Protein AF-A0A377TL85-F1 (afdb_monomer_lite)

Structure (mmCIF, N/CA/C/O backbone):
data_AF-A0A377TL85-F1
#
_entry.id   AF-A0A377TL85-F1
#
loop_
_atom_site.group_PDB
_atom_site.id
_atom_site.type_symbol
_atom_site.label_atom_id
_atom_site.label_alt_id
_atom_site.label_comp_id
_atom_site.label_asym_id
_atom_site.label_entity_id
_atom_site.label_seq_id
_atom_site.pdbx_PDB_ins_code
_atom_site.Cartn_x
_atom_site.Cartn_y
_atom_site.Cartn_z
_atom_site.occupancy
_atom_site.B_iso_or_equiv
_atom_site.auth_seq_id
_atom_site.auth_comp_id
_atom_site.auth_asym_id
_atom_site.auth_atom_id
_atom_site.pdbx_PDB_model_num
ATOM 1 N N . MET A 1 1 ? -56.724 -11.557 6.081 1.00 44.50 1 MET A N 1
ATOM 2 C CA . MET A 1 1 ? -56.092 -12.106 7.304 1.00 44.50 1 MET A CA 1
ATOM 3 C C . MET A 1 1 ? -56.883 -11.638 8.515 1.00 44.50 1 MET A C 1
ATOM 5 O O . MET A 1 1 ? -57.108 -10.443 8.660 1.00 44.50 1 MET A O 1
ATOM 9 N N . ASN A 1 2 ? -57.392 -12.574 9.316 1.00 40.88 2 ASN A N 1
ATOM 10 C CA . ASN A 1 2 ? -58.375 -12.310 10.366 1.00 40.88 2 ASN A CA 1
ATOM 11 C C . ASN A 1 2 ? -57.677 -11.824 11.653 1.00 40.88 2 ASN A C 1
ATOM 13 O O . ASN A 1 2 ? -57.186 -12.625 12.445 1.00 40.88 2 ASN A O 1
ATOM 17 N N . ILE A 1 3 ? -57.626 -10.501 11.848 1.00 54.44 3 ILE A N 1
ATOM 18 C CA . ILE A 1 3 ? -57.000 -9.804 12.996 1.00 54.44 3 ILE A CA 1
ATOM 19 C C . ILE A 1 3 ? -57.561 -10.286 14.352 1.00 54.44 3 ILE A C 1
ATOM 21 O O . ILE A 1 3 ? -56.900 -10.154 15.381 1.00 54.44 3 ILE A O 1
ATOM 25 N N . LYS A 1 4 ? -58.756 -10.892 14.362 1.00 54.53 4 LYS A N 1
ATOM 26 C CA . LYS A 1 4 ? -59.426 -11.402 15.565 1.00 54.53 4 LYS A CA 1
ATOM 27 C C . LYS A 1 4 ? -58.641 -12.534 16.243 1.00 54.53 4 LYS A C 1
ATOM 29 O O . LYS A 1 4 ? -58.400 -12.460 17.439 1.00 54.53 4 LYS A O 1
ATOM 34 N N . GLY A 1 5 ? -58.123 -13.495 15.472 1.00 50.88 5 GLY A N 1
ATOM 35 C CA . GLY A 1 5 ? -57.325 -14.606 16.017 1.00 50.88 5 GLY A CA 1
ATOM 36 C C . GLY A 1 5 ? -55.959 -14.174 16.571 1.00 50.88 5 GLY A C 1
ATOM 37 O O . GLY A 1 5 ? -55.471 -14.748 17.542 1.00 50.88 5 GLY A O 1
ATOM 38 N N . LEU A 1 6 ? -55.368 -13.117 16.000 1.00 50.28 6 LEU A N 1
ATOM 39 C CA . LEU A 1 6 ? -54.139 -12.490 16.504 1.00 50.28 6 LEU A CA 1
ATOM 40 C C . LEU A 1 6 ? -54.392 -11.738 17.816 1.00 50.28 6 LEU A C 1
ATOM 42 O O . LEU A 1 6 ? -53.630 -11.905 18.763 1.00 50.28 6 LEU A O 1
ATOM 46 N N . LYS A 1 7 ? -55.491 -10.976 17.910 1.00 54.06 7 LYS A N 1
ATOM 47 C CA . LYS A 1 7 ? -55.903 -10.322 19.163 1.00 54.06 7 LYS A CA 1
ATOM 48 C C . LYS A 1 7 ? -56.192 -11.338 20.265 1.00 54.06 7 LYS A C 1
ATOM 50 O O . LYS A 1 7 ? -55.688 -11.171 21.368 1.00 54.06 7 LYS A O 1
ATOM 55 N N . ASP A 1 8 ? -56.908 -12.415 19.956 1.00 56.84 8 ASP A N 1
ATOM 56 C CA . ASP A 1 8 ? -57.223 -13.465 20.932 1.00 56.84 8 ASP A CA 1
ATOM 57 C C . ASP A 1 8 ? -55.966 -14.220 21.402 1.00 56.84 8 ASP A C 1
ATOM 59 O O . ASP A 1 8 ? -55.893 -14.646 22.553 1.00 56.84 8 ASP A O 1
ATOM 63 N N . SER A 1 9 ? -54.943 -14.337 20.547 1.00 53.31 9 SER A N 1
ATOM 64 C CA . SER A 1 9 ? -53.645 -14.924 20.913 1.00 53.31 9 SER A CA 1
ATOM 65 C C . SER A 1 9 ? -52.807 -13.992 21.797 1.00 53.31 9 SER A C 1
ATOM 67 O O . SER A 1 9 ? -52.151 -14.460 22.722 1.00 53.31 9 SER A O 1
ATOM 69 N N . VAL A 1 10 ? -52.869 -12.676 21.565 1.00 57.72 10 VAL A N 1
ATOM 70 C CA . VAL A 1 10 ? -52.204 -11.655 22.398 1.00 57.72 10 VAL A CA 1
ATOM 71 C C . VAL A 1 10 ? -52.900 -11.491 23.756 1.00 57.72 10 VAL A C 1
ATOM 73 O O . VAL A 1 10 ? -52.228 -11.308 24.761 1.00 57.72 10 VAL A O 1
ATOM 76 N N . VAL A 1 11 ? -54.229 -11.630 23.822 1.00 57.25 11 VAL A N 1
ATOM 77 C CA . VAL A 1 11 ? -55.001 -11.608 25.084 1.00 57.25 11 VAL A CA 1
ATOM 78 C C . VAL A 1 11 ? -54.712 -12.835 25.960 1.00 57.25 11 VAL A C 1
ATOM 80 O O . VAL A 1 11 ? -54.797 -12.752 27.182 1.00 57.25 11 VAL A O 1
ATOM 83 N N . ARG A 1 12 ? -54.344 -13.972 25.354 1.00 54.09 12 ARG A N 1
ATOM 84 C CA . ARG A 1 12 ? -53.928 -15.192 26.071 1.00 54.09 12 ARG A CA 1
ATOM 85 C C . ARG A 1 12 ? -52.478 -15.164 26.547 1.00 54.09 12 ARG A C 1
ATOM 87 O O . ARG A 1 12 ? -52.090 -16.050 27.308 1.00 54.09 12 ARG A O 1
ATOM 94 N N . TYR A 1 13 ? -51.679 -14.186 26.118 1.00 53.66 13 TYR A N 1
ATOM 95 C CA . TYR A 1 13 ? -50.366 -13.983 26.714 1.00 53.66 13 TYR A CA 1
ATOM 96 C C . TYR A 1 13 ? -50.567 -13.452 28.138 1.00 53.66 13 TYR A C 1
ATOM 98 O O . TYR A 1 13 ? -51.291 -12.470 28.316 1.00 53.66 13 TYR A O 1
ATOM 106 N N . PRO A 1 14 ? -49.967 -14.085 29.164 1.00 58.25 14 PRO A N 1
ATOM 107 C CA . PRO A 1 14 ? -50.070 -13.589 30.531 1.00 58.25 14 PRO A CA 1
ATOM 108 C C . PRO A 1 14 ? -49.628 -12.128 30.545 1.00 58.25 14 PRO A C 1
ATOM 110 O O . PRO A 1 14 ? -48.631 -11.799 29.906 1.00 58.25 14 PRO A O 1
ATOM 113 N N . ILE A 1 15 ? -50.383 -11.263 31.228 1.00 59.38 15 ILE A N 1
ATOM 114 C CA . ILE A 1 15 ? -50.087 -9.831 31.344 1.00 59.38 15 ILE A CA 1
ATOM 115 C C . ILE A 1 15 ? -48.696 -9.704 31.970 1.00 59.38 15 ILE A C 1
ATOM 117 O O . ILE A 1 15 ? -48.517 -9.828 33.180 1.00 59.38 15 ILE A O 1
ATOM 121 N N . ILE A 1 16 ? -47.689 -9.531 31.118 1.00 59.34 16 ILE A N 1
ATOM 122 C CA . ILE A 1 16 ? -46.316 -9.294 31.531 1.00 59.34 16 ILE A CA 1
ATOM 123 C C . ILE A 1 16 ? -46.299 -7.854 32.033 1.00 59.34 16 ILE A C 1
ATOM 125 O O . ILE A 1 16 ? -46.711 -6.949 31.305 1.00 59.34 16 ILE A O 1
ATOM 129 N N . SER A 1 17 ? -45.867 -7.626 33.276 1.00 63.81 17 SER A N 1
ATOM 130 C CA . SER A 1 17 ? -45.696 -6.252 33.747 1.00 63.81 17 SER A CA 1
ATOM 131 C C . SER A 1 17 ? -44.739 -5.513 32.797 1.00 63.81 17 SER A C 1
ATOM 133 O O . SER A 1 17 ? -43.781 -6.133 32.328 1.00 63.81 17 SER A O 1
ATOM 135 N N . PRO A 1 18 ? -44.960 -4.219 32.502 1.00 66.50 18 PRO A N 1
ATOM 136 C CA . PRO A 1 18 ? -44.134 -3.474 31.548 1.00 66.50 18 PRO A CA 1
ATOM 137 C C . PRO A 1 18 ? -42.628 -3.633 31.804 1.00 66.50 18 PRO A C 1
ATOM 139 O O . PRO A 1 18 ? -41.879 -3.959 30.893 1.00 66.50 18 PRO A O 1
ATOM 142 N N . SER A 1 19 ? -42.212 -3.595 33.073 1.00 66.81 19 SER A N 1
ATOM 143 C CA . SER A 1 19 ? -40.819 -3.809 33.483 1.00 66.81 19 SER A CA 1
ATOM 144 C C . SER A 1 19 ? -40.270 -5.210 33.183 1.00 66.81 19 SER A C 1
ATOM 146 O O . SER A 1 19 ? -39.090 -5.361 32.881 1.00 66.81 19 SER A O 1
ATOM 148 N N . THR A 1 20 ? -41.103 -6.252 33.251 1.00 70.88 20 THR A N 1
ATOM 149 C CA . THR A 1 20 ? -40.696 -7.628 32.921 1.00 70.88 20 THR A CA 1
ATOM 150 C C . THR A 1 20 ? -40.643 -7.843 31.408 1.00 70.88 20 THR A C 1
ATOM 152 O O . THR A 1 20 ? -39.852 -8.655 30.930 1.00 70.88 20 THR A O 1
ATOM 155 N N . LEU A 1 21 ? -41.472 -7.125 30.646 1.00 69.56 21 LEU A N 1
ATOM 156 C CA . LEU A 1 21 ? -41.442 -7.144 29.186 1.00 69.56 21 LEU A CA 1
ATOM 157 C C . LEU A 1 21 ? -40.191 -6.430 28.669 1.00 69.56 21 LEU A C 1
ATOM 159 O O . LEU A 1 21 ? -39.469 -7.009 27.862 1.00 69.56 21 LEU A O 1
ATOM 163 N N . ASP A 1 22 ? -39.899 -5.240 29.195 1.00 69.88 22 ASP A N 1
ATOM 164 C CA . ASP A 1 22 ? -38.702 -4.466 28.856 1.00 69.88 22 ASP A CA 1
ATOM 165 C C . ASP A 1 22 ? -37.428 -5.266 29.143 1.00 69.88 22 ASP A C 1
ATOM 167 O O . ASP A 1 22 ? -36.567 -5.392 28.274 1.00 69.88 22 ASP A O 1
ATOM 171 N N . LYS A 1 23 ? -37.360 -5.919 30.311 1.00 72.38 23 LYS A N 1
ATOM 172 C CA . LYS A 1 23 ? -36.237 -6.794 30.666 1.00 72.38 23 LYS A CA 1
ATOM 173 C C . LYS A 1 23 ? -36.078 -7.975 29.700 1.00 72.38 23 LYS A C 1
ATOM 175 O O . LYS A 1 23 ? -34.972 -8.268 29.272 1.00 72.38 23 LYS A O 1
ATOM 180 N N . LYS A 1 24 ? -37.173 -8.636 29.302 1.00 73.06 24 LYS A N 1
ATOM 181 C CA . LYS A 1 24 ? -37.113 -9.736 28.319 1.00 73.06 24 LYS A CA 1
ATOM 182 C C . LYS A 1 24 ? -36.681 -9.263 26.931 1.00 73.06 24 LYS A C 1
ATOM 184 O O . LYS A 1 24 ? -35.985 -9.997 26.236 1.00 73.06 24 LYS A O 1
ATOM 189 N N . ILE A 1 25 ? -37.106 -8.070 26.515 1.00 70.94 25 ILE A N 1
ATOM 190 C CA . ILE A 1 25 ? -36.670 -7.457 25.254 1.00 70.94 25 ILE A CA 1
ATOM 191 C C . ILE A 1 25 ? -35.166 -7.161 25.313 1.00 70.94 25 ILE A C 1
ATOM 193 O O . ILE A 1 25 ? -34.455 -7.447 24.351 1.00 70.94 25 ILE A O 1
ATOM 197 N N . GLU A 1 26 ? -34.680 -6.647 26.442 1.00 71.56 26 GLU A N 1
ATOM 198 C CA . GLU A 1 26 ? -33.259 -6.388 26.676 1.00 71.56 26 GLU A CA 1
ATOM 199 C C . GLU A 1 26 ? -32.429 -7.681 26.666 1.00 71.56 26 GLU A C 1
ATOM 201 O O . GLU A 1 26 ? -31.455 -7.761 25.918 1.00 71.56 26 GLU A O 1
ATOM 206 N N . ASP A 1 27 ? -32.867 -8.724 27.380 1.00 74.00 27 ASP A N 1
ATOM 207 C CA . ASP A 1 27 ? -32.192 -10.030 27.443 1.00 74.00 27 ASP A CA 1
ATOM 208 C C . ASP A 1 27 ? -32.095 -10.696 26.054 1.00 74.00 27 ASP A C 1
ATOM 210 O O . ASP A 1 27 ? -31.041 -11.205 25.660 1.00 74.00 27 ASP A O 1
ATOM 214 N N . ILE A 1 28 ? -33.186 -10.674 25.274 1.00 76.00 28 ILE A N 1
ATOM 215 C CA . ILE A 1 28 ? -33.201 -11.199 23.897 1.00 76.00 28 ILE A CA 1
ATOM 216 C C . ILE A 1 28 ? -32.288 -10.359 22.996 1.00 76.00 28 ILE A C 1
ATOM 218 O O . ILE A 1 28 ? -31.553 -10.914 22.177 1.00 76.00 28 ILE A O 1
ATOM 222 N N . GLY A 1 29 ? -32.303 -9.033 23.155 1.00 72.38 29 GLY A N 1
ATOM 223 C CA . GLY A 1 29 ? -31.411 -8.126 22.438 1.00 72.38 29 GLY A CA 1
ATOM 224 C C . GLY A 1 29 ? -29.935 -8.404 22.728 1.00 72.38 29 GLY A C 1
ATOM 225 O O . GLY A 1 29 ? -29.132 -8.474 21.800 1.00 72.38 29 GLY A O 1
ATOM 226 N N . GLU A 1 30 ? -29.567 -8.631 23.990 1.00 75.12 30 GLU A N 1
ATOM 227 C CA . GLU A 1 30 ? -28.193 -8.952 24.389 1.00 75.12 30 GLU A CA 1
ATOM 228 C C . GLU A 1 30 ? -27.747 -10.335 23.884 1.00 75.12 30 GLU A C 1
ATOM 230 O O . GLU A 1 30 ? -26.606 -10.506 23.444 1.00 75.12 30 GLU A O 1
ATOM 235 N N . ALA A 1 31 ? -28.642 -11.324 23.893 1.00 78.00 31 ALA A N 1
ATOM 236 C CA . ALA A 1 31 ? -28.360 -12.643 23.334 1.00 78.00 31 ALA A CA 1
ATOM 237 C C . ALA A 1 31 ? -28.122 -12.578 21.815 1.00 78.00 31 ALA A C 1
ATOM 239 O O . ALA A 1 31 ? -27.152 -13.154 21.316 1.00 78.00 31 ALA A O 1
ATOM 240 N N . LEU A 1 32 ? -28.962 -11.834 21.086 1.00 76.56 32 LEU A N 1
ATOM 241 C CA . LEU A 1 32 ? -28.792 -11.607 19.648 1.00 76.56 32 LEU A CA 1
ATOM 242 C C . LEU A 1 32 ? -27.500 -10.844 19.342 1.00 76.56 32 LEU A C 1
ATOM 244 O O . LEU A 1 32 ? -26.782 -11.222 18.419 1.00 76.56 32 LEU A O 1
ATOM 248 N N . TYR A 1 33 ? -27.164 -9.831 20.143 1.00 77.75 33 TYR A N 1
ATOM 249 C CA . TYR A 1 33 ? -25.895 -9.106 20.054 1.00 77.75 33 TYR A CA 1
ATOM 250 C C . TYR A 1 33 ? -24.688 -10.047 20.133 1.00 77.75 33 TYR A C 1
ATOM 252 O O . TYR A 1 33 ? -23.853 -10.071 19.227 1.00 77.75 33 TYR A O 1
ATOM 260 N N . LYS A 1 34 ? -24.624 -10.871 21.189 1.00 82.69 34 LYS A N 1
ATOM 261 C CA . LYS A 1 34 ? -23.539 -11.846 21.379 1.00 82.69 34 LYS A CA 1
ATOM 262 C C . LYS A 1 34 ? -23.483 -12.846 20.228 1.00 82.69 34 LYS A C 1
ATOM 264 O O . LYS A 1 34 ? -22.399 -13.123 19.725 1.00 82.69 34 LYS A O 1
ATOM 269 N N . ALA A 1 35 ? -24.635 -13.343 19.777 1.00 83.69 35 ALA A N 1
ATOM 270 C CA . ALA A 1 35 ? -24.709 -14.297 18.676 1.00 83.69 35 ALA A CA 1
ATOM 271 C C . ALA A 1 35 ? -24.192 -13.707 17.354 1.00 83.69 35 ALA A C 1
ATOM 273 O O . ALA A 1 35 ? -23.392 -14.346 16.673 1.00 83.69 35 ALA A O 1
ATOM 274 N N . TYR A 1 36 ? -24.603 -12.486 16.999 1.00 86.81 36 TYR A N 1
ATOM 275 C CA . TYR A 1 36 ? -24.131 -11.817 15.784 1.00 86.81 36 TYR A CA 1
ATOM 276 C C . TYR A 1 36 ? -22.633 -11.546 15.817 1.00 86.81 36 TYR A C 1
ATOM 278 O O . TYR A 1 36 ? -21.954 -11.761 14.815 1.00 86.81 36 TYR A O 1
ATOM 286 N N . HIS A 1 37 ? -22.110 -11.108 16.959 1.00 87.62 37 HIS A N 1
ATOM 287 C CA . HIS A 1 37 ? -20.690 -10.809 17.085 1.00 87.62 37 HIS A CA 1
ATOM 288 C C . HIS A 1 37 ? -19.849 -12.074 17.061 1.00 87.62 37 HIS A C 1
ATOM 290 O O . HIS A 1 37 ? -18.902 -12.130 16.291 1.00 87.62 37 HIS A O 1
ATOM 296 N N . GLN A 1 38 ? -20.244 -13.118 17.795 1.00 89.88 38 GLN A N 1
ATOM 297 C CA . GLN A 1 38 ? -19.554 -14.405 17.741 1.00 89.88 38 GLN A CA 1
ATOM 298 C C . GLN A 1 38 ? -19.573 -14.994 16.327 1.00 89.88 38 GLN A C 1
ATOM 300 O O . GLN A 1 38 ? -18.590 -15.575 15.882 1.00 89.88 38 GLN A O 1
ATOM 305 N N . GLN A 1 39 ? -20.681 -14.834 15.598 1.00 91.81 39 GLN A N 1
ATOM 306 C CA . GLN A 1 39 ? -20.771 -15.290 14.216 1.00 91.81 39 GLN A CA 1
ATOM 307 C C . GLN A 1 39 ? -19.782 -14.547 13.310 1.00 91.81 39 GLN A C 1
ATOM 309 O O . GLN A 1 39 ? -19.085 -15.188 12.529 1.00 91.81 39 GLN A O 1
ATOM 314 N N . LEU A 1 40 ? -19.729 -13.215 13.390 1.00 94.00 40 LEU A N 1
ATOM 315 C CA . LEU A 1 40 ? -18.788 -12.412 12.604 1.00 94.00 40 LEU A CA 1
ATOM 316 C C . LEU A 1 40 ? -17.334 -12.720 12.973 1.00 94.00 40 LEU A C 1
ATOM 318 O O . LEU A 1 40 ? -16.499 -12.831 12.079 1.00 94.00 40 LEU A O 1
ATOM 322 N N . ASP A 1 41 ? -17.062 -12.914 14.261 1.00 93.06 41 ASP A N 1
ATOM 323 C CA . ASP A 1 41 ? -15.747 -13.271 14.780 1.00 93.06 41 ASP A CA 1
ATOM 324 C C . ASP A 1 41 ? -15.278 -14.620 14.230 1.00 93.06 41 ASP A C 1
ATOM 326 O O . ASP A 1 41 ? -14.234 -14.691 13.589 1.00 93.06 41 ASP A O 1
ATOM 330 N N . ASN A 1 42 ? -16.115 -15.658 14.335 1.00 93.31 42 ASN A N 1
ATOM 331 C CA . ASN A 1 42 ? -15.819 -16.981 13.781 1.00 93.31 42 ASN A CA 1
ATOM 332 C C . ASN A 1 42 ? -15.547 -16.914 12.273 1.00 93.31 42 ASN A C 1
ATOM 334 O O . ASN A 1 42 ? -14.574 -17.488 11.794 1.00 93.31 42 ASN A O 1
ATOM 338 N N . LEU A 1 43 ? -16.380 -16.190 11.516 1.00 95.19 43 LEU A N 1
ATOM 339 C CA . LEU A 1 43 ? -16.190 -16.034 10.071 1.00 95.19 43 LEU A CA 1
ATOM 340 C C . LEU A 1 43 ? -14.870 -15.327 9.739 1.00 95.19 43 LEU A C 1
ATOM 342 O O . LEU A 1 43 ? -14.200 -15.708 8.777 1.00 95.19 43 LEU A O 1
ATOM 346 N N . LEU A 1 44 ? -14.492 -14.317 10.526 1.00 92.81 44 LEU A N 1
ATOM 347 C CA . LEU A 1 44 ? -13.242 -13.588 10.350 1.00 92.81 44 LEU A CA 1
ATOM 348 C C . LEU A 1 44 ? -12.029 -14.466 10.695 1.00 92.81 44 LEU A C 1
ATOM 350 O O . LEU A 1 44 ? -11.080 -14.516 9.912 1.00 92.81 44 LEU A O 1
ATOM 354 N N . SER A 1 45 ? -12.074 -15.200 11.811 1.00 92.00 45 SER A N 1
ATOM 355 C CA . SER A 1 45 ? -11.028 -16.146 12.223 1.00 92.00 45 SER A CA 1
ATOM 356 C C . SER A 1 45 ? -10.855 -17.290 11.220 1.00 92.00 45 SER A C 1
ATOM 358 O O . SER A 1 45 ? -9.732 -17.688 10.921 1.00 92.00 45 SER A O 1
ATOM 360 N N . GLU A 1 46 ? -11.955 -17.771 10.635 1.00 94.62 46 GLU A N 1
ATOM 361 C CA . GLU A 1 46 ? -11.965 -18.769 9.557 1.00 94.62 46 GLU A CA 1
ATOM 362 C C . GLU A 1 46 ? -11.575 -18.189 8.184 1.00 94.62 46 GLU A C 1
ATOM 364 O O . GLU A 1 46 ? -11.558 -18.921 7.194 1.00 94.62 46 GLU A O 1
ATOM 369 N N . ARG A 1 47 ? -11.261 -16.886 8.099 1.00 95.06 47 ARG A N 1
ATOM 370 C CA . ARG A 1 47 ? -10.887 -16.166 6.866 1.00 95.06 47 ARG A CA 1
ATOM 371 C C . ARG A 1 47 ? -11.949 -16.226 5.758 1.00 95.06 47 ARG A C 1
ATOM 373 O O . ARG A 1 47 ? -11.635 -16.119 4.574 1.00 95.06 47 ARG A O 1
ATOM 380 N N . LYS A 1 48 ? -13.227 -16.364 6.121 1.00 95.88 48 LYS A N 1
ATOM 381 C CA . LYS A 1 48 ? -14.367 -16.376 5.186 1.00 95.88 48 LYS A CA 1
ATOM 382 C C . LYS A 1 48 ? -14.841 -14.949 4.891 1.00 95.88 48 LYS A C 1
ATOM 384 O O . LYS A 1 48 ? -15.961 -14.577 5.242 1.00 95.88 48 LYS A O 1
ATOM 389 N N . TYR A 1 49 ? -13.988 -14.139 4.261 1.00 95.81 49 TYR A N 1
ATOM 390 C CA . TYR A 1 49 ? -14.208 -12.692 4.101 1.00 95.81 49 TYR A CA 1
ATOM 391 C C . TYR A 1 49 ? -15.504 -12.339 3.355 1.00 95.81 49 TYR A C 1
ATOM 393 O O . TYR A 1 49 ? -16.254 -11.491 3.831 1.00 95.81 49 TYR A O 1
ATOM 401 N N . ASP A 1 50 ? -15.853 -13.056 2.283 1.00 96.00 50 ASP A N 1
ATOM 402 C CA . ASP A 1 50 ? -17.119 -12.837 1.560 1.00 96.00 50 ASP A CA 1
ATOM 403 C C . ASP A 1 50 ? -18.352 -13.040 2.451 1.00 96.00 50 ASP A C 1
ATOM 405 O O . ASP A 1 50 ? -19.334 -12.293 2.385 1.00 96.00 50 ASP A O 1
ATOM 409 N N . ALA A 1 51 ? -18.294 -14.037 3.339 1.00 95.75 51 ALA A N 1
ATOM 410 C CA . ALA A 1 51 ? -19.355 -14.288 4.304 1.00 95.75 51 ALA A CA 1
ATOM 411 C C . ALA A 1 51 ? -19.409 -13.192 5.378 1.00 95.75 51 ALA A C 1
ATOM 413 O O . ALA A 1 51 ? -20.510 -12.809 5.781 1.00 95.75 51 ALA A O 1
ATOM 414 N N . VAL A 1 52 ? -18.258 -12.648 5.799 1.00 96.25 52 VAL A N 1
ATOM 415 C CA . VAL A 1 52 ? -18.201 -11.470 6.682 1.00 96.25 52 VAL A CA 1
ATOM 416 C C . VAL A 1 52 ? -18.858 -10.271 5.999 1.00 96.25 52 VAL A C 1
ATOM 418 O O . VAL A 1 52 ? -19.743 -9.662 6.594 1.00 96.25 52 VAL A O 1
ATOM 421 N N . PHE A 1 53 ? -18.517 -9.967 4.741 1.00 96.62 53 PHE A N 1
ATOM 422 C CA . PHE A 1 53 ? -19.106 -8.842 4.004 1.00 96.62 53 PHE A CA 1
ATOM 423 C C . PHE A 1 53 ? -20.623 -8.950 3.921 1.00 96.62 53 PHE A C 1
ATOM 425 O O . PHE A 1 53 ? -21.339 -8.012 4.289 1.00 96.62 53 PHE A O 1
ATOM 432 N N . LYS A 1 54 ? -21.121 -10.119 3.508 1.00 96.50 54 LYS A N 1
ATOM 433 C CA . LYS A 1 54 ? -22.555 -10.384 3.422 1.00 96.50 54 LYS A CA 1
ATOM 434 C C . LYS A 1 54 ? -23.226 -10.212 4.782 1.00 96.50 54 LYS A C 1
ATOM 436 O O . LYS A 1 54 ? -24.192 -9.458 4.905 1.00 96.50 54 LYS A O 1
ATOM 441 N N . ARG A 1 55 ? -22.691 -10.863 5.818 1.00 95.38 55 ARG A N 1
ATOM 442 C CA . ARG A 1 55 ? -23.315 -10.875 7.141 1.00 95.38 55 ARG A CA 1
ATOM 443 C C . ARG A 1 55 ? -23.290 -9.505 7.811 1.00 95.38 55 ARG A C 1
ATOM 445 O O . ARG A 1 55 ? -24.304 -9.066 8.352 1.00 95.38 55 ARG A O 1
ATOM 452 N N . SER A 1 56 ? -22.169 -8.797 7.733 1.00 96.12 56 SER A N 1
ATOM 453 C CA . SER A 1 56 ? -22.056 -7.429 8.233 1.00 96.12 56 SER A CA 1
ATOM 454 C C . SER A 1 56 ? -23.000 -6.473 7.507 1.00 96.12 56 SER A C 1
ATOM 456 O O . SER A 1 56 ? -23.582 -5.593 8.143 1.00 96.12 56 SER A O 1
ATOM 458 N N . THR A 1 57 ? -23.202 -6.648 6.199 1.00 95.94 57 THR A N 1
ATOM 459 C CA . THR A 1 57 ? -24.147 -5.833 5.419 1.00 95.94 57 THR A CA 1
ATOM 460 C C . THR A 1 57 ? -25.588 -6.076 5.862 1.00 95.94 57 THR A C 1
ATOM 462 O O . THR A 1 57 ? -26.307 -5.111 6.117 1.00 95.94 57 THR A O 1
ATOM 465 N N . GLU A 1 58 ? -25.990 -7.341 6.029 1.00 94.62 58 GLU A N 1
ATOM 466 C CA . GLU A 1 58 ? -27.317 -7.718 6.542 1.00 94.62 58 GLU A CA 1
ATOM 467 C C . GLU A 1 58 ? -27.597 -7.096 7.916 1.00 94.62 58 GLU A C 1
ATOM 469 O O . GLU A 1 58 ? -28.662 -6.520 8.134 1.00 94.62 58 GLU A O 1
ATOM 474 N N . ILE A 1 59 ? -26.634 -7.183 8.842 1.00 94.00 59 ILE A N 1
ATOM 475 C CA . ILE A 1 59 ? -26.782 -6.641 10.198 1.00 94.00 59 ILE A CA 1
ATOM 476 C C . ILE A 1 59 ? -26.831 -5.111 10.151 1.00 94.00 59 ILE A C 1
ATOM 478 O O . ILE A 1 59 ? -27.749 -4.514 10.710 1.00 94.00 59 ILE A O 1
ATOM 482 N N . SER A 1 60 ? -25.877 -4.471 9.468 1.00 94.38 60 SER A N 1
ATOM 483 C CA . SER A 1 60 ? -25.722 -3.008 9.456 1.00 94.38 60 SER A CA 1
ATOM 484 C C . SER A 1 60 ? -26.879 -2.253 8.796 1.00 94.38 60 SER A C 1
ATOM 486 O O . SER A 1 60 ? -27.153 -1.122 9.189 1.00 94.38 60 SER A O 1
ATOM 488 N N . HIS A 1 61 ? -27.596 -2.869 7.853 1.00 92.81 61 HIS A N 1
ATOM 489 C CA . HIS A 1 61 ? -28.764 -2.264 7.200 1.00 92.81 61 HIS A CA 1
ATOM 490 C C . HIS A 1 61 ? -30.098 -2.649 7.847 1.00 92.81 61 HIS A C 1
ATOM 492 O O . HIS A 1 61 ? -31.149 -2.149 7.443 1.00 92.81 61 HIS A O 1
ATOM 498 N N . SER A 1 62 ? -30.083 -3.531 8.846 1.00 90.62 62 SER A N 1
ATOM 499 C CA . SER A 1 62 ? -31.308 -3.998 9.479 1.00 90.62 62 SER A CA 1
ATOM 500 C C . SER A 1 62 ? -31.933 -2.904 10.357 1.00 90.62 62 SER A C 1
ATOM 502 O O . SER A 1 62 ? -31.299 -2.452 11.315 1.00 90.62 62 SER A O 1
ATOM 504 N N . PRO A 1 63 ? -33.194 -2.499 10.103 1.00 86.38 63 PRO A N 1
ATOM 505 C CA . PRO A 1 63 ? -33.853 -1.441 10.870 1.00 86.38 63 PRO A CA 1
ATOM 506 C C . PRO A 1 63 ? -34.190 -1.865 12.305 1.00 86.38 63 PRO A C 1
ATOM 508 O O . PRO A 1 63 ? -34.425 -1.013 13.157 1.00 86.38 63 PRO A O 1
ATOM 511 N N . ILE A 1 64 ? -34.221 -3.173 12.577 1.00 85.06 64 ILE A N 1
ATOM 512 C CA . ILE A 1 64 ? -34.528 -3.730 13.902 1.00 85.06 64 ILE A CA 1
ATOM 513 C C . ILE A 1 64 ? -33.284 -3.899 14.779 1.00 85.06 64 ILE A C 1
ATOM 515 O O . ILE A 1 64 ? -33.413 -4.100 15.984 1.00 85.06 64 ILE A O 1
ATOM 519 N N . VAL A 1 65 ? -32.081 -3.834 14.198 1.00 87.94 65 VAL A N 1
ATOM 520 C CA . VAL A 1 65 ? -30.833 -3.993 14.948 1.00 87.94 65 VAL A CA 1
ATOM 521 C C . VAL A 1 65 ? -30.438 -2.644 15.573 1.00 87.94 65 VAL A C 1
ATOM 523 O O . VAL A 1 65 ? -30.422 -1.622 14.875 1.00 87.94 65 VAL A O 1
ATOM 526 N N . PRO A 1 66 ? -30.085 -2.595 16.870 1.00 89.12 66 PRO A N 1
ATOM 527 C CA . PRO A 1 66 ? -29.596 -1.380 17.517 1.00 89.12 66 PRO A CA 1
ATOM 528 C C . PRO A 1 66 ? -28.383 -0.760 16.809 1.00 89.12 66 PRO A C 1
ATOM 530 O O . PRO A 1 66 ? -27.507 -1.460 16.301 1.00 89.12 66 PRO A O 1
ATOM 533 N N . ALA A 1 67 ? -28.280 0.573 16.826 1.00 91.25 67 ALA A N 1
ATOM 534 C CA . ALA A 1 67 ? -27.204 1.291 16.137 1.00 91.25 67 ALA A CA 1
ATOM 535 C C . ALA A 1 67 ? -25.794 0.899 16.624 1.00 91.25 67 ALA A C 1
ATOM 537 O O . ALA A 1 67 ? -24.864 0.867 15.821 1.00 91.25 67 ALA A O 1
ATOM 538 N N . LYS A 1 68 ? -25.629 0.562 17.913 1.00 90.69 68 LYS A N 1
ATOM 539 C CA . LYS A 1 68 ? -24.354 0.081 18.480 1.00 90.69 68 LYS A CA 1
ATOM 540 C C . LYS A 1 68 ? -23.892 -1.251 17.849 1.00 90.69 68 LYS A C 1
ATOM 542 O O . LYS A 1 68 ? -22.710 -1.414 17.565 1.00 90.69 68 LYS A O 1
ATOM 547 N N . ASP A 1 69 ? -24.823 -2.154 17.554 1.00 90.62 69 ASP A N 1
ATOM 548 C CA . ASP A 1 69 ? -24.538 -3.488 17.006 1.00 90.62 69 ASP A CA 1
ATOM 549 C C . ASP A 1 69 ? -24.274 -3.380 15.502 1.00 90.62 69 ASP A C 1
ATOM 551 O O . ASP A 1 69 ? -23.305 -3.930 14.980 1.00 90.62 69 ASP A O 1
ATOM 555 N N . ARG A 1 70 ? -25.079 -2.556 14.811 1.00 94.88 70 ARG A N 1
ATOM 556 C CA . ARG A 1 70 ? -24.816 -2.158 13.421 1.00 94.88 70 ARG A CA 1
ATOM 557 C C . ARG A 1 70 ? -23.427 -1.549 13.275 1.00 94.88 70 ARG A C 1
ATOM 559 O O . ARG A 1 70 ? -22.715 -1.878 12.334 1.00 94.88 70 ARG A O 1
ATOM 566 N N . PHE A 1 71 ? -23.023 -0.689 14.211 1.00 95.50 71 PHE A N 1
ATOM 567 C CA . PHE A 1 71 ? -21.709 -0.050 14.187 1.00 95.50 71 PHE A CA 1
ATOM 568 C C . PHE A 1 71 ? -20.580 -1.080 14.255 1.00 95.50 71 PHE A C 1
ATOM 570 O O . PHE A 1 71 ? -19.627 -0.990 13.486 1.00 95.50 71 PHE A O 1
ATOM 577 N N . ILE A 1 72 ? -20.700 -2.078 15.132 1.00 94.19 72 ILE A N 1
ATOM 578 C CA . ILE A 1 72 ? -19.689 -3.130 15.275 1.00 94.19 72 ILE A CA 1
ATOM 579 C C . ILE A 1 72 ? -19.673 -4.053 14.052 1.00 94.19 72 ILE A C 1
ATOM 581 O O . ILE A 1 72 ? -18.595 -4.376 13.559 1.00 94.19 72 ILE A O 1
ATOM 585 N N . ALA A 1 73 ? -20.828 -4.378 13.468 1.00 96.31 73 ALA A N 1
ATOM 586 C CA . ALA A 1 73 ? -20.883 -5.109 12.201 1.00 96.31 73 ALA A CA 1
ATOM 587 C C . ALA A 1 73 ? -20.123 -4.384 11.072 1.00 96.31 73 ALA A C 1
ATOM 589 O O . ALA A 1 73 ? -19.388 -5.019 10.312 1.00 96.31 73 ALA A O 1
ATOM 590 N N . VAL A 1 74 ? -20.233 -3.052 10.997 1.00 97.50 74 VAL A N 1
ATOM 591 C CA . VAL A 1 74 ? -19.462 -2.237 10.042 1.00 97.50 74 VAL A CA 1
ATOM 592 C C . VAL A 1 74 ? -17.959 -2.238 10.367 1.00 97.50 74 VAL A C 1
ATOM 594 O O . VAL A 1 74 ? -17.144 -2.198 9.448 1.00 97.50 74 VAL A O 1
ATOM 597 N N . LEU A 1 75 ? -17.554 -2.338 11.639 1.00 96.06 75 LEU A N 1
ATOM 598 C CA . LEU A 1 75 ? -16.138 -2.509 12.000 1.00 96.06 75 LEU A CA 1
ATOM 599 C C . LEU A 1 75 ? -15.578 -3.865 11.544 1.00 96.06 75 LEU A C 1
ATOM 601 O O . LEU A 1 75 ? -14.477 -3.890 10.999 1.00 96.06 75 LEU A O 1
ATOM 605 N N . TYR A 1 76 ? -16.337 -4.956 11.694 1.00 96.56 76 TYR A N 1
ATOM 606 C CA . TYR A 1 76 ? -15.958 -6.269 11.150 1.00 96.56 76 TYR A CA 1
ATOM 607 C C . TYR A 1 76 ? -15.823 -6.229 9.625 1.00 96.56 76 TYR A C 1
ATOM 609 O O . TYR A 1 76 ? -14.850 -6.747 9.078 1.00 96.56 76 TYR A O 1
ATOM 617 N N . TYR A 1 77 ? -16.748 -5.544 8.942 1.00 97.44 77 TYR A N 1
ATOM 618 C CA . TYR A 1 77 ? -16.653 -5.319 7.499 1.00 97.44 77 TYR A CA 1
ATOM 619 C C . TYR A 1 77 ? -15.363 -4.574 7.146 1.00 97.44 77 TYR A C 1
ATOM 621 O O . TYR A 1 77 ? -14.617 -5.007 6.274 1.00 97.44 77 TYR A O 1
ATOM 629 N N . LEU A 1 78 ? -15.068 -3.474 7.851 1.00 95.88 78 LEU A N 1
ATOM 630 C CA . LEU A 1 78 ? -13.856 -2.688 7.630 1.00 95.88 78 LEU A CA 1
ATOM 631 C C . LEU A 1 78 ? -12.589 -3.525 7.828 1.00 95.88 78 LEU A C 1
ATOM 633 O O . LEU A 1 78 ? -11.650 -3.394 7.049 1.00 95.88 78 LEU A O 1
ATOM 637 N N . GLN A 1 79 ? -12.549 -4.363 8.864 1.00 94.19 79 GLN A N 1
ATOM 638 C CA . GLN A 1 79 ? -11.402 -5.220 9.148 1.00 94.19 79 GLN A CA 1
ATOM 639 C C . GLN A 1 79 ? -11.208 -6.276 8.058 1.00 94.19 79 GLN A C 1
ATOM 641 O O . GLN A 1 79 ? -10.102 -6.400 7.537 1.00 94.19 79 GLN A O 1
ATOM 646 N N . ALA A 1 80 ? -12.272 -6.977 7.657 1.00 96.06 80 ALA A N 1
ATOM 647 C CA . ALA A 1 80 ? -12.217 -7.924 6.546 1.00 96.06 80 ALA A CA 1
ATOM 648 C C . ALA A 1 80 ? -11.770 -7.236 5.247 1.00 96.06 80 ALA A C 1
ATOM 650 O O . ALA A 1 80 ? -10.894 -7.745 4.557 1.00 96.06 80 ALA A O 1
ATOM 651 N N . PHE A 1 81 ? -12.288 -6.038 4.965 1.00 96.19 81 PHE A N 1
ATOM 652 C CA . PHE A 1 81 ? -11.955 -5.287 3.756 1.00 96.19 81 PHE A CA 1
ATOM 653 C C . PHE A 1 81 ? -10.507 -4.785 3.754 1.00 96.19 81 PHE A C 1
ATOM 655 O O . PHE A 1 81 ? -9.881 -4.710 2.706 1.00 96.19 81 PHE A O 1
ATOM 662 N N . GLN A 1 82 ? -9.947 -4.460 4.922 1.00 92.12 82 GLN A N 1
ATOM 663 C CA . GLN A 1 82 ? -8.535 -4.087 5.051 1.00 92.12 82 GLN A CA 1
ATOM 664 C C . GLN A 1 82 ? -7.584 -5.270 4.843 1.00 92.12 82 GLN A C 1
ATOM 666 O O . GLN A 1 82 ? -6.444 -5.046 4.444 1.00 92.12 82 GLN A O 1
ATOM 671 N N . ILE A 1 83 ? -8.034 -6.497 5.122 1.00 92.81 83 ILE A N 1
ATOM 672 C CA . ILE A 1 83 ? -7.238 -7.718 4.951 1.00 92.81 83 ILE A CA 1
ATOM 673 C C . ILE A 1 83 ? -7.358 -8.248 3.519 1.00 92.81 83 ILE A C 1
ATOM 675 O O . ILE A 1 83 ? -6.351 -8.573 2.898 1.00 92.81 83 ILE A O 1
ATOM 679 N N . ALA A 1 84 ? -8.582 -8.331 3.002 1.00 94.50 84 ALA A N 1
ATOM 680 C CA . ALA A 1 84 ? -8.889 -8.887 1.693 1.00 94.50 84 ALA A CA 1
ATOM 681 C C . ALA A 1 84 ? -9.984 -8.050 1.010 1.00 94.50 84 ALA A C 1
ATOM 683 O O . ALA A 1 84 ? -11.166 -8.392 1.095 1.00 94.50 84 ALA A O 1
ATOM 684 N N . PRO A 1 85 ? -9.623 -6.934 0.349 1.00 94.69 85 PRO A N 1
ATOM 685 C CA . PRO A 1 85 ? -10.561 -6.204 -0.493 1.00 94.69 85 PRO A CA 1
ATOM 686 C C . PRO A 1 85 ? -11.147 -7.128 -1.569 1.00 94.69 85 PRO A C 1
ATOM 688 O O . PRO A 1 85 ? -10.418 -7.887 -2.199 1.00 94.69 85 PRO A O 1
ATOM 691 N N . TYR A 1 86 ? -12.451 -7.033 -1.835 1.00 93.50 86 TYR A N 1
ATOM 692 C CA . TYR A 1 86 ? -13.103 -7.815 -2.900 1.00 93.50 86 TYR A CA 1
ATOM 693 C C . TYR A 1 86 ? -12.792 -7.298 -4.320 1.00 93.50 86 TYR A C 1
ATOM 695 O O . TYR A 1 86 ? -13.263 -7.860 -5.306 1.00 93.50 86 TYR A O 1
ATOM 703 N N . THR A 1 87 ? -12.047 -6.198 -4.434 1.00 93.88 87 THR A N 1
ATOM 704 C CA . THR A 1 87 ? -11.631 -5.577 -5.696 1.00 93.88 87 THR A CA 1
ATOM 705 C C . THR A 1 87 ? -10.171 -5.164 -5.604 1.00 93.88 87 THR A C 1
ATOM 707 O O . THR A 1 87 ? -9.717 -4.692 -4.561 1.00 93.88 87 THR A O 1
ATOM 710 N N . ASN A 1 88 ? -9.447 -5.305 -6.713 1.00 92.06 88 ASN A N 1
ATOM 711 C CA . ASN A 1 88 ? -8.064 -4.849 -6.837 1.00 92.06 88 ASN A CA 1
ATOM 712 C C . ASN A 1 88 ? -7.964 -3.407 -7.362 1.00 92.06 88 ASN A C 1
ATOM 714 O O . ASN A 1 88 ? -6.872 -2.833 -7.346 1.00 92.06 88 ASN A O 1
ATOM 718 N N . ILE A 1 89 ? -9.087 -2.804 -7.769 1.00 94.19 89 ILE A N 1
ATOM 719 C CA . ILE A 1 89 ? -9.143 -1.446 -8.314 1.00 94.19 89 ILE A CA 1
ATOM 720 C C . ILE A 1 89 ? -9.036 -0.431 -7.170 1.00 94.19 89 ILE A C 1
ATOM 722 O O . ILE A 1 89 ? -9.936 -0.276 -6.342 1.00 94.19 89 ILE A O 1
ATOM 726 N N . LYS A 1 90 ? -7.943 0.328 -7.137 1.00 91.69 90 LYS A N 1
ATOM 727 C CA . LYS A 1 90 ? -7.597 1.307 -6.101 1.00 91.69 90 LYS A CA 1
ATOM 728 C C . LYS A 1 90 ? -8.689 2.361 -5.906 1.00 91.69 90 LYS A C 1
ATOM 730 O O . LYS A 1 90 ? -9.023 2.696 -4.768 1.00 91.69 90 LYS A O 1
ATOM 735 N N . ARG A 1 91 ? -9.281 2.864 -6.995 1.00 91.12 91 ARG A N 1
ATOM 736 C CA . ARG A 1 91 ? -10.393 3.833 -6.946 1.00 91.12 91 ARG A CA 1
ATOM 737 C C . ARG A 1 91 ? -11.613 3.262 -6.219 1.00 91.12 91 ARG A C 1
ATOM 739 O O . ARG A 1 91 ? -12.222 3.960 -5.406 1.00 91.12 91 ARG A O 1
ATOM 746 N N . GLU A 1 92 ? -11.956 2.004 -6.485 1.00 94.62 92 GLU A N 1
ATOM 747 C CA . GLU A 1 92 ? -13.067 1.314 -5.825 1.00 94.62 92 GLU A CA 1
ATOM 748 C C . GLU A 1 92 ? -12.752 1.050 -4.353 1.00 94.62 92 GLU A C 1
ATOM 750 O O . GLU A 1 92 ? -13.588 1.337 -3.499 1.00 94.62 92 GLU A O 1
ATOM 755 N N . ILE A 1 93 ? -11.518 0.635 -4.039 1.00 94.50 93 ILE A N 1
ATOM 756 C CA . ILE A 1 93 ? -11.047 0.479 -2.655 1.00 94.50 93 ILE A CA 1
ATOM 757 C C . ILE A 1 93 ? -11.197 1.786 -1.871 1.00 94.50 93 ILE A C 1
ATOM 759 O O . ILE A 1 93 ? -11.659 1.782 -0.726 1.00 94.50 93 ILE A O 1
ATOM 763 N N . TYR A 1 94 ? -10.817 2.925 -2.455 1.00 92.25 94 TYR A N 1
ATOM 764 C CA . TYR A 1 94 ? -10.996 4.219 -1.799 1.00 92.25 94 TYR A CA 1
ATOM 765 C C . TYR A 1 94 ? -12.470 4.560 -1.610 1.00 92.25 94 TYR A C 1
ATOM 767 O O . TYR A 1 94 ? -12.865 4.937 -0.505 1.00 92.25 94 TYR A O 1
ATOM 775 N N . ARG A 1 95 ? -13.288 4.402 -2.655 1.00 93.81 95 ARG A N 1
ATOM 776 C CA . ARG A 1 95 ? -14.729 4.669 -2.595 1.00 93.81 95 ARG A CA 1
ATOM 777 C C . ARG A 1 95 ? -15.407 3.853 -1.497 1.00 93.81 95 ARG A C 1
ATOM 779 O O . ARG A 1 95 ? -16.162 4.422 -0.710 1.00 93.81 95 ARG A O 1
ATOM 786 N N . GLU A 1 96 ? -15.092 2.567 -1.412 1.00 96.06 96 GLU A N 1
ATOM 787 C CA . GLU A 1 96 ? -15.650 1.671 -0.406 1.00 96.06 96 GLU A CA 1
ATOM 788 C C . GLU A 1 96 ? -15.201 2.070 1.005 1.00 96.06 96 GLU A C 1
ATOM 790 O O . GLU A 1 96 ? -16.028 2.237 1.900 1.00 96.06 96 GLU A O 1
ATOM 795 N N . ASN A 1 97 ? -13.914 2.369 1.208 1.00 94.62 97 ASN A N 1
ATOM 796 C CA . ASN A 1 97 ? -13.426 2.876 2.495 1.00 94.62 97 ASN A CA 1
ATOM 797 C C . ASN A 1 97 ? -14.138 4.167 2.935 1.00 94.62 97 ASN A C 1
ATOM 799 O O . ASN A 1 97 ? -14.459 4.323 4.118 1.00 94.62 97 ASN A O 1
ATOM 803 N N . PHE A 1 98 ? -14.404 5.094 2.008 1.00 93.81 98 PHE A N 1
ATOM 804 C CA . PHE A 1 98 ? -15.164 6.308 2.311 1.00 93.81 98 PHE A CA 1
ATOM 805 C C . PHE A 1 98 ? -16.618 6.001 2.671 1.00 93.81 98 PHE A C 1
ATOM 807 O O . PHE A 1 98 ? -17.125 6.571 3.640 1.00 93.81 98 PHE A O 1
ATOM 814 N N . TYR A 1 99 ? -17.263 5.081 1.950 1.00 95.69 99 TYR A N 1
ATOM 815 C CA . TYR A 1 99 ? -18.620 4.632 2.249 1.00 95.69 99 TYR A CA 1
ATOM 816 C C . TYR A 1 99 ? -18.715 4.007 3.649 1.00 95.69 99 TYR A C 1
ATOM 818 O O . TYR A 1 99 ? -19.539 4.438 4.460 1.00 95.69 99 TYR A O 1
ATOM 826 N N . ILE A 1 100 ? -17.802 3.091 3.990 1.00 96.69 100 ILE A N 1
ATOM 827 C CA . ILE A 1 100 ? -17.708 2.477 5.322 1.00 96.69 100 ILE A CA 1
ATOM 828 C C . ILE A 1 100 ? -17.531 3.554 6.405 1.00 96.69 100 ILE A C 1
ATOM 830 O O . ILE A 1 100 ? -18.247 3.569 7.409 1.00 96.69 100 ILE A O 1
ATOM 834 N N . CYS A 1 101 ? -16.604 4.497 6.205 1.00 96.56 101 CYS A N 1
ATOM 835 C CA . CYS A 1 101 ? -16.349 5.577 7.162 1.00 96.56 101 CYS A CA 1
ATOM 836 C C . CYS A 1 101 ? -17.575 6.481 7.359 1.00 96.56 101 CYS A C 1
ATOM 838 O O . CYS A 1 101 ? -17.904 6.852 8.490 1.00 96.56 101 CYS A O 1
ATOM 840 N N . GLN A 1 102 ? -18.278 6.819 6.276 1.00 96.12 102 GLN A N 1
ATOM 841 C CA . GLN A 1 102 ? -19.518 7.584 6.339 1.00 96.12 102 GLN A CA 1
ATOM 842 C C . GLN A 1 102 ? -20.604 6.818 7.102 1.00 96.12 102 GLN A C 1
ATOM 844 O O . GLN A 1 102 ? -21.271 7.407 7.956 1.00 96.12 102 GLN A O 1
ATOM 849 N N . HIS A 1 103 ? -20.744 5.514 6.854 1.00 96.75 103 HIS A N 1
ATOM 850 C CA . HIS A 1 103 ? -21.705 4.664 7.549 1.00 96.75 103 HIS A CA 1
ATOM 851 C C . HIS A 1 103 ? -21.424 4.629 9.062 1.00 96.75 103 HIS A C 1
ATOM 853 O O . HIS A 1 103 ? -22.326 4.885 9.862 1.00 96.75 103 HIS A O 1
ATOM 859 N N . LEU A 1 104 ? -20.160 4.458 9.471 1.00 97.44 104 LEU A N 1
ATOM 860 C CA . LEU A 1 104 ? -19.754 4.548 10.880 1.00 97.44 104 LEU A CA 1
ATOM 861 C C . LEU A 1 104 ? -20.118 5.906 11.500 1.00 97.44 104 LEU A C 1
ATOM 863 O O . LEU A 1 104 ? -20.621 5.959 12.621 1.00 97.44 104 LEU A O 1
ATOM 867 N N . ILE A 1 105 ? -19.902 7.019 10.790 1.00 96.25 105 ILE A N 1
ATOM 868 C CA . ILE A 1 105 ? -20.267 8.355 11.289 1.00 96.25 105 ILE A CA 1
ATOM 869 C C . ILE A 1 105 ? -21.783 8.478 11.491 1.00 96.25 105 ILE A C 1
ATOM 871 O O . ILE A 1 105 ? -22.212 9.040 12.503 1.00 96.25 105 ILE A O 1
ATOM 875 N N . LEU A 1 106 ? -22.592 7.982 10.552 1.00 95.62 106 LEU A N 1
ATOM 876 C CA . LEU A 1 106 ? -24.054 8.019 10.649 1.00 95.62 106 LEU A CA 1
ATOM 877 C C . LEU A 1 106 ? -24.548 7.204 11.848 1.00 95.62 106 LEU A C 1
ATOM 879 O O . LEU A 1 106 ? -25.277 7.740 12.684 1.00 95.62 106 LEU A O 1
ATOM 883 N N . LEU A 1 107 ? -24.061 5.973 12.003 1.00 96.00 107 LEU A N 1
ATOM 884 C CA . LEU A 1 107 ? -24.402 5.108 13.134 1.00 96.00 107 LEU A CA 1
ATOM 885 C C . LEU A 1 107 ? -23.936 5.700 14.472 1.00 96.00 107 LEU A C 1
ATOM 887 O O . LEU A 1 107 ? -24.670 5.679 15.458 1.00 96.00 107 LEU A O 1
ATOM 891 N N . ALA A 1 108 ? -22.755 6.322 14.517 1.00 95.31 108 ALA A N 1
ATOM 892 C CA . ALA A 1 108 ? -22.272 7.008 15.714 1.00 95.31 108 ALA A CA 1
ATOM 893 C C . ALA A 1 108 ? -23.131 8.226 16.102 1.00 95.31 108 ALA A C 1
ATOM 895 O O . ALA A 1 108 ? -23.253 8.547 17.290 1.00 95.31 108 ALA A O 1
ATOM 896 N N . ARG A 1 109 ? -23.711 8.929 15.117 1.00 93.94 109 ARG A N 1
ATOM 897 C CA . ARG A 1 109 ? -24.661 10.030 15.349 1.00 93.94 109 ARG A CA 1
ATOM 898 C C . ARG A 1 109 ? -25.994 9.503 15.862 1.00 93.94 109 ARG A C 1
ATOM 900 O O . ARG A 1 109 ? -26.502 10.056 16.834 1.00 93.94 109 ARG A O 1
ATOM 907 N N . GLU A 1 110 ? -26.506 8.436 15.256 1.00 94.25 110 GLU A N 1
ATOM 908 C CA . GLU A 1 110 ? -27.742 7.766 15.668 1.00 94.25 110 GLU A CA 1
ATOM 909 C C . GLU A 1 110 ? -27.646 7.259 17.115 1.00 94.25 110 GLU A C 1
ATOM 911 O O . GLU A 1 110 ? -28.478 7.603 17.951 1.00 94.25 110 GLU A O 1
ATOM 916 N N . GLN A 1 111 ? -26.556 6.559 17.447 1.00 92.50 111 GLN A N 1
ATOM 917 C CA . GLN A 1 111 ? -26.281 6.049 18.793 1.00 92.50 111 GLN A CA 1
ATOM 918 C C . GLN A 1 111 ? -26.060 7.166 19.830 1.00 92.50 111 GLN A C 1
ATOM 920 O O . GLN A 1 111 ? -26.068 6.912 21.034 1.00 92.50 111 GLN A O 1
ATOM 925 N N . LYS A 1 112 ? -25.782 8.403 19.391 1.00 91.50 112 LYS A N 1
ATOM 926 C CA . LYS A 1 112 ? -25.442 9.572 20.228 1.00 91.50 112 LYS A CA 1
ATOM 927 C C . LYS A 1 112 ? -24.255 9.357 21.183 1.00 91.50 112 LYS A C 1
ATOM 929 O O . LYS A 1 112 ? -23.966 10.226 22.006 1.00 91.50 112 LYS A O 1
ATOM 934 N N . SER A 1 113 ? -23.471 8.293 21.022 1.00 87.88 113 SER A N 1
ATOM 935 C CA . SER A 1 113 ? -22.334 7.972 21.893 1.00 87.88 113 SER A CA 1
ATOM 936 C C . SER A 1 113 ? -21.072 8.757 21.521 1.00 87.88 113 SER A C 1
ATOM 938 O O . SER A 1 113 ? -20.714 8.891 20.349 1.00 87.88 113 SER A O 1
ATOM 940 N N . ARG A 1 114 ? -20.365 9.282 22.530 1.00 88.44 114 ARG A N 1
ATOM 941 C CA . ARG A 1 114 ? -19.078 9.977 22.340 1.00 88.44 114 ARG A CA 1
ATOM 942 C C . ARG A 1 114 ? -17.970 9.017 21.893 1.00 88.44 114 ARG A C 1
ATOM 944 O O . ARG A 1 114 ? -17.156 9.405 21.061 1.00 88.44 114 ARG A O 1
ATOM 951 N N . ILE A 1 115 ? -17.969 7.789 22.411 1.00 90.19 115 ILE A N 1
ATOM 952 C CA . ILE A 1 115 ? -16.983 6.741 22.097 1.00 90.19 115 ILE A CA 1
ATOM 953 C C . ILE A 1 115 ? -17.084 6.338 20.623 1.00 90.19 115 ILE A C 1
ATOM 955 O O . ILE A 1 115 ? -16.105 6.444 19.889 1.00 90.19 115 ILE A O 1
ATOM 959 N N . HIS A 1 116 ? -18.292 6.012 20.155 1.00 93.31 116 HIS A N 1
ATOM 960 C CA . HIS A 1 116 ? -18.537 5.637 18.758 1.00 93.31 116 HIS A CA 1
ATOM 961 C C . HIS A 1 116 ? -18.122 6.755 17.792 1.00 93.31 116 HIS A C 1
ATOM 963 O O . HIS A 1 116 ? -17.509 6.500 16.759 1.00 93.31 116 HIS A O 1
ATOM 969 N N . ARG A 1 117 ? -18.376 8.021 18.158 1.00 93.06 117 ARG A N 1
ATOM 970 C CA . ARG A 1 117 ? -17.924 9.181 17.374 1.00 93.06 117 ARG A CA 1
ATOM 971 C C . ARG A 1 117 ? -16.399 9.277 17.296 1.00 93.06 117 ARG A C 1
ATOM 973 O O . ARG A 1 117 ? -15.882 9.596 16.230 1.00 93.06 117 ARG A O 1
ATOM 980 N N . LEU A 1 118 ? -15.680 9.019 18.392 1.00 92.69 118 LEU A N 1
ATOM 981 C CA . LEU A 1 118 ? -14.213 9.017 18.390 1.00 92.69 118 LEU A CA 1
ATOM 982 C C . LEU A 1 118 ? -13.656 7.906 17.495 1.00 92.69 118 LEU A C 1
ATOM 984 O O . LEU A 1 118 ? -12.772 8.191 16.691 1.00 92.69 118 LEU A O 1
ATOM 988 N N . ILE A 1 119 ? -14.211 6.693 17.578 1.00 94.44 119 ILE A N 1
ATOM 989 C CA . ILE A 1 119 ? -13.817 5.561 16.726 1.00 94.44 119 ILE A CA 1
ATOM 990 C C . ILE A 1 119 ? -14.078 5.889 15.249 1.00 94.44 119 ILE A C 1
ATOM 992 O O . ILE A 1 119 ? -13.166 5.796 14.429 1.00 94.44 119 ILE A O 1
ATOM 996 N N . ALA A 1 120 ? -15.286 6.354 14.910 1.00 95.94 120 ALA A N 1
ATOM 997 C CA . ALA A 1 120 ? -15.653 6.706 13.538 1.00 95.94 120 ALA A CA 1
ATOM 998 C C . ALA A 1 120 ? -14.751 7.807 12.957 1.00 95.94 120 ALA A C 1
ATOM 1000 O O . ALA A 1 120 ? -14.278 7.700 11.823 1.00 95.94 120 ALA A O 1
ATOM 1001 N N . PHE A 1 121 ? -14.461 8.855 13.740 1.00 95.25 121 PHE A N 1
ATOM 1002 C CA . PHE A 1 121 ? -13.531 9.904 13.320 1.00 95.25 121 PHE A CA 1
ATOM 1003 C C . PHE A 1 121 ? -12.095 9.402 13.193 1.00 95.25 121 PHE A C 1
ATOM 1005 O O . PHE A 1 121 ? -11.415 9.816 12.258 1.00 95.25 121 PHE A O 1
ATOM 1012 N N . GLY A 1 122 ? -11.646 8.512 14.080 1.00 95.56 122 GLY A N 1
ATOM 1013 C CA . GLY A 1 122 ? -10.343 7.857 13.974 1.00 95.56 122 GLY A CA 1
ATOM 1014 C C . GLY A 1 122 ? -10.215 7.095 12.660 1.00 95.56 122 GLY A C 1
ATOM 1015 O O . GLY A 1 122 ? -9.334 7.402 11.859 1.00 95.56 122 GLY A O 1
ATOM 1016 N N . LYS A 1 123 ? -11.153 6.186 12.368 1.00 95.81 123 LYS A N 1
ATOM 1017 C CA . LYS A 1 123 ? -11.150 5.406 11.117 1.00 95.81 123 LYS A CA 1
ATOM 1018 C C . LYS A 1 123 ? -11.215 6.305 9.875 1.00 95.81 123 LYS A C 1
ATOM 1020 O O . LYS A 1 123 ? -10.424 6.119 8.955 1.00 95.81 123 LYS A O 1
ATOM 1025 N N . SER A 1 124 ? -12.040 7.355 9.899 1.00 95.88 124 SER A N 1
ATOM 1026 C CA . SER A 1 124 ? -12.134 8.324 8.793 1.00 95.88 124 SER A CA 1
ATOM 1027 C C . SER A 1 124 ? -10.837 9.112 8.572 1.00 95.88 124 SER A C 1
ATOM 1029 O O . SER A 1 124 ? -10.407 9.303 7.436 1.00 95.88 124 SER A O 1
ATOM 1031 N N . ARG A 1 125 ? -10.192 9.580 9.652 1.00 96.12 125 ARG A N 1
ATOM 1032 C CA . ARG A 1 125 ? -8.920 10.318 9.569 1.00 96.12 125 ARG A CA 1
ATOM 1033 C C . ARG A 1 125 ? -7.781 9.414 9.114 1.00 96.12 125 ARG A C 1
ATOM 1035 O O . ARG A 1 125 ? -7.012 9.845 8.263 1.00 96.12 125 ARG A O 1
ATOM 1042 N N . LYS A 1 126 ? -7.719 8.171 9.610 1.00 95.50 126 LYS A N 1
ATOM 1043 C CA . LYS A 1 126 ? -6.781 7.138 9.139 1.00 95.50 126 LYS A CA 1
ATOM 1044 C C . LYS A 1 126 ? -6.928 6.924 7.636 1.00 95.50 126 LYS A C 1
ATOM 1046 O O . LYS A 1 126 ? -5.940 7.041 6.922 1.00 95.50 126 LYS A O 1
ATOM 1051 N N . ALA A 1 127 ? -8.145 6.644 7.164 1.00 94.44 127 ALA A N 1
ATOM 1052 C CA . ALA A 1 127 ? -8.405 6.361 5.754 1.00 94.44 127 ALA A CA 1
ATOM 1053 C C . ALA A 1 127 ? -7.987 7.535 4.857 1.00 94.44 127 ALA A C 1
ATOM 1055 O O . ALA A 1 127 ? -7.242 7.344 3.898 1.00 94.44 127 ALA A O 1
ATOM 1056 N N . LYS A 1 128 ? -8.388 8.763 5.220 1.00 95.69 128 LYS A N 1
ATOM 1057 C CA . LYS A 1 128 ? -7.996 9.968 4.481 1.00 95.69 128 LYS A CA 1
ATOM 1058 C C . LYS A 1 128 ? -6.479 10.177 4.479 1.00 95.69 128 LYS A C 1
ATOM 1060 O O . LYS A 1 128 ? -5.909 10.403 3.418 1.00 95.69 128 LYS A O 1
ATOM 1065 N N . PHE A 1 129 ? -5.839 10.111 5.647 1.00 97.44 129 PHE A N 1
ATOM 1066 C CA . PHE A 1 129 ? -4.399 10.337 5.764 1.00 97.44 129 PHE A CA 1
ATOM 1067 C C . PHE A 1 129 ? -3.604 9.298 4.976 1.00 97.44 129 PHE A C 1
ATOM 1069 O O . PHE A 1 129 ? -2.729 9.678 4.212 1.00 97.44 129 PHE A O 1
ATOM 1076 N N . LYS A 1 130 ? -3.953 8.010 5.085 1.00 95.31 130 LYS A N 1
ATOM 1077 C CA . LYS A 1 130 ? -3.299 6.934 4.331 1.00 95.31 130 LYS A CA 1
ATOM 1078 C C . LYS A 1 130 ? -3.432 7.132 2.822 1.00 95.31 130 LYS A C 1
ATOM 1080 O O . LYS A 1 130 ? -2.445 6.989 2.116 1.00 95.31 130 LYS A O 1
ATOM 1085 N N . ALA A 1 131 ? -4.621 7.494 2.333 1.00 93.38 131 ALA A N 1
ATOM 1086 C CA . ALA A 1 131 ? -4.834 7.742 0.908 1.00 93.38 131 ALA A CA 1
ATOM 1087 C C . ALA A 1 131 ? -3.966 8.899 0.387 1.00 93.38 131 ALA A C 1
ATOM 1089 O O . ALA A 1 131 ? -3.296 8.751 -0.630 1.00 93.38 131 ALA A O 1
ATOM 1090 N N . GLN A 1 132 ? -3.933 10.022 1.112 1.00 95.94 132 GLN A N 1
ATOM 1091 C CA . GLN A 1 132 ? -3.099 11.173 0.750 1.00 95.94 132 GLN A CA 1
ATOM 1092 C C . GLN A 1 132 ? -1.602 10.848 0.838 1.00 95.94 132 GLN A C 1
ATOM 1094 O O . GLN A 1 132 ? -0.832 11.258 -0.025 1.00 95.94 132 GLN A O 1
ATOM 1099 N N . LEU A 1 133 ? -1.200 10.092 1.862 1.00 97.38 133 LEU A N 1
ATOM 1100 C CA . LEU A 1 133 ? 0.185 9.708 2.090 1.00 97.38 133 LEU A CA 1
ATOM 1101 C C . LEU A 1 133 ? 0.709 8.753 1.018 1.00 97.38 133 LEU A C 1
ATOM 1103 O O . LEU A 1 133 ? 1.831 8.938 0.565 1.00 97.38 133 LEU A O 1
ATOM 1107 N N . ASP A 1 134 ? -0.083 7.762 0.605 1.00 94.44 134 ASP A N 1
ATOM 1108 C CA . ASP A 1 134 ? 0.309 6.824 -0.456 1.00 94.44 134 ASP A CA 1
ATOM 1109 C C . ASP A 1 134 ? 0.616 7.570 -1.753 1.00 94.44 134 ASP A C 1
ATOM 1111 O O . ASP A 1 134 ? 1.641 7.325 -2.393 1.00 94.44 134 ASP A O 1
ATOM 1115 N N . GLN A 1 135 ? -0.244 8.530 -2.094 1.00 94.19 135 GLN A N 1
ATOM 1116 C CA . GLN A 1 135 ? -0.058 9.378 -3.260 1.00 94.19 135 GLN A CA 1
ATOM 1117 C C . GLN A 1 135 ? 1.172 10.282 -3.090 1.00 94.19 135 GLN A C 1
ATOM 1119 O O . GLN A 1 135 ? 2.004 10.368 -3.988 1.00 94.19 135 GLN A O 1
ATOM 1124 N N . LEU A 1 136 ? 1.331 10.924 -1.925 1.00 97.12 136 LEU A N 1
ATOM 1125 C CA . LEU A 1 136 ? 2.481 11.782 -1.627 1.00 97.12 136 LEU A CA 1
ATOM 1126 C C . LEU A 1 136 ? 3.800 11.011 -1.722 1.00 97.12 136 LEU A C 1
ATOM 1128 O O . LEU A 1 136 ? 4.753 11.509 -2.313 1.00 97.12 136 LEU A O 1
ATOM 1132 N N . HIS A 1 137 ? 3.855 9.811 -1.148 1.00 95.25 137 HIS A N 1
ATOM 1133 C CA . HIS A 1 137 ? 5.028 8.948 -1.170 1.00 95.25 137 HIS A CA 1
ATOM 1134 C C . HIS A 1 137 ? 5.423 8.606 -2.607 1.00 95.25 137 HIS A C 1
ATOM 1136 O O . HIS A 1 137 ? 6.570 8.822 -3.001 1.00 95.25 137 HIS A O 1
ATOM 1142 N N . ALA A 1 138 ? 4.466 8.151 -3.419 1.00 92.75 138 ALA A N 1
ATOM 1143 C CA . ALA A 1 138 ? 4.718 7.821 -4.815 1.00 92.75 138 ALA A CA 1
ATOM 1144 C C . ALA A 1 138 ? 5.228 9.032 -5.616 1.00 92.75 138 ALA A C 1
ATOM 1146 O O . ALA A 1 138 ? 6.258 8.939 -6.291 1.00 92.75 138 ALA A O 1
ATOM 1147 N N . THR A 1 139 ? 4.572 10.191 -5.494 1.00 93.31 139 THR A N 1
ATOM 1148 C CA . THR A 1 139 ? 4.986 11.405 -6.212 1.00 93.31 139 THR A CA 1
ATOM 1149 C C . THR A 1 139 ? 6.345 11.913 -5.726 1.00 93.31 139 THR A C 1
ATOM 1151 O O . THR A 1 139 ? 7.193 12.251 -6.549 1.00 93.31 139 THR A O 1
ATOM 1154 N N . HIS A 1 140 ? 6.606 11.904 -4.412 1.00 94.06 140 HIS A N 1
ATOM 1155 C CA . HIS A 1 140 ? 7.876 12.354 -3.834 1.00 94.06 140 HIS A CA 1
ATOM 1156 C C . HIS A 1 140 ? 9.079 11.597 -4.395 1.00 94.06 140 HIS A C 1
ATOM 1158 O O . HIS A 1 140 ? 10.073 12.230 -4.750 1.00 94.06 140 HIS A O 1
ATOM 1164 N N . HIS A 1 141 ? 8.976 10.273 -4.517 1.00 90.81 141 HIS A N 1
ATOM 1165 C CA . HIS A 1 141 ? 10.036 9.466 -5.115 1.00 90.81 141 HIS A CA 1
ATOM 1166 C C . HIS A 1 141 ? 10.110 9.645 -6.637 1.00 90.81 141 HIS A C 1
ATOM 1168 O O . HIS A 1 141 ? 11.209 9.729 -7.185 1.00 90.81 141 HIS A O 1
ATOM 1174 N N . SER A 1 142 ? 8.964 9.801 -7.307 1.00 90.75 142 SER A N 1
ATOM 1175 C CA . SER A 1 142 ? 8.900 9.979 -8.763 1.00 90.75 142 SER A CA 1
ATOM 1176 C C . SER A 1 142 ? 9.539 11.284 -9.251 1.00 90.75 142 SER A C 1
ATOM 1178 O O . SER A 1 142 ? 10.085 11.313 -10.349 1.00 90.75 142 SER A O 1
ATOM 1180 N N . VAL A 1 143 ? 9.536 12.358 -8.447 1.00 89.94 143 VAL A N 1
ATOM 1181 C CA . VAL A 1 143 ? 10.175 13.649 -8.799 1.00 89.94 143 VAL A CA 1
ATOM 1182 C C . VAL A 1 143 ? 11.640 13.466 -9.212 1.00 89.94 143 VAL A C 1
ATOM 1184 O O . VAL A 1 143 ? 12.102 14.107 -10.155 1.00 89.94 143 VAL A O 1
ATOM 1187 N N . ASN A 1 144 ? 12.367 12.575 -8.536 1.00 87.56 144 ASN A N 1
ATOM 1188 C CA . ASN A 1 144 ? 13.791 12.354 -8.786 1.00 87.56 144 ASN A CA 1
ATOM 1189 C C . ASN A 1 144 ? 14.070 11.502 -10.034 1.00 87.56 144 ASN A C 1
ATOM 1191 O O . ASN A 1 144 ? 15.231 11.340 -10.404 1.00 87.56 144 ASN A O 1
ATOM 1195 N N . HIS A 1 145 ? 13.039 10.959 -10.687 1.00 89.25 145 HIS A N 1
ATOM 1196 C CA . HIS A 1 145 ? 13.189 10.232 -11.949 1.00 89.25 145 HIS A CA 1
ATOM 1197 C C . HIS A 1 145 ? 13.274 11.161 -13.167 1.00 89.25 145 HIS A C 1
ATOM 1199 O O . HIS A 1 145 ? 13.707 10.732 -14.235 1.00 89.25 145 HIS A O 1
ATOM 1205 N N . PHE A 1 146 ? 12.885 12.425 -13.007 1.00 88.38 146 PHE A N 1
ATOM 1206 C CA . PHE A 1 146 ? 12.929 13.428 -14.062 1.00 88.38 146 PHE A CA 1
ATOM 1207 C C . PHE A 1 146 ? 14.267 14.174 -14.090 1.00 88.38 146 PHE A C 1
ATOM 1209 O O . PHE A 1 146 ? 14.906 14.406 -13.055 1.00 88.38 146 PHE A O 1
ATOM 1216 N N . GLU A 1 147 ? 14.668 14.617 -15.285 1.00 88.38 147 GLU A N 1
ATOM 1217 C CA . GLU A 1 147 ? 15.867 15.438 -15.460 1.00 88.38 147 GLU A CA 1
ATOM 1218 C C . GLU A 1 147 ? 15.780 16.730 -14.636 1.00 88.38 147 GLU A C 1
ATOM 1220 O O . GLU A 1 147 ? 14.721 17.353 -14.527 1.00 88.38 147 GLU A O 1
ATOM 1225 N N . GLU A 1 148 ? 16.906 17.160 -14.064 1.00 87.44 148 GLU A N 1
ATOM 1226 C CA . GLU A 1 148 ? 16.949 18.224 -13.052 1.00 87.44 148 GLU A CA 1
ATOM 1227 C C . GLU A 1 148 ? 16.363 19.564 -13.506 1.00 87.44 148 GLU A C 1
ATOM 1229 O O . GLU A 1 148 ? 15.741 20.264 -12.711 1.00 87.44 148 GLU A O 1
ATOM 1234 N N . LYS A 1 149 ? 16.514 19.895 -14.790 1.00 90.25 149 LYS A N 1
ATOM 1235 C CA . LYS A 1 149 ? 16.049 21.159 -15.380 1.00 90.25 149 LYS A CA 1
ATOM 1236 C C . LYS A 1 149 ? 14.789 21.003 -16.239 1.00 90.25 149 LYS A C 1
ATOM 1238 O O . LYS A 1 149 ? 14.438 21.934 -16.959 1.00 90.25 149 LYS A O 1
ATOM 1243 N N . SER A 1 150 ? 14.137 19.841 -16.198 1.00 90.75 150 SER A N 1
ATOM 1244 C CA . SER A 1 150 ? 12.927 19.577 -16.985 1.00 90.75 150 SER A CA 1
ATOM 1245 C C . SER A 1 150 ? 11.700 20.300 -16.420 1.00 90.75 150 SER A C 1
ATOM 1247 O O . SER A 1 150 ? 11.582 20.518 -15.208 1.00 90.75 150 SER A O 1
ATOM 1249 N N . LEU A 1 151 ? 10.763 20.658 -17.303 1.00 91.06 151 LEU A N 1
ATOM 1250 C CA . LEU A 1 151 ? 9.482 21.253 -16.915 1.00 91.06 151 LEU A CA 1
ATOM 1251 C C . LEU A 1 151 ? 8.649 20.254 -16.097 1.00 91.06 151 LEU A C 1
ATOM 1253 O O . LEU A 1 151 ? 8.003 20.626 -15.120 1.00 91.06 151 LEU A O 1
ATOM 1257 N N . GLU A 1 152 ? 8.714 18.978 -16.461 1.00 90.69 152 GLU A N 1
ATOM 1258 C CA . GLU A 1 152 ? 8.052 17.862 -15.800 1.00 90.69 152 GLU A CA 1
ATOM 1259 C C . GLU A 1 152 ? 8.480 17.764 -14.336 1.00 90.69 152 GLU A C 1
ATOM 1261 O O . GLU A 1 152 ? 7.623 17.707 -13.452 1.00 90.69 152 GLU A O 1
ATOM 1266 N N . ARG A 1 153 ? 9.789 17.842 -14.052 1.00 92.81 153 ARG A N 1
ATOM 1267 C CA . ARG A 1 153 ? 10.292 17.852 -12.672 1.00 92.81 153 ARG A CA 1
ATOM 1268 C C . ARG A 1 153 ? 9.748 19.031 -11.876 1.00 92.81 153 ARG A C 1
ATOM 1270 O O . ARG A 1 153 ? 9.376 18.855 -10.716 1.00 92.81 153 ARG A O 1
ATOM 1277 N N . TYR A 1 154 ? 9.700 20.220 -12.479 1.00 92.06 154 TYR A N 1
ATOM 1278 C CA . TYR A 1 154 ? 9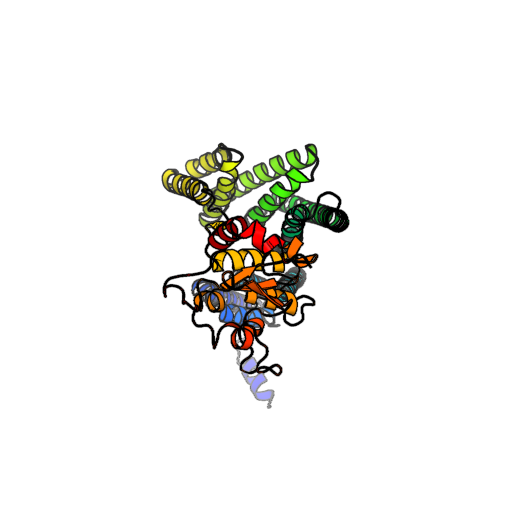.159 21.412 -11.826 1.00 92.06 154 TYR A CA 1
ATOM 1279 C C . TYR A 1 154 ? 7.678 21.225 -11.463 1.00 92.06 154 TYR A C 1
ATOM 1281 O O . TYR A 1 154 ? 7.306 21.418 -10.304 1.00 92.06 154 TYR A O 1
ATOM 1289 N N . ILE A 1 155 ? 6.860 20.765 -12.416 1.00 90.88 155 ILE A N 1
ATOM 1290 C CA . ILE A 1 155 ? 5.428 20.497 -12.213 1.00 90.88 155 ILE A CA 1
ATOM 1291 C C . ILE A 1 155 ? 5.220 19.437 -11.124 1.00 90.88 155 ILE A C 1
ATOM 1293 O O . ILE A 1 155 ? 4.448 19.653 -10.191 1.00 90.88 155 ILE A O 1
ATOM 1297 N N . PHE A 1 156 ? 5.928 18.306 -11.199 1.00 91.94 156 PHE A N 1
ATOM 1298 C CA . PHE A 1 156 ? 5.807 17.235 -10.207 1.00 91.94 156 PHE A CA 1
ATOM 1299 C C . PHE A 1 156 ? 6.226 17.698 -8.813 1.00 91.94 156 PHE A C 1
ATOM 1301 O O . PHE A 1 156 ? 5.588 17.331 -7.825 1.00 91.94 156 PHE A O 1
ATOM 1308 N N . ASN A 1 157 ? 7.277 18.511 -8.704 1.00 93.62 157 ASN A N 1
ATOM 1309 C CA . ASN A 1 157 ? 7.722 19.004 -7.409 1.00 93.62 157 ASN A CA 1
ATOM 1310 C C . ASN A 1 157 ? 6.711 19.975 -6.777 1.00 93.62 157 ASN A C 1
ATOM 1312 O O . ASN A 1 157 ? 6.458 19.867 -5.576 1.00 93.62 157 ASN A O 1
ATOM 1316 N N . ASP A 1 158 ? 6.102 20.864 -7.569 1.00 93.75 158 ASP A N 1
ATOM 1317 C CA . ASP A 1 158 ? 5.037 21.763 -7.104 1.00 93.75 158 ASP A CA 1
ATOM 1318 C C . ASP A 1 158 ? 3.807 20.978 -6.619 1.00 93.75 158 ASP A C 1
ATOM 1320 O O . ASP A 1 158 ? 3.360 21.147 -5.481 1.00 93.75 158 ASP A O 1
ATOM 1324 N N . GLN A 1 159 ? 3.340 20.009 -7.414 1.00 93.50 159 GLN A N 1
ATOM 1325 C CA . GLN A 1 159 ? 2.246 19.120 -7.010 1.00 93.50 159 GLN A CA 1
ATOM 1326 C C . GLN A 1 159 ? 2.582 18.338 -5.736 1.00 93.50 159 GLN A C 1
ATOM 1328 O O . GLN A 1 159 ? 1.765 18.260 -4.817 1.00 93.50 159 GLN A O 1
ATOM 1333 N N . THR A 1 160 ? 3.811 17.828 -5.618 1.00 95.50 160 THR A N 1
ATOM 1334 C CA . THR A 1 160 ? 4.254 17.142 -4.396 1.00 95.50 160 THR A CA 1
ATOM 1335 C C . THR A 1 160 ? 4.200 18.070 -3.183 1.00 95.50 160 THR A C 1
ATOM 1337 O O . THR A 1 160 ? 3.840 17.629 -2.093 1.00 95.50 160 THR A O 1
ATOM 1340 N N . GLN A 1 161 ? 4.519 19.358 -3.343 1.00 95.44 161 GLN A N 1
ATOM 1341 C CA . GLN A 1 161 ? 4.467 20.324 -2.248 1.00 95.44 161 GLN A CA 1
ATOM 1342 C C . GLN A 1 161 ? 3.030 20.597 -1.780 1.00 95.44 161 GLN A C 1
ATOM 1344 O O . GLN A 1 161 ? 2.783 20.692 -0.573 1.00 95.44 161 GLN A O 1
ATOM 1349 N N . ILE A 1 162 ? 2.071 20.662 -2.708 1.00 96.56 162 ILE A N 1
ATOM 1350 C CA . ILE A 1 162 ? 0.638 20.763 -2.393 1.00 96.56 162 ILE A CA 1
ATOM 1351 C C . ILE A 1 162 ? 0.188 19.530 -1.598 1.00 96.56 162 ILE A C 1
ATOM 1353 O O . ILE A 1 162 ? -0.385 19.657 -0.514 1.00 96.56 162 ILE A O 1
ATOM 1357 N N . MET A 1 163 ? 0.523 18.334 -2.084 1.00 97.31 163 MET A N 1
ATOM 1358 C CA . MET A 1 163 ? 0.176 17.069 -1.430 1.00 97.31 163 MET A CA 1
ATOM 1359 C C . MET A 1 163 ? 0.821 16.926 -0.046 1.00 97.31 163 MET A C 1
ATOM 1361 O O . MET A 1 163 ? 0.198 16.423 0.893 1.00 97.31 163 MET A O 1
ATOM 1365 N N . TYR A 1 164 ? 2.061 17.396 0.102 1.00 98.12 164 TYR A N 1
ATOM 1366 C CA . TYR A 1 164 ? 2.777 17.425 1.372 1.00 98.12 164 TYR A CA 1
ATOM 1367 C C . TYR A 1 164 ? 2.049 18.306 2.390 1.00 98.12 164 TYR A C 1
ATOM 1369 O O . TYR A 1 164 ? 1.768 17.856 3.502 1.00 98.12 164 TYR A O 1
ATOM 1377 N N . ARG A 1 165 ? 1.648 19.521 1.991 1.00 97.38 165 ARG A N 1
ATOM 1378 C CA . ARG A 1 165 ? 0.851 20.422 2.836 1.00 97.38 165 ARG A CA 1
ATOM 1379 C C . ARG A 1 165 ? -0.468 19.777 3.269 1.00 97.38 165 ARG A C 1
ATOM 1381 O O . ARG A 1 165 ? -0.837 19.869 4.442 1.00 97.38 165 ARG A O 1
ATOM 1388 N N . ASP A 1 166 ? -1.162 19.104 2.358 1.00 97.88 166 ASP A N 1
ATOM 1389 C CA . ASP A 1 166 ? -2.413 18.407 2.666 1.00 97.88 166 ASP A CA 1
ATOM 1390 C C . ASP A 1 166 ? -2.216 17.262 3.668 1.00 97.88 166 ASP A C 1
ATOM 1392 O O . ASP A 1 166 ? -3.024 17.095 4.590 1.00 97.88 166 ASP A O 1
ATOM 1396 N N . CYS A 1 167 ? -1.121 16.506 3.536 1.00 98.12 167 CYS A N 1
ATOM 1397 C CA . CYS A 1 167 ? -0.743 15.478 4.501 1.00 98.12 167 CYS A CA 1
ATOM 1398 C C . CYS A 1 167 ? -0.414 16.077 5.873 1.00 98.12 167 CYS A C 1
ATOM 1400 O O . CYS A 1 167 ? -0.891 15.543 6.874 1.00 98.12 167 CYS A O 1
ATOM 1402 N N . CYS A 1 168 ? 0.303 17.207 5.939 1.00 98.12 168 CYS A N 1
ATOM 1403 C CA . CYS A 1 168 ? 0.564 17.921 7.195 1.00 98.12 168 CYS A CA 1
ATOM 1404 C C . CYS A 1 168 ? -0.741 18.296 7.914 1.00 98.12 168 CYS A C 1
ATOM 1406 O O . CYS A 1 168 ? -0.891 18.036 9.108 1.00 98.12 168 CYS A O 1
ATOM 1408 N N . ILE A 1 169 ? -1.723 18.847 7.190 1.00 97.94 169 ILE A N 1
ATOM 1409 C CA . ILE A 1 169 ? -3.032 19.220 7.756 1.00 97.94 169 ILE A CA 1
ATOM 1410 C C . ILE A 1 169 ? -3.781 17.983 8.275 1.00 97.94 169 ILE A C 1
ATOM 1412 O O . ILE A 1 169 ? -4.422 18.021 9.331 1.00 97.94 169 ILE A O 1
ATOM 1416 N N . SER A 1 170 ? -3.734 16.873 7.537 1.00 98.06 170 SER A N 1
ATOM 1417 C CA . SER A 1 170 ? -4.357 15.619 7.967 1.00 98.06 170 SER A CA 1
ATOM 1418 C C . SER A 1 170 ? -3.662 15.015 9.189 1.00 98.06 170 SER A C 1
ATOM 1420 O O . SER A 1 170 ? -4.353 14.596 10.122 1.00 98.06 170 SER A O 1
ATOM 1422 N N . LEU A 1 171 ? -2.328 15.036 9.238 1.00 98.31 171 LEU A N 1
ATOM 1423 C CA . LEU A 1 171 ? -1.547 14.575 10.384 1.00 98.31 171 LEU A CA 1
ATOM 1424 C C . LEU A 1 171 ? -1.800 15.440 11.622 1.00 98.31 171 LEU A C 1
ATOM 1426 O O . LEU A 1 171 ? -2.025 14.900 12.700 1.00 98.31 171 LEU A O 1
ATOM 1430 N N . GLN A 1 172 ? -1.888 16.764 11.479 1.00 97.88 172 GLN A N 1
ATOM 1431 C CA . GLN A 1 172 ? -2.255 17.656 12.581 1.00 97.88 172 GLN A CA 1
ATOM 1432 C C . GLN A 1 172 ? -3.601 17.254 13.207 1.00 97.88 172 GLN A C 1
ATOM 1434 O O . GLN A 1 172 ? -3.722 17.132 14.425 1.00 97.88 172 GLN A O 1
ATOM 1439 N N . LYS A 1 173 ? -4.610 16.945 12.383 1.00 98.00 173 LYS A N 1
ATOM 1440 C CA . LYS A 1 173 ? -5.917 16.465 12.869 1.00 98.00 173 LYS A CA 1
ATOM 1441 C C . LYS A 1 173 ? -5.829 15.104 13.560 1.00 98.00 173 LYS A C 1
ATOM 1443 O O . LYS A 1 173 ? -6.657 14.806 14.424 1.00 98.00 173 LYS A O 1
ATOM 1448 N N . ILE A 1 174 ? -4.890 14.252 13.163 1.00 98.25 174 ILE A N 1
ATOM 1449 C CA . ILE A 1 174 ? -4.608 12.980 13.835 1.00 98.25 174 ILE A CA 1
ATOM 1450 C C . ILE A 1 174 ? -3.968 13.238 15.203 1.00 98.25 174 ILE A C 1
ATOM 1452 O O . ILE A 1 174 ? -4.477 12.733 16.201 1.00 98.25 174 ILE A O 1
ATOM 1456 N N . ILE A 1 175 ? -2.944 14.091 15.269 1.00 98.19 175 ILE A N 1
ATOM 1457 C CA . ILE A 1 175 ? -2.265 14.501 16.507 1.00 98.19 175 ILE A CA 1
ATOM 1458 C C . ILE A 1 175 ? -3.275 15.065 17.514 1.00 98.19 175 ILE A C 1
ATOM 1460 O O . ILE A 1 175 ? -3.354 14.614 18.658 1.00 98.19 175 ILE A O 1
ATOM 1464 N N . GLU A 1 176 ? -4.127 15.993 17.076 1.00 97.25 176 GLU A N 1
ATOM 1465 C CA . GLU A 1 176 ? -5.198 16.562 17.900 1.00 97.25 176 GLU A CA 1
ATOM 1466 C C . GLU A 1 176 ? -6.193 15.502 18.393 1.00 97.25 176 GLU A C 1
ATOM 1468 O O . GLU A 1 176 ? -6.709 15.607 19.511 1.00 97.25 176 GLU A O 1
ATOM 1473 N N . LEU A 1 177 ? -6.477 14.474 17.580 1.00 96.75 177 LEU A N 1
ATOM 1474 C CA . LEU A 1 177 ? -7.349 13.371 17.984 1.00 96.75 177 LEU A CA 1
ATOM 1475 C C . LEU A 1 177 ? -6.709 12.532 19.084 1.00 96.75 177 LEU A C 1
ATOM 1477 O O . LEU A 1 177 ? -7.370 12.286 20.093 1.00 96.75 177 LEU A O 1
ATOM 1481 N N . CYS A 1 178 ? -5.445 12.139 18.909 1.00 97.69 178 CYS A N 1
ATOM 1482 C CA . CYS A 1 178 ? -4.691 11.385 19.906 1.00 97.69 178 CYS A CA 1
ATOM 1483 C C . CYS A 1 178 ? -4.639 12.161 21.225 1.00 97.69 178 CYS A C 1
ATOM 1485 O O . CYS A 1 178 ? -5.068 11.655 22.259 1.00 97.69 178 CYS A O 1
ATOM 1487 N N . ASN A 1 179 ? -4.265 13.442 21.174 1.00 95.94 179 ASN A N 1
ATOM 1488 C CA . ASN A 1 179 ? -4.211 14.312 22.351 1.00 95.94 179 ASN A CA 1
ATOM 1489 C C . ASN A 1 179 ? -5.581 14.440 23.037 1.00 95.94 179 ASN A C 1
ATOM 1491 O O . ASN A 1 179 ? -5.684 14.452 24.268 1.00 95.94 179 ASN A O 1
ATOM 1495 N N . ARG A 1 180 ? -6.668 14.500 22.255 1.00 94.62 180 ARG A N 1
ATOM 1496 C CA . ARG A 1 180 ? -8.035 14.489 22.789 1.00 94.62 180 ARG A CA 1
ATOM 1497 C C . ARG A 1 180 ? -8.381 13.154 23.452 1.00 94.62 180 ARG A C 1
ATOM 1499 O O . ARG A 1 180 ? -9.059 13.179 24.477 1.00 94.62 180 ARG A O 1
ATOM 1506 N N . MET A 1 181 ? -7.988 12.017 22.882 1.00 95.56 181 MET A N 1
ATOM 1507 C CA . MET A 1 181 ? -8.218 10.691 23.471 1.00 95.56 181 MET A CA 1
ATOM 1508 C C . MET A 1 181 ? -7.449 10.539 24.788 1.00 95.56 181 MET A C 1
ATOM 1510 O O . MET A 1 181 ? -8.062 10.152 25.782 1.00 95.56 181 MET A O 1
ATOM 1514 N N . THR A 1 182 ? -6.185 10.974 24.834 1.00 95.94 182 THR A N 1
ATOM 1515 C CA . THR A 1 182 ? -5.354 11.017 26.049 1.00 95.94 182 THR A CA 1
ATOM 1516 C C . THR A 1 182 ? -6.004 11.846 27.152 1.00 95.94 182 THR A C 1
ATOM 1518 O O . THR A 1 182 ? -6.219 11.353 28.255 1.00 95.94 182 THR A O 1
ATOM 1521 N N . ARG A 1 183 ? -6.416 13.086 26.852 1.00 94.88 183 ARG A N 1
ATOM 1522 C CA . ARG A 1 183 ? -7.088 13.970 27.825 1.00 94.88 183 ARG A CA 1
ATOM 1523 C C . ARG A 1 183 ? -8.390 13.399 28.383 1.00 94.88 183 ARG A C 1
ATOM 1525 O O . ARG A 1 183 ? -8.758 13.710 29.507 1.00 94.88 183 ARG A O 1
ATOM 1532 N N . ASN A 1 184 ? -9.107 12.604 27.590 1.00 92.69 184 ASN A N 1
ATOM 1533 C CA . ASN A 1 184 ? -10.357 11.970 28.012 1.00 92.69 184 ASN A CA 1
ATOM 1534 C C . ASN A 1 184 ? -10.142 10.569 28.605 1.00 92.69 184 ASN A C 1
ATOM 1536 O O . ASN A 1 184 ? -11.128 9.851 28.783 1.00 92.69 184 ASN A O 1
ATOM 1540 N N . GLN A 1 185 ? -8.887 10.164 28.834 1.00 94.19 185 GLN A N 1
ATOM 1541 C CA . GLN A 1 185 ? -8.510 8.857 29.378 1.00 94.19 185 GLN A CA 1
ATOM 1542 C C . GLN A 1 185 ? -9.063 7.673 28.559 1.00 94.19 185 GLN A C 1
ATOM 1544 O O . GLN A 1 185 ? -9.351 6.601 29.082 1.00 94.19 185 GLN A O 1
ATOM 1549 N N . GLN A 1 186 ? -9.233 7.857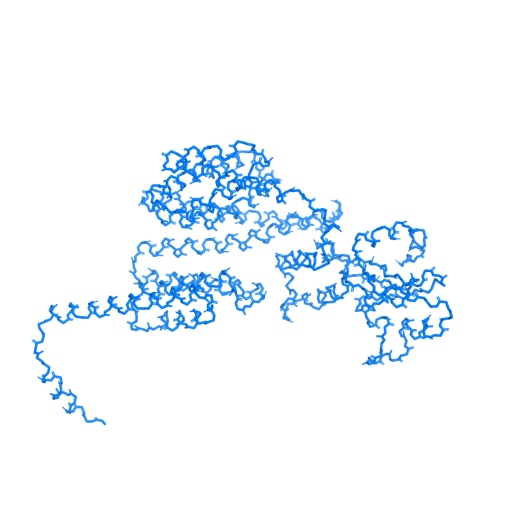 27.246 1.00 93.56 186 GLN A N 1
ATOM 1550 C CA . GLN A 1 186 ? -9.741 6.830 26.328 1.00 93.56 186 GLN A CA 1
ATOM 1551 C C . GLN A 1 186 ? -8.587 5.995 25.758 1.00 93.56 186 GLN A C 1
ATOM 1553 O O . GLN A 1 186 ? -8.404 5.928 24.543 1.00 93.56 186 GLN A O 1
ATOM 1558 N N . TYR A 1 187 ? -7.776 5.403 26.638 1.00 95.06 187 TYR A N 1
ATOM 1559 C CA . TYR A 1 187 ? -6.516 4.761 26.253 1.00 95.06 187 TYR A CA 1
ATOM 1560 C C . TYR A 1 187 ? -6.698 3.516 25.372 1.00 95.06 187 TYR A C 1
ATOM 1562 O O . TYR A 1 187 ? -5.895 3.316 24.470 1.00 95.06 187 TYR A O 1
ATOM 1570 N N . HIS A 1 188 ? -7.787 2.756 25.543 1.00 92.50 188 HIS A N 1
ATOM 1571 C CA . HIS A 1 188 ? -8.123 1.629 24.658 1.00 92.50 188 HIS A CA 1
ATOM 1572 C C . HIS A 1 188 ? -8.314 2.082 23.201 1.00 92.50 188 HIS A C 1
ATOM 1574 O O . HIS A 1 188 ? -7.645 1.586 22.301 1.00 92.50 188 HIS A O 1
ATOM 1580 N N . ILE A 1 189 ? -9.143 3.112 22.981 1.00 94.00 189 ILE A N 1
ATOM 1581 C CA . ILE A 1 189 ? -9.392 3.680 21.645 1.00 94.00 189 ILE A CA 1
ATOM 1582 C C . ILE A 1 189 ? -8.116 4.294 21.073 1.00 94.00 189 ILE A C 1
ATOM 1584 O O . ILE A 1 189 ? -7.854 4.177 19.878 1.00 94.00 189 ILE A O 1
ATOM 1588 N N . LEU A 1 190 ? -7.337 4.978 21.919 1.00 96.81 190 LEU A N 1
ATOM 1589 C CA . LEU A 1 190 ? -6.060 5.555 21.517 1.00 96.81 190 LEU A CA 1
ATOM 1590 C C . LEU A 1 190 ? -5.098 4.468 21.041 1.00 96.81 190 LEU A C 1
ATOM 1592 O O . LEU A 1 190 ? -4.480 4.653 20.001 1.00 96.81 190 LEU A O 1
ATOM 1596 N N . ALA A 1 191 ? -4.986 3.358 21.771 1.00 96.38 191 ALA A N 1
ATOM 1597 C CA . ALA A 1 191 ? -4.111 2.256 21.407 1.00 96.38 191 ALA A CA 1
ATOM 1598 C C . ALA A 1 191 ? -4.533 1.630 20.076 1.00 96.38 191 ALA A C 1
ATOM 1600 O O . ALA A 1 191 ? -3.714 1.566 19.163 1.00 96.38 191 ALA A O 1
ATOM 1601 N N . ASP A 1 192 ? -5.816 1.286 19.916 1.00 92.88 192 ASP A N 1
ATOM 1602 C CA . ASP A 1 192 ? -6.348 0.765 18.650 1.00 92.88 192 ASP A CA 1
ATOM 1603 C C . ASP A 1 192 ? -6.065 1.717 17.479 1.00 92.88 192 ASP A C 1
ATOM 1605 O O . ASP A 1 192 ? -5.656 1.296 16.398 1.00 92.88 192 ASP A O 1
ATOM 1609 N N . PHE A 1 193 ? -6.275 3.019 17.685 1.00 96.12 193 PHE A N 1
ATOM 1610 C CA . PHE A 1 193 ? -6.087 4.023 16.646 1.00 96.12 193 PHE A CA 1
ATOM 1611 C C . PHE A 1 193 ? -4.613 4.279 16.322 1.00 96.12 193 PHE A C 1
ATOM 1613 O O . PHE A 1 193 ? -4.269 4.372 15.147 1.00 96.12 193 PHE A O 1
ATOM 1620 N N . PHE A 1 194 ? -3.751 4.405 17.333 1.00 97.31 194 PHE A N 1
ATOM 1621 C CA . PHE A 1 194 ? -2.341 4.750 17.160 1.00 97.31 194 PHE A CA 1
ATOM 1622 C C . PHE A 1 194 ? -1.556 3.606 16.514 1.00 97.31 194 PHE A C 1
ATOM 1624 O O . PHE A 1 194 ? -0.824 3.841 15.555 1.00 97.31 194 PHE A O 1
ATOM 1631 N N . VAL A 1 195 ? -1.781 2.364 16.961 1.00 94.75 195 VAL A N 1
ATOM 1632 C CA . VAL A 1 195 ? -1.212 1.149 16.345 1.00 94.75 195 VAL A CA 1
ATOM 1633 C C . VAL A 1 195 ? -1.549 1.086 14.852 1.00 94.75 195 VAL A C 1
ATOM 1635 O O . VAL A 1 195 ? -0.716 0.727 14.023 1.00 94.75 195 VAL A O 1
ATOM 1638 N N . ASP A 1 196 ? -2.772 1.478 14.500 1.00 92.31 196 ASP A N 1
ATOM 1639 C CA . ASP A 1 196 ? -3.291 1.475 13.136 1.00 92.31 196 ASP A CA 1
ATOM 1640 C C . ASP A 1 196 ? -2.658 2.526 12.206 1.00 92.31 196 ASP A C 1
ATOM 1642 O O . ASP A 1 196 ? -2.683 2.349 10.986 1.00 92.31 196 ASP A O 1
ATOM 1646 N N . ILE A 1 197 ? -2.150 3.637 12.748 1.00 96.44 197 ILE A N 1
ATOM 1647 C CA . ILE A 1 197 ? -1.569 4.749 11.972 1.00 96.44 197 ILE A CA 1
ATOM 1648 C C . ILE A 1 197 ? -0.046 4.822 12.070 1.00 96.44 197 ILE A C 1
ATOM 1650 O O . ILE A 1 197 ? 0.555 5.595 11.329 1.00 96.44 197 ILE A O 1
ATOM 1654 N N . TYR A 1 198 ? 0.570 4.046 12.963 1.00 96.31 198 TYR A N 1
ATOM 1655 C CA . TYR A 1 198 ? 1.995 4.120 13.278 1.00 96.31 198 TYR A CA 1
ATOM 1656 C C . TYR A 1 198 ? 2.869 4.014 12.023 1.00 96.31 198 TYR A C 1
ATOM 1658 O O . TYR A 1 198 ? 3.665 4.906 11.743 1.00 96.31 198 TYR A O 1
ATOM 1666 N N . ALA A 1 199 ? 2.651 2.981 11.201 1.00 94.56 199 ALA A N 1
ATOM 1667 C CA . ALA A 1 199 ? 3.391 2.793 9.951 1.00 94.56 199 ALA A CA 1
ATOM 1668 C C . ALA A 1 199 ? 3.226 3.982 8.984 1.00 94.56 199 ALA A C 1
ATOM 1670 O O . ALA A 1 199 ? 4.188 4.414 8.356 1.00 94.56 199 ALA A O 1
ATOM 1671 N N . SER A 1 200 ? 2.027 4.567 8.904 1.00 97.25 200 SER A N 1
ATOM 1672 C CA . SER A 1 200 ? 1.780 5.765 8.091 1.00 97.25 200 SER A CA 1
ATOM 1673 C C . SER A 1 200 ? 2.553 6.979 8.616 1.00 97.25 200 SER A C 1
ATOM 1675 O O . SER A 1 200 ? 3.045 7.781 7.831 1.00 97.25 200 SER A O 1
ATOM 1677 N N . ILE A 1 201 ? 2.688 7.131 9.937 1.00 97.44 201 ILE A N 1
ATOM 1678 C CA . ILE A 1 201 ? 3.498 8.214 10.510 1.00 97.44 201 ILE A CA 1
ATOM 1679 C C . ILE A 1 201 ? 4.975 8.009 10.161 1.00 97.44 201 ILE A C 1
ATOM 1681 O O . ILE A 1 201 ? 5.624 8.972 9.765 1.00 97.44 201 ILE A O 1
ATOM 1685 N N . LEU A 1 202 ? 5.490 6.775 10.226 1.00 95.06 202 LEU A N 1
ATOM 1686 C CA . LEU A 1 202 ? 6.871 6.477 9.832 1.00 95.06 202 LEU A CA 1
ATOM 1687 C C . LEU A 1 202 ? 7.154 6.807 8.362 1.00 95.06 202 LEU A C 1
ATOM 1689 O O . LEU A 1 202 ? 8.137 7.482 8.064 1.00 95.06 202 LEU A O 1
ATOM 1693 N N . ILE A 1 203 ? 6.272 6.386 7.449 1.00 95.12 203 ILE A N 1
ATOM 1694 C CA . ILE A 1 203 ? 6.394 6.710 6.019 1.00 95.12 203 ILE A CA 1
ATOM 1695 C C . ILE A 1 203 ? 6.385 8.232 5.822 1.00 95.12 203 ILE A C 1
ATOM 1697 O O . ILE A 1 203 ? 7.207 8.771 5.083 1.00 95.12 203 ILE A O 1
ATOM 1701 N N . PHE A 1 204 ? 5.485 8.944 6.506 1.00 97.94 204 PHE A N 1
ATOM 1702 C CA . PHE A 1 204 ? 5.438 10.401 6.426 1.00 97.94 204 PHE A CA 1
ATOM 1703 C C . PHE A 1 204 ? 6.712 11.055 6.969 1.00 97.94 204 PHE A C 1
ATOM 1705 O O . PHE A 1 204 ? 7.192 11.998 6.347 1.00 97.94 204 PHE A O 1
ATOM 1712 N N . LYS A 1 205 ? 7.278 10.562 8.079 1.00 95.50 205 LYS A N 1
ATOM 1713 C CA . LYS A 1 205 ? 8.529 11.077 8.656 1.00 95.50 205 LYS A CA 1
ATOM 1714 C C . LYS A 1 205 ? 9.673 11.070 7.643 1.00 95.50 205 LYS A C 1
ATOM 1716 O O . LYS A 1 205 ? 10.306 12.104 7.476 1.00 95.50 205 LYS A O 1
ATOM 1721 N N . GLY A 1 206 ? 9.856 9.983 6.889 1.00 93.50 206 GLY A N 1
ATOM 1722 C CA . GLY A 1 206 ? 10.895 9.921 5.850 1.00 93.50 206 GLY A CA 1
ATOM 1723 C C . GLY A 1 206 ? 10.740 10.995 4.763 1.00 93.50 206 GLY A C 1
ATOM 1724 O O . GLY A 1 206 ? 11.718 11.584 4.315 1.00 93.50 206 GLY A O 1
ATOM 1725 N N . ILE A 1 207 ? 9.503 11.326 4.377 1.00 96.00 207 ILE A N 1
ATOM 1726 C CA . ILE A 1 207 ? 9.226 12.427 3.433 1.00 96.00 207 ILE A CA 1
ATOM 1727 C C . ILE A 1 207 ? 9.413 13.790 4.115 1.00 96.00 207 ILE A C 1
ATOM 1729 O O . ILE A 1 207 ? 9.878 14.753 3.502 1.00 96.00 207 ILE A O 1
ATOM 1733 N N . HIS A 1 208 ? 9.022 13.884 5.385 1.00 96.81 208 HIS A N 1
ATOM 1734 C CA . HIS A 1 208 ? 9.096 15.094 6.191 1.00 96.81 208 HIS A CA 1
ATOM 1735 C C . HIS A 1 208 ? 10.546 15.515 6.455 1.00 96.81 208 HIS A C 1
ATOM 1737 O O . HIS A 1 208 ? 10.819 16.706 6.408 1.00 96.81 208 HIS A O 1
ATOM 1743 N N . GLU A 1 209 ? 11.480 14.576 6.613 1.00 94.50 209 GLU A N 1
ATOM 1744 C CA . GLU A 1 209 ? 12.923 14.854 6.694 1.00 94.50 209 GLU A CA 1
ATOM 1745 C C . GLU A 1 209 ? 13.449 15.600 5.458 1.00 94.50 209 GLU A C 1
ATOM 1747 O O . GLU A 1 209 ? 14.287 16.490 5.575 1.00 94.50 209 GLU A O 1
ATOM 1752 N N . ALA A 1 210 ? 12.926 15.282 4.269 1.00 93.00 210 ALA A N 1
ATOM 1753 C CA . ALA A 1 210 ? 13.351 15.905 3.017 1.00 93.00 210 ALA A CA 1
ATOM 1754 C C . ALA A 1 210 ? 12.667 17.254 2.721 1.00 93.00 210 ALA A C 1
ATOM 1756 O O . ALA A 1 210 ? 13.139 18.002 1.862 1.00 93.00 210 ALA A O 1
ATOM 1757 N N . ARG A 1 211 ? 11.525 17.551 3.358 1.00 93.62 211 ARG A N 1
ATOM 1758 C CA . ARG A 1 211 ? 10.646 18.683 2.984 1.00 93.62 211 ARG A CA 1
ATOM 1759 C C . ARG A 1 211 ? 10.291 19.639 4.126 1.00 93.62 211 ARG A C 1
ATOM 1761 O O . ARG A 1 211 ? 9.839 20.750 3.855 1.00 93.62 211 ARG A O 1
ATOM 1768 N N . GLY A 1 212 ? 10.419 19.202 5.373 1.00 94.25 212 GLY A N 1
ATOM 1769 C CA . GLY A 1 212 ? 10.064 19.956 6.572 1.00 94.25 212 GLY A CA 1
ATOM 1770 C C . GLY A 1 212 ? 11.173 20.891 7.035 1.00 94.25 212 GLY A C 1
ATOM 1771 O O . GLY A 1 212 ? 12.324 20.779 6.618 1.00 94.25 212 GLY A O 1
ATOM 1772 N N . SER A 1 213 ? 10.822 21.819 7.926 1.00 95.75 213 SER A N 1
ATOM 1773 C CA . SER A 1 213 ? 11.832 22.562 8.677 1.00 95.75 213 SER A CA 1
ATOM 1774 C C . SER A 1 213 ? 12.334 21.711 9.841 1.00 95.75 213 SER A C 1
ATOM 1776 O O . SER A 1 213 ? 11.633 20.808 10.315 1.00 95.75 213 SER A O 1
ATOM 1778 N N . LYS A 1 214 ? 13.530 22.030 10.340 1.00 96.50 214 LYS A N 1
ATOM 1779 C CA . LYS A 1 214 ? 14.122 21.340 11.488 1.00 96.50 214 LYS A CA 1
ATOM 1780 C C . LYS A 1 214 ? 13.179 21.332 12.695 1.00 96.50 214 LYS A C 1
ATOM 1782 O O . LYS A 1 214 ? 12.965 20.290 13.297 1.00 96.50 214 LYS A O 1
ATOM 1787 N N . GLU A 1 215 ? 12.544 22.463 12.990 1.00 96.88 215 GLU A N 1
ATOM 1788 C CA . GLU A 1 215 ? 11.629 22.606 14.126 1.00 96.88 215 GLU A CA 1
ATOM 1789 C C . GLU A 1 215 ? 10.412 21.680 14.006 1.00 96.88 215 GLU A C 1
ATOM 1791 O O . GLU A 1 215 ? 9.960 21.112 14.999 1.00 96.88 215 GLU A O 1
ATOM 1796 N N . THR A 1 216 ? 9.868 21.519 12.795 1.00 96.25 216 THR A N 1
ATOM 1797 C CA . THR A 1 216 ? 8.714 20.638 12.566 1.00 96.25 216 THR A CA 1
ATOM 1798 C C . THR A 1 216 ? 9.084 19.158 12.610 1.00 96.25 216 THR A C 1
ATOM 1800 O O . THR A 1 216 ? 8.282 18.359 13.097 1.00 96.25 216 THR A O 1
ATOM 1803 N N . ILE A 1 217 ? 10.298 18.815 12.167 1.00 97.00 217 ILE A N 1
ATOM 1804 C CA . ILE A 1 217 ? 10.850 17.458 12.253 1.00 97.00 217 ILE A CA 1
ATOM 1805 C C . ILE A 1 217 ? 11.055 17.086 13.724 1.00 97.00 217 ILE A C 1
ATOM 1807 O O . ILE A 1 217 ? 10.475 16.105 14.186 1.00 97.00 217 ILE A O 1
ATOM 1811 N N . ASP A 1 218 ? 11.765 17.930 14.480 1.00 97.00 218 ASP A N 1
ATOM 1812 C CA . ASP A 1 218 ? 12.039 17.719 15.905 1.00 97.00 218 ASP A CA 1
ATOM 1813 C C . ASP A 1 218 ? 10.731 17.583 16.712 1.00 97.00 218 ASP A C 1
ATOM 1815 O O . ASP A 1 218 ? 10.601 16.709 17.572 1.00 97.00 218 ASP A O 1
ATOM 1819 N N . PHE A 1 219 ? 9.720 18.409 16.405 1.00 97.44 219 PHE A N 1
ATOM 1820 C CA . PHE A 1 219 ? 8.395 18.309 17.024 1.00 97.44 219 PHE A CA 1
ATOM 1821 C C . PHE A 1 219 ? 7.709 16.968 16.735 1.00 97.44 219 PHE A C 1
ATOM 1823 O O . PHE A 1 219 ? 7.146 16.353 17.646 1.00 97.44 219 PHE A O 1
ATOM 1830 N N . LEU A 1 220 ? 7.698 16.533 15.471 1.00 97.38 220 LEU A N 1
ATOM 1831 C CA . LEU A 1 220 ? 7.026 15.296 15.082 1.00 97.38 220 LEU A CA 1
ATOM 1832 C C . LEU A 1 220 ? 7.711 14.077 15.708 1.00 97.38 220 LEU A C 1
ATOM 1834 O O . LEU A 1 220 ? 7.020 13.148 16.131 1.00 97.38 220 LEU A O 1
ATOM 1838 N N . ASP A 1 221 ? 9.037 14.101 15.801 1.00 94.75 221 ASP A N 1
ATOM 1839 C CA . ASP A 1 221 ? 9.837 13.047 16.414 1.00 94.75 221 ASP A CA 1
ATOM 1840 C C . ASP A 1 221 ? 9.541 12.899 17.905 1.00 94.75 221 ASP A C 1
ATOM 1842 O O . ASP A 1 221 ? 9.164 11.806 18.340 1.00 94.75 221 ASP A O 1
ATOM 1846 N N . ASP A 1 222 ? 9.604 14.000 18.659 1.00 95.94 222 ASP A N 1
ATOM 1847 C CA . ASP A 1 222 ? 9.286 14.011 20.091 1.00 95.94 222 ASP A CA 1
ATOM 1848 C C . ASP A 1 222 ? 7.830 13.586 20.346 1.00 95.94 222 ASP A C 1
ATOM 1850 O O . ASP A 1 222 ? 7.560 12.738 21.204 1.00 95.94 222 ASP A O 1
ATOM 1854 N N . TRP A 1 223 ? 6.873 14.106 19.565 1.00 97.62 223 TRP A N 1
ATOM 1855 C CA . TRP A 1 223 ? 5.469 13.720 19.709 1.00 97.62 223 TRP A CA 1
ATOM 1856 C C . TRP A 1 223 ? 5.250 12.229 19.422 1.00 97.62 223 TRP A C 1
ATOM 1858 O O . TRP A 1 223 ? 4.549 11.554 20.184 1.00 97.62 223 TRP A O 1
ATOM 1868 N N . HIS A 1 224 ? 5.837 11.708 18.341 1.00 96.25 224 HIS A N 1
ATOM 1869 C CA . HIS A 1 224 ? 5.695 10.309 17.947 1.00 96.25 224 HIS A CA 1
ATOM 1870 C C . HIS A 1 224 ? 6.286 9.365 18.999 1.00 96.25 224 HIS A C 1
ATOM 1872 O O . HIS A 1 224 ? 5.625 8.398 19.383 1.00 96.25 224 HIS A O 1
ATOM 1878 N N . GLU A 1 225 ? 7.486 9.661 19.506 1.00 94.38 225 GLU A N 1
ATOM 1879 C CA . GLU A 1 225 ? 8.137 8.868 20.552 1.00 94.38 225 GLU A CA 1
ATOM 1880 C C . GLU A 1 225 ? 7.304 8.855 21.840 1.00 94.38 225 GLU A C 1
ATOM 1882 O O . GLU A 1 225 ? 6.948 7.784 22.340 1.00 94.38 225 GLU A O 1
ATOM 1887 N N . ARG A 1 226 ? 6.898 10.030 22.342 1.00 96.25 226 ARG A N 1
ATOM 1888 C CA . ARG A 1 226 ? 6.078 10.130 23.562 1.00 96.25 226 ARG A CA 1
ATOM 1889 C C . ARG A 1 226 ? 4.744 9.409 23.423 1.00 96.25 226 ARG A C 1
ATOM 1891 O O . ARG A 1 226 ? 4.319 8.719 24.351 1.00 96.25 226 ARG A O 1
ATOM 1898 N N . MET A 1 227 ? 4.070 9.569 22.284 1.00 97.69 227 MET A N 1
ATOM 1899 C CA . MET A 1 227 ? 2.788 8.911 22.039 1.00 97.69 227 MET A CA 1
ATOM 1900 C C . MET A 1 227 ? 2.959 7.394 21.935 1.00 97.69 227 MET A C 1
ATOM 1902 O O . MET A 1 227 ? 2.165 6.650 22.509 1.00 97.69 227 MET A O 1
ATOM 1906 N N . SER A 1 228 ? 4.023 6.929 21.277 1.00 97.00 228 SER A N 1
ATOM 1907 C CA . SER A 1 228 ? 4.354 5.509 21.197 1.00 97.00 228 SER A CA 1
ATOM 1908 C C . SER A 1 228 ? 4.609 4.897 22.571 1.00 97.00 228 SER A C 1
ATOM 1910 O O . SER A 1 228 ? 4.058 3.839 22.868 1.00 97.00 228 SER A O 1
ATOM 1912 N N . LEU A 1 229 ? 5.368 5.574 23.435 1.00 96.75 229 LEU A N 1
ATOM 1913 C CA . LEU A 1 229 ? 5.622 5.113 24.801 1.00 96.75 229 LEU A CA 1
ATOM 1914 C C . LEU A 1 229 ? 4.356 5.095 25.655 1.00 96.75 229 LEU A C 1
ATOM 1916 O O . LEU A 1 229 ? 4.130 4.137 26.395 1.00 96.75 229 LEU A O 1
ATOM 1920 N N . LEU A 1 230 ? 3.503 6.116 25.533 1.00 97.56 230 LEU A N 1
ATOM 1921 C CA . LEU A 1 230 ? 2.218 6.158 26.230 1.00 97.56 230 LEU A CA 1
ATOM 1922 C C . LEU A 1 230 ? 1.328 4.975 25.826 1.00 97.56 230 LEU A C 1
ATOM 1924 O O . LEU A 1 230 ? 0.748 4.310 26.685 1.00 97.56 230 LEU A O 1
ATOM 1928 N N . VAL A 1 231 ? 1.223 4.710 24.524 1.00 97.69 231 VAL A N 1
ATOM 1929 C CA . VAL A 1 231 ? 0.410 3.608 24.002 1.00 97.69 231 VAL A CA 1
ATOM 1930 C C . VAL A 1 231 ? 1.000 2.258 24.401 1.00 97.69 231 VAL A C 1
ATOM 1932 O O . VAL A 1 231 ? 0.259 1.412 24.892 1.00 97.69 231 VAL A O 1
ATOM 1935 N N . MET A 1 232 ? 2.318 2.077 24.283 1.00 97.50 232 MET A N 1
ATOM 1936 C CA . MET A 1 232 ? 3.000 0.862 24.735 1.00 97.50 232 MET A CA 1
ATOM 1937 C C . MET A 1 232 ? 2.752 0.607 26.226 1.00 97.50 232 MET A C 1
ATOM 1939 O O . MET A 1 232 ? 2.407 -0.509 26.602 1.00 97.50 232 MET A O 1
ATOM 1943 N N . THR A 1 233 ? 2.824 1.648 27.065 1.00 97.00 233 THR A N 1
ATOM 1944 C CA . THR A 1 233 ? 2.525 1.545 28.506 1.00 97.00 233 THR A CA 1
ATOM 1945 C C . THR A 1 233 ? 1.126 0.984 28.729 1.00 97.00 233 THR A C 1
ATOM 1947 O O . THR A 1 233 ? 0.938 0.056 29.513 1.00 97.00 233 THR A O 1
ATOM 1950 N N . TYR A 1 234 ? 0.132 1.522 28.019 1.00 96.94 234 TYR A N 1
ATOM 1951 C CA . TYR A 1 234 ? -1.236 1.034 28.120 1.00 96.94 234 TYR A CA 1
ATOM 1952 C C . TYR A 1 234 ? -1.370 -0.423 27.653 1.00 96.94 234 TYR A C 1
ATOM 1954 O O . TYR A 1 234 ? -2.018 -1.217 28.336 1.00 96.94 234 TYR A O 1
ATOM 1962 N N . CYS A 1 235 ? -0.752 -0.796 26.529 1.00 96.75 235 CYS A N 1
ATOM 1963 C CA . CYS A 1 235 ? -0.774 -2.167 26.012 1.00 96.75 235 CYS A CA 1
ATOM 1964 C C . CYS A 1 235 ? -0.141 -3.161 26.998 1.00 96.75 235 CYS A C 1
ATOM 1966 O O . CYS A 1 235 ? -0.717 -4.213 27.260 1.00 96.75 235 CYS A O 1
ATOM 1968 N N . VAL A 1 236 ? 0.981 -2.795 27.626 1.00 96.44 236 VAL A N 1
ATOM 1969 C CA . VAL A 1 236 ? 1.634 -3.599 28.671 1.00 96.44 236 VAL A CA 1
ATOM 1970 C C . VAL A 1 236 ? 0.730 -3.761 29.896 1.00 96.44 236 VAL A C 1
ATOM 1972 O O . VAL A 1 236 ? 0.506 -4.884 30.346 1.00 96.44 236 VAL A O 1
ATOM 1975 N N . LEU A 1 237 ? 0.136 -2.672 30.400 1.00 94.69 237 LEU A N 1
ATOM 1976 C CA . LEU A 1 237 ? -0.769 -2.716 31.558 1.00 94.69 237 LEU A CA 1
ATOM 1977 C C . LEU A 1 237 ? -2.052 -3.518 31.289 1.00 94.69 237 LEU A C 1
ATOM 1979 O O . LEU A 1 237 ? -2.564 -4.184 32.187 1.00 94.69 237 LEU A O 1
ATOM 1983 N N . SER A 1 238 ? -2.569 -3.455 30.061 1.00 94.94 238 SER A N 1
ATOM 1984 C CA . SER A 1 238 ? -3.746 -4.218 29.624 1.00 94.94 238 SER A CA 1
ATOM 1985 C C . SER A 1 238 ? -3.422 -5.649 29.187 1.00 94.94 238 SER A C 1
ATOM 1987 O O . SER A 1 238 ? -4.348 -6.423 28.956 1.00 94.94 238 SER A O 1
ATOM 1989 N N . LYS A 1 239 ? -2.134 -6.021 29.139 1.00 94.88 239 LYS A N 1
ATOM 1990 C CA . LYS A 1 239 ? -1.634 -7.331 28.694 1.00 94.88 239 LYS A CA 1
ATOM 1991 C C . LYS A 1 239 ? -2.066 -7.691 27.265 1.00 94.88 239 LYS A C 1
ATOM 1993 O O . LYS A 1 239 ? -2.299 -8.857 26.956 1.00 94.88 239 LYS A O 1
ATOM 1998 N N . ASP A 1 240 ? -2.164 -6.689 26.396 1.00 94.19 240 ASP A N 1
ATOM 1999 C CA . ASP A 1 240 ? -2.527 -6.856 24.987 1.00 94.19 240 ASP A CA 1
ATOM 2000 C C . ASP A 1 240 ? -1.281 -7.211 24.160 1.00 94.19 240 ASP A C 1
ATOM 2002 O O . ASP A 1 240 ? -0.617 -6.342 23.587 1.00 94.19 240 ASP A O 1
ATOM 2006 N N . ILE A 1 241 ? -0.927 -8.500 24.165 1.00 93.94 241 ILE A N 1
ATOM 2007 C CA . ILE A 1 241 ? 0.311 -9.013 23.558 1.00 93.94 241 ILE A CA 1
ATOM 2008 C C . ILE A 1 241 ? 0.378 -8.725 22.053 1.00 93.94 241 ILE A C 1
ATOM 2010 O O . ILE A 1 241 ? 1.432 -8.324 21.566 1.00 93.94 241 ILE A O 1
ATOM 2014 N N . GLU A 1 242 ? -0.743 -8.834 21.335 1.00 92.94 242 GLU A N 1
ATOM 2015 C CA . GLU A 1 242 ? -0.805 -8.577 19.889 1.00 92.94 242 GLU A CA 1
ATOM 2016 C C . GLU A 1 242 ? -0.394 -7.133 19.560 1.00 92.94 242 GLU A C 1
ATOM 2018 O O . GLU A 1 242 ? 0.418 -6.881 18.664 1.00 92.94 242 GLU A O 1
ATOM 2023 N N . LYS A 1 243 ? -0.906 -6.153 20.318 1.00 94.94 243 LYS A N 1
ATOM 2024 C CA . LYS A 1 243 ? -0.523 -4.748 20.124 1.00 94.94 243 LYS A CA 1
ATOM 2025 C C . LYS A 1 243 ? 0.911 -4.463 20.554 1.00 94.94 243 LYS A C 1
ATOM 2027 O O . LYS A 1 243 ? 1.561 -3.636 19.911 1.00 94.94 243 LYS A O 1
ATOM 2032 N N . ILE A 1 244 ? 1.395 -5.112 21.617 1.00 96.19 244 ILE A N 1
ATOM 2033 C CA . ILE A 1 244 ? 2.790 -4.987 22.065 1.00 96.19 244 ILE A CA 1
ATOM 2034 C C . ILE A 1 244 ? 3.725 -5.440 20.946 1.00 96.19 244 ILE A C 1
ATOM 2036 O O . ILE A 1 244 ? 4.598 -4.673 20.546 1.00 96.19 244 ILE A O 1
ATOM 2040 N N . GLU A 1 245 ? 3.506 -6.639 20.407 1.00 94.31 245 GLU A N 1
ATOM 2041 C CA . GLU A 1 245 ? 4.314 -7.208 19.329 1.00 94.31 245 GLU A CA 1
ATOM 2042 C C . GLU A 1 245 ? 4.301 -6.299 18.096 1.00 94.31 245 GLU A C 1
ATOM 2044 O O . GLU A 1 245 ? 5.356 -5.893 17.605 1.00 94.31 245 GLU A O 1
ATOM 2049 N N . LYS A 1 246 ? 3.110 -5.881 17.651 1.00 94.50 246 LYS A N 1
ATOM 2050 C CA . LYS A 1 246 ? 2.956 -5.013 16.479 1.00 94.50 246 LYS A CA 1
ATOM 2051 C C . LYS A 1 246 ? 3.652 -3.662 16.645 1.00 94.50 246 LYS A C 1
ATOM 2053 O O . LYS A 1 246 ? 4.325 -3.205 15.722 1.00 94.50 246 LYS A O 1
ATOM 2058 N N . LEU A 1 247 ? 3.505 -3.001 17.796 1.00 95.38 247 LEU A N 1
ATOM 2059 C CA . LEU A 1 247 ? 4.193 -1.732 18.055 1.00 95.38 247 LEU A CA 1
ATOM 2060 C C . LEU A 1 247 ? 5.698 -1.921 18.171 1.00 95.38 247 LEU A C 1
ATOM 2062 O O . LEU A 1 247 ? 6.440 -1.089 17.660 1.00 95.38 247 LEU A O 1
ATOM 2066 N N . TYR A 1 248 ? 6.153 -2.988 18.829 1.00 96.50 248 TYR A N 1
ATOM 2067 C CA . TYR A 1 248 ? 7.578 -3.247 18.984 1.00 96.50 248 TYR A CA 1
ATOM 2068 C C . TYR A 1 248 ? 8.244 -3.520 17.638 1.00 96.50 248 TYR A C 1
ATOM 2070 O O . TYR A 1 248 ? 9.277 -2.924 17.347 1.00 96.50 248 TYR A O 1
ATOM 2078 N N . PHE A 1 249 ? 7.613 -4.334 16.786 1.00 95.06 249 PHE A N 1
ATOM 2079 C CA . PHE A 1 249 ? 8.060 -4.575 15.417 1.00 95.06 249 PHE A CA 1
ATOM 2080 C C . PHE A 1 249 ? 8.212 -3.266 14.632 1.00 95.06 249 PHE A C 1
ATOM 2082 O O . PHE A 1 249 ? 9.253 -3.023 14.025 1.00 95.06 249 PHE A O 1
ATOM 2089 N N . LEU A 1 250 ? 7.211 -2.380 14.691 1.00 93.75 250 LEU A N 1
ATOM 2090 C CA . LEU A 1 250 ? 7.263 -1.085 14.005 1.00 93.75 250 LEU A CA 1
ATOM 2091 C C . LEU A 1 250 ? 8.303 -0.128 14.610 1.00 93.75 250 LEU A C 1
ATOM 2093 O O . LEU A 1 250 ? 8.940 0.623 13.879 1.00 93.75 250 LEU A O 1
ATOM 2097 N N . THR A 1 251 ? 8.526 -0.151 15.924 1.00 94.62 251 THR A N 1
ATOM 2098 C CA . THR A 1 251 ? 9.632 0.599 16.538 1.00 94.62 251 THR A CA 1
ATOM 2099 C C . THR A 1 251 ? 10.985 0.031 16.096 1.00 94.62 251 THR A C 1
ATOM 2101 O O . THR A 1 251 ? 11.908 0.794 15.818 1.00 94.62 251 THR A O 1
ATOM 2104 N N . ALA A 1 252 ? 11.115 -1.293 15.972 1.00 94.25 252 ALA A N 1
ATOM 2105 C CA . ALA A 1 252 ? 12.350 -1.949 15.554 1.00 94.25 252 ALA A CA 1
ATOM 2106 C C . ALA A 1 252 ? 12.777 -1.555 14.132 1.00 94.25 252 ALA A C 1
ATOM 2108 O O . ALA A 1 252 ? 13.976 -1.489 13.864 1.00 94.25 252 ALA A O 1
ATOM 2109 N N . THR A 1 253 ? 11.845 -1.174 13.244 1.00 91.38 253 THR A N 1
ATOM 2110 C CA . THR A 1 253 ? 12.202 -0.647 11.909 1.00 91.38 253 THR A CA 1
ATOM 2111 C C . THR A 1 253 ? 13.028 0.642 11.963 1.00 91.38 253 THR A C 1
ATOM 2113 O O . THR A 1 253 ? 13.696 0.983 10.992 1.00 91.38 253 THR A O 1
ATOM 2116 N N . LEU A 1 254 ? 13.033 1.350 13.100 1.00 90.69 254 LEU A N 1
ATOM 2117 C CA . LEU A 1 254 ? 13.839 2.557 13.314 1.00 90.69 254 LEU A CA 1
ATOM 2118 C C . LEU A 1 254 ? 15.293 2.268 13.716 1.00 90.69 254 LEU A C 1
ATOM 2120 O O . LEU A 1 254 ? 16.111 3.190 13.708 1.00 90.69 254 LEU A O 1
ATOM 2124 N N . LEU A 1 255 ? 15.647 1.016 14.038 1.00 90.88 255 LEU A N 1
ATOM 2125 C CA . LEU A 1 255 ? 16.995 0.654 14.502 1.00 90.88 255 LEU A CA 1
ATOM 2126 C C . LEU A 1 255 ? 18.103 1.017 13.510 1.00 90.88 255 LEU A C 1
ATOM 2128 O O . LEU A 1 255 ? 19.229 1.293 13.920 1.00 90.88 255 LEU A O 1
ATOM 2132 N N . LYS A 1 256 ? 17.770 1.082 12.218 1.00 82.50 256 LYS A N 1
ATOM 2133 C CA . LYS A 1 256 ? 18.682 1.511 11.154 1.00 82.50 256 LYS A CA 1
ATOM 2134 C C . LYS A 1 256 ? 19.165 2.949 11.333 1.00 82.50 256 LYS A C 1
ATOM 2136 O O . LYS A 1 256 ? 20.342 3.236 11.148 1.00 82.50 256 LYS A O 1
ATOM 2141 N N . GLN A 1 257 ? 18.245 3.854 11.653 1.00 84.44 257 GLN A N 1
ATOM 2142 C CA . GLN A 1 257 ? 18.536 5.280 11.809 1.00 84.44 257 GLN A CA 1
ATOM 2143 C C . GLN A 1 257 ? 19.020 5.586 13.229 1.00 84.44 257 GLN A C 1
ATOM 2145 O O . GLN A 1 257 ? 19.873 6.447 13.432 1.00 84.44 257 GLN A O 1
ATOM 2150 N N . ASN A 1 258 ? 18.491 4.859 14.215 1.00 88.50 258 ASN A N 1
ATOM 2151 C CA . ASN A 1 258 ? 18.824 5.022 15.618 1.00 88.50 258 ASN A CA 1
ATOM 2152 C C . ASN A 1 258 ? 18.985 3.645 16.288 1.00 88.50 258 ASN A C 1
ATOM 2154 O O . ASN A 1 258 ? 17.984 3.047 16.685 1.00 88.50 258 ASN A O 1
ATOM 2158 N N . PRO A 1 259 ? 20.227 3.175 16.524 1.00 89.44 259 PRO A N 1
ATOM 2159 C CA . PRO A 1 259 ? 20.499 1.888 17.174 1.00 89.44 259 PRO A CA 1
ATOM 2160 C C . PRO A 1 259 ? 19.902 1.733 18.581 1.00 89.44 259 PRO A C 1
ATOM 2162 O O . PRO A 1 259 ? 19.909 0.642 19.142 1.00 89.44 259 PRO A O 1
ATOM 2165 N N . LYS A 1 260 ? 19.421 2.826 19.185 1.00 92.06 260 LYS A N 1
ATOM 2166 C CA . LYS A 1 260 ? 18.793 2.839 20.509 1.00 92.06 260 LYS A CA 1
ATOM 2167 C C . LYS A 1 260 ? 17.267 2.969 20.459 1.00 92.06 260 LYS A C 1
ATOM 2169 O O . LYS A 1 260 ? 16.654 3.059 21.518 1.00 92.06 260 LYS A O 1
ATOM 2174 N N . ALA A 1 261 ? 16.651 2.964 19.274 1.00 91.81 261 ALA A N 1
ATOM 2175 C CA . ALA A 1 261 ? 15.223 3.242 19.098 1.00 91.81 261 ALA A CA 1
ATOM 2176 C C . ALA A 1 261 ? 14.300 2.325 19.920 1.00 91.81 261 ALA A C 1
ATOM 2178 O O . ALA A 1 261 ? 13.283 2.787 20.429 1.00 91.81 261 ALA A O 1
ATOM 2179 N N . THR A 1 262 ? 14.653 1.046 20.089 1.00 95.06 262 THR A N 1
ATOM 2180 C CA . THR A 1 262 ? 13.831 0.076 20.835 1.00 95.06 262 THR A CA 1
ATOM 2181 C C . THR A 1 262 ? 14.083 0.083 22.341 1.00 95.06 262 THR A C 1
ATOM 2183 O O . THR A 1 262 ? 13.256 -0.440 23.087 1.00 95.06 262 THR A O 1
ATOM 2186 N N . GLN A 1 263 ? 15.182 0.679 22.827 1.00 94.88 263 GLN A N 1
ATOM 2187 C CA . GLN A 1 263 ? 15.601 0.561 24.232 1.00 94.88 263 GLN A CA 1
ATOM 2188 C C . GLN A 1 263 ? 14.517 0.994 25.237 1.00 94.88 263 GLN A C 1
ATOM 2190 O O . GLN A 1 263 ? 14.293 0.260 26.208 1.00 94.88 263 GLN A O 1
ATOM 2195 N N . PRO A 1 264 ? 13.813 2.129 25.041 1.00 95.12 264 PRO A N 1
ATOM 2196 C CA . PRO A 1 264 ? 12.759 2.552 25.960 1.00 95.12 264 PRO A CA 1
ATOM 2197 C C . PRO A 1 264 ? 11.586 1.560 26.025 1.00 95.12 264 PRO A C 1
ATOM 2199 O O . PRO A 1 264 ? 11.142 1.198 27.118 1.00 95.12 264 PRO A O 1
ATOM 2202 N N . HIS A 1 265 ? 11.115 1.073 24.871 1.00 95.88 265 HIS A N 1
ATOM 2203 C CA . HIS A 1 265 ? 10.024 0.096 24.778 1.00 95.88 265 HIS A CA 1
ATOM 2204 C C . HIS A 1 265 ? 10.433 -1.255 25.347 1.00 95.88 265 HIS A C 1
ATOM 2206 O O . HIS A 1 265 ? 9.671 -1.852 26.101 1.00 95.88 265 HIS A O 1
ATOM 2212 N N . ARG A 1 266 ? 11.656 -1.705 25.052 1.00 96.31 266 ARG A N 1
ATOM 2213 C CA . ARG A 1 266 ? 12.209 -2.965 25.554 1.00 96.31 266 ARG A CA 1
ATOM 2214 C C . ARG A 1 266 ? 12.212 -2.988 27.076 1.00 96.31 266 ARG A C 1
ATOM 2216 O O . ARG A 1 266 ? 11.648 -3.893 27.684 1.00 96.31 266 ARG A O 1
ATOM 2223 N N . LYS A 1 267 ? 12.762 -1.943 27.703 1.00 95.75 267 LYS A N 1
ATOM 2224 C CA . LYS A 1 267 ? 12.774 -1.801 29.167 1.00 95.75 267 LYS A CA 1
ATOM 2225 C C . LYS A 1 267 ? 11.364 -1.864 29.759 1.00 95.75 267 LYS A C 1
ATOM 2227 O O . LYS A 1 267 ? 11.161 -2.473 30.807 1.00 95.75 267 LYS A O 1
ATOM 2232 N N . MET A 1 268 ? 10.397 -1.229 29.100 1.00 94.50 268 MET A N 1
ATOM 2233 C CA . MET A 1 268 ? 9.004 -1.210 29.538 1.00 94.50 268 MET A CA 1
ATOM 2234 C C . MET A 1 268 ? 8.358 -2.597 29.461 1.00 94.50 268 MET A C 1
ATOM 2236 O O . MET A 1 268 ? 7.767 -3.033 30.446 1.00 94.50 268 MET A O 1
ATOM 2240 N N . ILE A 1 269 ? 8.515 -3.308 28.342 1.00 96.31 269 ILE A N 1
ATOM 2241 C CA . ILE A 1 269 ? 7.959 -4.654 28.143 1.00 96.31 269 ILE A CA 1
ATOM 2242 C C . ILE A 1 269 ? 8.559 -5.627 29.159 1.00 96.31 269 ILE A C 1
ATOM 2244 O O . ILE A 1 269 ? 7.814 -6.258 29.905 1.00 96.31 269 ILE A O 1
ATOM 2248 N N . LEU A 1 270 ? 9.888 -5.678 29.271 1.00 96.69 270 LEU A N 1
ATOM 2249 C CA . LEU A 1 270 ? 10.592 -6.621 30.148 1.00 96.69 270 LEU A CA 1
ATOM 2250 C C . LEU A 1 270 ? 10.336 -6.385 31.636 1.00 96.69 270 LEU A C 1
ATOM 2252 O O . LEU A 1 270 ? 10.434 -7.316 32.428 1.00 96.69 270 LEU A O 1
ATOM 2256 N N . SER A 1 271 ? 9.970 -5.161 32.032 1.00 94.50 271 SER A N 1
ATOM 2257 C CA . SER A 1 271 ? 9.582 -4.880 33.419 1.00 94.50 271 SER A CA 1
ATOM 2258 C C . SER A 1 271 ? 8.324 -5.642 33.856 1.00 94.50 271 SER A C 1
ATOM 2260 O O . SER A 1 271 ? 8.129 -5.869 35.047 1.00 94.50 271 SER A O 1
ATOM 2262 N N . THR A 1 272 ? 7.473 -6.026 32.898 1.00 94.06 272 THR A N 1
ATOM 2263 C CA . THR A 1 272 ? 6.218 -6.758 33.133 1.00 94.06 272 THR A CA 1
ATOM 2264 C C . THR A 1 272 ? 6.271 -8.189 32.586 1.00 94.06 272 THR A C 1
ATOM 2266 O O . THR A 1 272 ? 5.683 -9.087 33.183 1.00 94.06 272 THR A O 1
ATOM 2269 N N . PHE A 1 273 ? 7.002 -8.410 31.490 1.00 94.56 273 PHE A N 1
ATOM 2270 C CA . PHE A 1 273 ? 7.166 -9.692 30.801 1.00 94.56 273 PHE A CA 1
ATOM 2271 C C . PHE A 1 273 ? 8.661 -10.010 30.589 1.00 94.56 273 PHE A C 1
ATOM 2273 O O . PHE A 1 273 ? 9.160 -9.863 29.473 1.00 94.56 273 PHE A O 1
ATOM 2280 N N . PRO A 1 274 ? 9.407 -10.425 31.632 1.00 93.19 274 PRO A N 1
ATOM 2281 C CA . PRO A 1 274 ? 10.842 -10.710 31.515 1.00 93.19 274 PRO A CA 1
ATOM 2282 C C . PRO A 1 274 ? 11.168 -11.801 30.486 1.00 93.19 274 PRO A C 1
ATOM 2284 O O . PRO A 1 274 ? 12.185 -11.723 29.803 1.00 93.19 274 PRO A O 1
ATOM 2287 N N . ASP A 1 275 ? 10.271 -12.777 30.328 1.00 94.19 275 ASP A N 1
ATOM 2288 C CA . ASP A 1 275 ? 10.448 -13.926 29.431 1.00 94.19 275 ASP A CA 1
ATOM 2289 C C . ASP A 1 275 ? 10.404 -13.551 27.936 1.00 94.19 275 ASP A C 1
ATOM 2291 O O . ASP A 1 275 ? 10.693 -14.378 27.078 1.00 94.19 275 ASP A O 1
ATOM 2295 N N . PHE A 1 276 ? 10.053 -12.305 27.593 1.00 94.38 276 PHE A N 1
ATOM 2296 C CA . PHE A 1 276 ? 9.961 -11.850 26.200 1.00 94.38 276 PHE A CA 1
ATOM 2297 C C . PHE A 1 276 ? 11.323 -11.463 25.602 1.00 94.38 276 PHE A C 1
ATOM 2299 O O . PHE A 1 276 ? 11.395 -11.167 24.413 1.00 94.38 276 PHE A O 1
ATOM 2306 N N . GLU A 1 277 ? 12.404 -11.466 26.388 1.00 95.19 277 GLU A N 1
ATOM 2307 C CA . GLU A 1 277 ? 13.753 -11.052 25.966 1.00 95.19 277 GLU A CA 1
ATOM 2308 C C . GLU A 1 277 ? 14.207 -11.708 24.652 1.00 95.19 277 GLU A C 1
ATOM 2310 O O . GLU A 1 277 ? 14.699 -11.028 23.745 1.00 95.19 277 GLU A O 1
ATOM 2315 N N . GLU A 1 278 ? 14.005 -13.019 24.521 1.00 95.44 278 GLU A N 1
ATOM 2316 C CA . GLU A 1 278 ? 14.375 -13.769 23.319 1.00 95.44 278 GLU A CA 1
ATOM 2317 C C . GLU A 1 278 ? 13.534 -13.327 22.114 1.00 95.44 278 GLU A C 1
ATOM 2319 O O . GLU A 1 278 ? 14.093 -12.912 21.100 1.00 95.44 278 GLU A O 1
ATOM 2324 N N . ALA A 1 279 ? 12.207 -13.280 22.263 1.00 93.94 279 ALA A N 1
ATOM 2325 C CA . ALA A 1 279 ? 11.289 -12.866 21.200 1.00 93.94 279 ALA A CA 1
ATOM 2326 C C . ALA A 1 279 ? 11.563 -11.433 20.705 1.00 93.94 279 ALA A C 1
ATOM 2328 O O . ALA A 1 279 ? 11.584 -11.172 19.502 1.00 93.94 279 ALA A O 1
ATOM 2329 N N . LEU A 1 280 ? 11.834 -10.489 21.615 1.00 95.88 280 LEU A N 1
ATOM 2330 C CA . LEU A 1 280 ? 12.192 -9.118 21.239 1.00 95.88 280 LEU A CA 1
ATOM 2331 C C . LEU A 1 280 ? 13.506 -9.083 20.445 1.00 95.88 280 LEU A C 1
ATOM 2333 O O . LEU A 1 280 ? 13.619 -8.340 19.472 1.00 95.88 280 LEU A O 1
ATOM 2337 N N . THR A 1 281 ? 14.484 -9.907 20.824 1.00 95.38 281 THR A N 1
ATOM 2338 C CA . THR A 1 281 ? 15.759 -10.039 20.101 1.00 95.38 281 THR A CA 1
ATOM 2339 C C . THR A 1 281 ? 15.561 -10.643 18.711 1.00 95.38 281 THR A C 1
ATOM 2341 O O . THR A 1 281 ? 16.172 -10.193 17.741 1.00 95.38 281 THR A O 1
ATOM 2344 N N . GLU A 1 282 ? 14.682 -11.636 18.578 1.00 94.19 282 GLU A N 1
ATOM 2345 C CA . GLU A 1 282 ? 14.333 -12.221 17.283 1.00 94.19 282 GLU A CA 1
ATOM 2346 C C . GLU A 1 282 ? 13.688 -11.201 16.344 1.00 94.19 282 GLU A C 1
ATOM 2348 O O . GLU A 1 282 ? 14.067 -11.145 15.171 1.00 94.19 282 GLU A O 1
ATOM 2353 N N . ILE A 1 283 ? 12.779 -10.360 16.854 1.00 93.75 283 ILE A N 1
ATOM 2354 C CA . ILE A 1 283 ? 12.151 -9.276 16.085 1.00 93.75 283 ILE A CA 1
ATOM 2355 C C . ILE A 1 283 ? 13.213 -8.305 15.561 1.00 93.75 283 ILE A C 1
ATOM 2357 O O . ILE A 1 283 ? 13.239 -8.001 14.367 1.00 93.75 283 ILE A O 1
ATOM 2361 N N . GLU A 1 284 ? 14.119 -7.847 16.426 1.00 94.31 284 GLU A N 1
ATOM 2362 C CA . GLU A 1 284 ? 15.197 -6.923 16.050 1.00 94.31 284 GLU A CA 1
ATOM 2363 C C . GLU A 1 284 ? 16.107 -7.539 14.979 1.00 94.31 284 GLU A C 1
ATOM 2365 O O . GLU A 1 284 ? 16.342 -6.934 13.931 1.00 94.31 284 GLU A O 1
ATOM 2370 N N . ASN A 1 285 ? 16.543 -8.785 15.183 1.00 91.31 285 ASN A N 1
ATOM 2371 C CA . ASN A 1 285 ? 17.370 -9.515 14.223 1.00 91.31 285 ASN A CA 1
ATOM 2372 C C . ASN A 1 285 ? 16.640 -9.780 12.901 1.00 91.31 285 ASN A C 1
ATOM 2374 O O . ASN A 1 285 ? 17.258 -9.794 11.836 1.00 91.31 285 ASN A O 1
ATOM 2378 N N . HIS A 1 286 ? 15.334 -10.039 12.935 1.00 89.88 286 HIS A N 1
ATOM 2379 C CA . HIS A 1 286 ? 14.529 -10.209 11.732 1.00 89.88 286 HIS A CA 1
ATOM 2380 C C . HIS A 1 286 ? 14.465 -8.911 10.923 1.00 89.88 286 HIS A C 1
ATOM 2382 O O . HIS A 1 286 ? 14.760 -8.938 9.730 1.00 89.88 286 HIS A O 1
ATOM 2388 N N . VAL A 1 287 ? 14.181 -7.779 11.568 1.00 87.69 287 VAL A N 1
ATOM 2389 C CA . VAL A 1 287 ? 14.133 -6.466 10.909 1.00 87.69 287 VAL A CA 1
ATOM 2390 C C . VAL A 1 287 ? 15.494 -6.077 10.322 1.00 87.69 287 VAL A C 1
ATOM 2392 O O . VAL A 1 287 ? 15.557 -5.641 9.175 1.00 87.69 287 VAL A O 1
ATOM 2395 N N . ILE A 1 288 ? 16.590 -6.302 11.053 1.00 86.50 288 ILE A N 1
ATOM 2396 C CA . ILE A 1 288 ? 17.951 -6.040 10.555 1.00 86.50 288 ILE A CA 1
ATOM 2397 C C . ILE A 1 288 ? 18.277 -6.925 9.338 1.00 86.50 288 ILE A C 1
ATOM 2399 O O . ILE A 1 288 ? 18.891 -6.455 8.384 1.00 86.50 288 ILE A O 1
ATOM 2403 N N . ARG A 1 289 ? 17.845 -8.196 9.335 1.00 83.62 289 ARG A N 1
ATOM 2404 C CA . ARG A 1 289 ? 18.050 -9.119 8.200 1.00 83.62 289 ARG A CA 1
ATOM 2405 C C . ARG A 1 289 ? 17.194 -8.778 6.983 1.00 83.62 289 ARG A C 1
ATOM 2407 O O . ARG A 1 289 ? 17.681 -8.913 5.868 1.00 83.62 289 ARG A O 1
ATOM 2414 N N . LEU A 1 290 ? 15.946 -8.342 7.171 1.00 74.75 290 LEU A N 1
ATOM 2415 C CA . LEU A 1 290 ? 15.082 -7.898 6.068 1.00 74.75 290 LEU A CA 1
ATOM 2416 C C . LEU A 1 290 ? 15.704 -6.734 5.280 1.00 74.75 290 LEU A C 1
ATOM 2418 O O . LEU A 1 290 ? 15.463 -6.605 4.083 1.00 74.75 290 LEU A O 1
ATOM 2422 N N . ASP A 1 291 ? 16.524 -5.916 5.942 1.00 59.78 291 ASP A N 1
ATOM 2423 C CA . ASP A 1 291 ? 17.201 -4.758 5.357 1.00 59.78 291 ASP A CA 1
ATOM 2424 C C . ASP A 1 291 ? 18.562 -5.085 4.714 1.00 59.78 291 ASP A C 1
ATOM 2426 O O . ASP A 1 291 ? 19.230 -4.173 4.225 1.00 59.78 291 ASP A O 1
ATOM 2430 N N . SER A 1 292 ? 18.984 -6.359 4.623 1.00 58.78 292 SER A N 1
ATOM 2431 C CA . SER A 1 292 ? 20.048 -6.729 3.677 1.00 58.78 292 SER A CA 1
ATOM 2432 C C . SER A 1 292 ? 19.486 -6.572 2.260 1.00 58.78 292 SER A C 1
ATOM 2434 O O . SER A 1 292 ? 18.998 -7.537 1.671 1.00 58.78 292 SER A O 1
ATOM 2436 N N . GLN A 1 293 ? 19.448 -5.325 1.777 1.00 59.31 293 GLN A N 1
ATOM 2437 C CA . GLN A 1 293 ? 18.813 -4.904 0.534 1.00 59.31 293 GLN A CA 1
ATOM 2438 C C . GLN A 1 293 ? 19.206 -5.866 -0.582 1.00 59.31 293 GLN A C 1
ATOM 2440 O O . GLN A 1 293 ? 20.341 -5.844 -1.060 1.00 59.31 293 GLN A O 1
ATOM 2445 N N . LYS A 1 294 ? 18.264 -6.711 -1.013 1.00 66.81 294 LYS A N 1
ATOM 2446 C CA . LYS A 1 294 ? 18.365 -7.276 -2.352 1.00 66.81 294 LYS A CA 1
ATOM 2447 C C . LYS A 1 294 ? 18.341 -6.078 -3.290 1.00 66.81 294 LYS A C 1
ATOM 2449 O O . LYS A 1 294 ? 17.419 -5.263 -3.209 1.00 66.81 294 LYS A O 1
ATOM 2454 N N . ASP A 1 295 ? 19.369 -5.944 -4.122 1.00 79.94 295 ASP A N 1
ATOM 2455 C CA . ASP A 1 295 ? 19.337 -4.980 -5.214 1.00 79.94 295 ASP A CA 1
ATOM 2456 C C . ASP A 1 295 ? 18.023 -5.197 -5.984 1.00 79.94 295 ASP A C 1
ATOM 2458 O O . ASP A 1 295 ? 17.570 -6.334 -6.136 1.00 79.94 295 ASP A O 1
ATOM 2462 N N . PHE A 1 296 ? 17.392 -4.127 -6.468 1.00 85.50 296 PHE A N 1
ATOM 2463 C CA . PHE A 1 296 ? 16.208 -4.244 -7.314 1.00 85.50 296 PHE A CA 1
ATOM 2464 C C . PHE A 1 296 ? 16.448 -5.222 -8.476 1.00 85.50 296 PHE A C 1
ATOM 2466 O O . PHE A 1 296 ? 15.562 -6.000 -8.819 1.00 85.50 296 PHE A O 1
ATOM 2473 N N . TYR A 1 297 ? 17.665 -5.249 -9.032 1.00 87.25 297 TYR A N 1
ATOM 2474 C CA . TYR A 1 297 ? 18.068 -6.188 -10.083 1.00 87.25 297 TYR A CA 1
ATOM 2475 C C . TYR A 1 297 ? 18.139 -7.661 -9.639 1.00 87.25 297 TYR A C 1
ATOM 2477 O O . TYR A 1 297 ? 18.148 -8.539 -10.502 1.00 87.25 297 TYR A O 1
ATOM 2485 N N . ASP A 1 298 ? 18.206 -7.935 -8.336 1.00 88.25 298 ASP A N 1
ATOM 2486 C CA . ASP A 1 298 ? 18.229 -9.283 -7.754 1.00 88.25 298 ASP A CA 1
ATOM 2487 C C . ASP A 1 298 ? 16.830 -9.796 -7.372 1.00 88.25 298 ASP A C 1
ATOM 2489 O O . ASP A 1 298 ? 16.684 -10.959 -6.988 1.00 88.25 298 ASP A O 1
ATOM 2493 N N . LEU A 1 299 ? 15.801 -8.950 -7.486 1.00 89.50 299 LEU A N 1
ATOM 2494 C CA . LEU A 1 299 ? 14.406 -9.369 -7.378 1.00 89.50 299 LEU A CA 1
ATOM 2495 C C . LEU A 1 299 ? 13.994 -10.213 -8.589 1.00 89.50 299 LEU A C 1
ATOM 2497 O O . LEU A 1 299 ? 14.496 -10.042 -9.704 1.00 89.50 299 LEU A O 1
ATOM 2501 N N . THR A 1 300 ? 13.035 -11.109 -8.375 1.00 91.31 300 THR A N 1
ATOM 2502 C CA . THR A 1 300 ? 12.374 -11.826 -9.467 1.00 91.31 300 THR A CA 1
ATOM 2503 C C . THR A 1 300 ? 11.557 -10.863 -10.331 1.00 91.31 300 THR A C 1
ATOM 2505 O O . THR A 1 300 ? 11.103 -9.813 -9.875 1.00 91.31 300 THR A O 1
ATOM 2508 N N . THR A 1 301 ? 11.323 -11.234 -11.590 1.00 92.12 301 THR A N 1
ATOM 2509 C CA . THR A 1 301 ? 10.508 -10.440 -12.523 1.00 92.12 301 THR A CA 1
ATOM 2510 C C . THR A 1 301 ? 9.105 -10.151 -11.972 1.00 92.12 301 THR A C 1
ATOM 2512 O O . THR A 1 301 ? 8.590 -9.054 -12.172 1.00 92.12 301 THR A O 1
ATOM 2515 N N . GLU A 1 302 ? 8.494 -11.090 -11.246 1.00 93.00 302 GLU A N 1
ATOM 2516 C CA . GLU A 1 302 ? 7.170 -10.889 -10.643 1.00 93.00 302 GLU A CA 1
ATOM 2517 C C . GLU A 1 302 ? 7.216 -9.926 -9.445 1.00 93.00 302 GLU A C 1
ATOM 2519 O O . GLU A 1 302 ? 6.391 -9.019 -9.374 1.00 93.00 302 GLU A O 1
ATOM 2524 N N . GLU A 1 303 ? 8.230 -10.014 -8.575 1.00 92.56 303 GLU A N 1
ATOM 2525 C CA . GLU A 1 303 ? 8.437 -9.031 -7.495 1.00 92.56 303 GLU A CA 1
ATOM 2526 C C . GLU A 1 303 ? 8.666 -7.611 -8.052 1.00 92.56 303 GLU A C 1
ATOM 2528 O O . GLU A 1 303 ? 8.139 -6.631 -7.521 1.00 92.56 303 GLU A O 1
ATOM 2533 N N . GLN A 1 304 ? 9.413 -7.481 -9.155 1.00 93.88 304 GLN A N 1
ATOM 2534 C CA . GLN A 1 304 ? 9.618 -6.192 -9.824 1.00 93.88 304 GLN A CA 1
ATOM 2535 C C . GLN A 1 304 ? 8.317 -5.648 -10.434 1.00 93.88 304 GLN A C 1
ATOM 2537 O O . GLN A 1 304 ? 8.032 -4.454 -10.309 1.00 93.88 304 GLN A O 1
ATOM 2542 N N . LYS A 1 305 ? 7.501 -6.501 -11.071 1.00 94.31 305 LYS A N 1
ATOM 2543 C CA . LYS A 1 305 ? 6.179 -6.108 -11.585 1.00 94.31 305 LYS A CA 1
ATOM 2544 C C . LYS A 1 305 ? 5.259 -5.653 -10.456 1.00 94.31 305 LYS A C 1
ATOM 2546 O O . LYS A 1 305 ? 4.597 -4.631 -10.607 1.00 94.31 305 LYS A O 1
ATOM 2551 N N . GLU A 1 306 ? 5.246 -6.349 -9.323 1.00 93.06 306 GLU A N 1
ATOM 2552 C CA . GLU A 1 306 ? 4.422 -5.968 -8.174 1.00 93.06 306 GLU A CA 1
ATOM 2553 C C . GLU A 1 306 ? 4.846 -4.615 -7.578 1.00 93.06 306 GLU A C 1
ATOM 2555 O O . GLU A 1 306 ? 3.995 -3.781 -7.250 1.00 93.06 306 GLU A O 1
ATOM 2560 N N . TYR A 1 307 ? 6.153 -4.328 -7.548 1.00 91.88 307 TYR A N 1
ATOM 2561 C CA . TYR A 1 307 ? 6.661 -2.998 -7.208 1.00 91.88 307 TYR A CA 1
ATOM 2562 C C . TYR A 1 307 ? 6.099 -1.910 -8.141 1.00 91.88 307 TYR A C 1
ATOM 2564 O O . TYR A 1 307 ? 5.541 -0.914 -7.665 1.00 91.88 307 TYR A O 1
ATOM 2572 N N . PHE A 1 308 ? 6.191 -2.097 -9.464 1.00 93.69 308 PHE A N 1
ATOM 2573 C CA . PHE A 1 308 ? 5.668 -1.118 -10.426 1.00 93.69 308 PHE A CA 1
ATOM 2574 C C . PHE A 1 308 ? 4.144 -1.002 -10.372 1.00 93.69 308 PHE A C 1
ATOM 2576 O O . PHE A 1 308 ? 3.621 0.102 -10.505 1.00 93.69 308 PHE A O 1
ATOM 2583 N N . LEU A 1 309 ? 3.431 -2.104 -10.130 1.00 94.31 309 LEU A N 1
ATOM 2584 C CA . LEU A 1 309 ? 1.978 -2.129 -9.963 1.00 94.31 309 LEU A CA 1
ATOM 2585 C C . LEU A 1 309 ? 1.552 -1.259 -8.779 1.00 94.31 309 LEU A C 1
ATOM 2587 O O . LEU A 1 309 ? 0.676 -0.403 -8.909 1.00 94.31 309 LEU A O 1
ATOM 2591 N N . SER A 1 310 ? 2.207 -1.443 -7.632 1.00 92.19 310 SER A N 1
ATOM 2592 C CA . SER A 1 310 ? 1.961 -0.647 -6.430 1.00 92.19 310 SER A CA 1
ATOM 2593 C C . SER A 1 310 ? 2.248 0.839 -6.668 1.00 92.19 310 SER A C 1
ATOM 2595 O O . SER A 1 310 ? 1.420 1.693 -6.336 1.00 92.19 310 SER A O 1
ATOM 2597 N N . MET A 1 311 ? 3.381 1.162 -7.306 1.00 92.00 311 MET A N 1
ATOM 2598 C CA . MET A 1 311 ? 3.737 2.543 -7.642 1.00 92.00 311 MET A CA 1
ATOM 2599 C C . MET A 1 311 ? 2.716 3.181 -8.597 1.00 92.00 311 MET A C 1
ATOM 2601 O O . MET A 1 311 ? 2.240 4.283 -8.327 1.00 92.00 311 MET A O 1
ATOM 2605 N N . ALA A 1 312 ? 2.321 2.481 -9.665 1.00 94.12 312 ALA A N 1
ATOM 2606 C CA . ALA A 1 312 ? 1.350 2.961 -10.648 1.00 94.12 312 ALA A CA 1
ATOM 2607 C C . ALA A 1 312 ? -0.002 3.269 -10.002 1.00 94.12 312 ALA A C 1
ATOM 2609 O O . ALA A 1 312 ? -0.509 4.386 -10.132 1.00 94.12 312 ALA A O 1
ATOM 2610 N N . LYS A 1 313 ? -0.525 2.345 -9.186 1.00 94.12 313 LYS A N 1
ATOM 2611 C CA . LYS A 1 313 ? -1.764 2.564 -8.428 1.00 94.12 313 LYS A CA 1
ATOM 2612 C C . LYS A 1 313 ? -1.686 3.787 -7.518 1.00 94.12 313 LYS A C 1
ATOM 2614 O O . LYS A 1 313 ? -2.642 4.557 -7.445 1.00 94.12 313 LYS A O 1
ATOM 2619 N N . ASN A 1 314 ? -0.562 3.991 -6.832 1.00 91.62 314 ASN A N 1
ATOM 2620 C CA . 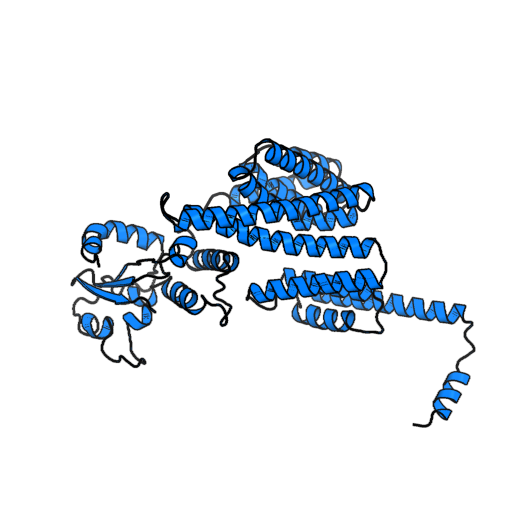ASN A 1 314 ? -0.393 5.132 -5.929 1.00 91.62 314 ASN A CA 1
ATOM 2621 C C . ASN A 1 314 ? -0.191 6.464 -6.674 1.00 91.62 314 ASN A C 1
ATOM 2623 O O . ASN A 1 314 ? -0.540 7.509 -6.134 1.00 91.62 314 ASN A O 1
ATOM 2627 N N . LEU A 1 315 ? 0.282 6.441 -7.924 1.00 91.25 315 LEU A N 1
ATOM 2628 C CA . LEU A 1 315 ? 0.304 7.606 -8.817 1.00 91.25 315 LEU A CA 1
ATOM 2629 C C . LEU A 1 315 ? -1.057 7.900 -9.476 1.00 91.25 315 LEU A C 1
ATOM 2631 O O . LEU A 1 315 ? -1.173 8.859 -10.236 1.00 91.25 315 LEU A O 1
ATOM 2635 N N . GLY A 1 316 ? -2.092 7.101 -9.196 1.00 89.38 316 GLY A N 1
ATOM 2636 C CA . GLY A 1 316 ? -3.412 7.231 -9.822 1.00 89.38 316 GLY A CA 1
ATOM 2637 C C . GLY A 1 316 ? -3.496 6.621 -11.224 1.00 89.38 316 GLY A C 1
ATOM 2638 O O . GLY A 1 316 ? -4.448 6.885 -11.952 1.00 89.38 316 GLY A O 1
ATOM 2639 N N . MET A 1 317 ? -2.515 5.801 -11.601 1.00 91.88 317 MET A N 1
ATOM 2640 C CA . MET A 1 317 ? -2.449 5.088 -12.871 1.00 91.88 317 MET A CA 1
ATOM 2641 C C . MET A 1 317 ? -2.737 3.609 -12.585 1.00 91.88 317 MET A C 1
ATOM 2643 O O . MET A 1 317 ? -1.828 2.798 -12.444 1.00 91.88 317 MET A O 1
ATOM 2647 N N . ASP A 1 318 ? -4.004 3.264 -12.378 1.00 91.50 318 ASP A N 1
ATOM 2648 C CA . ASP A 1 318 ? -4.383 1.906 -11.982 1.00 91.50 318 ASP A CA 1
ATOM 2649 C C . ASP A 1 318 ? -4.519 0.986 -13.210 1.00 91.50 318 ASP A C 1
ATOM 2651 O O . ASP A 1 318 ? -5.442 1.183 -14.004 1.00 91.50 318 ASP A O 1
ATOM 2655 N N . PRO A 1 319 ? -3.638 -0.017 -13.398 1.00 90.56 319 PRO A N 1
ATOM 2656 C CA . PRO A 1 319 ? -3.746 -0.937 -14.528 1.00 90.56 319 PRO A CA 1
ATOM 2657 C C . PRO A 1 319 ? -4.928 -1.902 -14.397 1.00 90.56 319 PRO A C 1
ATOM 2659 O O . PRO A 1 319 ? -5.358 -2.448 -15.409 1.00 90.56 319 PRO A O 1
ATOM 2662 N N . ASP A 1 320 ? -5.474 -2.092 -13.194 1.00 91.38 320 ASP A N 1
ATOM 2663 C CA . ASP A 1 320 ? -6.624 -2.970 -12.978 1.00 91.38 320 ASP A CA 1
ATOM 2664 C C . ASP A 1 320 ? -7.955 -2.267 -13.272 1.00 91.38 320 ASP A C 1
ATOM 2666 O O . ASP A 1 320 ? -8.979 -2.941 -13.314 1.00 91.38 320 ASP A O 1
ATOM 2670 N N . ASP A 1 321 ? -7.966 -0.940 -13.477 1.00 93.06 321 ASP A N 1
ATOM 2671 C CA . ASP A 1 321 ? -9.171 -0.161 -13.792 1.00 93.06 321 ASP A CA 1
ATOM 2672 C C . ASP A 1 321 ? -9.358 -0.039 -15.315 1.00 93.06 321 ASP A C 1
ATOM 2674 O O . ASP A 1 321 ? -8.711 0.810 -15.930 1.00 93.06 321 ASP A O 1
ATOM 2678 N N . PRO A 1 322 ? -10.268 -0.800 -15.959 1.00 90.81 322 PRO A N 1
ATOM 2679 C CA . PRO A 1 322 ? -10.478 -0.719 -17.407 1.00 90.81 322 PRO A CA 1
ATOM 2680 C C . PRO A 1 322 ? -11.112 0.606 -17.846 1.00 90.81 322 PRO A C 1
ATOM 2682 O O . PRO A 1 322 ? -11.148 0.915 -19.033 1.00 90.81 322 PRO A O 1
ATOM 2685 N N . GLN A 1 323 ? -11.649 1.381 -16.898 1.00 91.00 323 GLN A N 1
ATOM 2686 C CA . GLN A 1 323 ? -12.188 2.720 -17.135 1.00 91.00 323 GLN A CA 1
ATOM 2687 C C . GLN A 1 323 ? -11.151 3.816 -16.857 1.00 91.00 323 GLN A C 1
ATOM 2689 O O . GLN A 1 323 ? -11.460 5.001 -17.001 1.00 91.00 323 GLN A O 1
ATOM 2694 N N . GLY A 1 324 ? -9.949 3.443 -16.409 1.00 88.00 324 GLY A N 1
ATOM 2695 C CA . GLY A 1 324 ? -8.858 4.364 -16.151 1.00 88.00 324 GLY A CA 1
ATOM 2696 C C . GLY A 1 324 ? -8.304 4.941 -17.449 1.00 88.00 324 GLY A C 1
ATOM 2697 O O . GLY A 1 324 ? -8.054 4.217 -18.410 1.00 88.00 324 GLY A O 1
ATOM 2698 N N . GLU A 1 325 ? -8.045 6.247 -17.455 1.00 88.12 325 GLU A N 1
ATOM 2699 C CA . GLU A 1 325 ? -7.487 6.972 -18.608 1.00 88.12 325 GLU A CA 1
ATOM 2700 C C . GLU A 1 325 ? -6.184 6.341 -19.132 1.00 88.12 325 GLU A C 1
ATOM 2702 O O . GLU A 1 325 ? -5.921 6.326 -20.332 1.00 88.12 325 GLU A O 1
ATOM 2707 N N . TYR A 1 326 ? -5.388 5.766 -18.227 1.00 89.38 326 TYR A N 1
ATOM 2708 C CA . TYR A 1 326 ? -4.064 5.216 -18.519 1.00 89.38 326 TYR A CA 1
ATOM 2709 C C . TYR A 1 326 ? -4.036 3.684 -18.635 1.00 89.38 326 TYR A C 1
ATOM 2711 O O . TYR A 1 326 ? -2.952 3.107 -18.746 1.00 89.38 326 TYR A O 1
ATOM 2719 N N . HIS A 1 327 ? -5.202 3.026 -18.612 1.00 90.62 327 HIS A N 1
ATOM 2720 C CA . HIS A 1 327 ? -5.322 1.566 -18.559 1.00 90.62 327 HIS A CA 1
ATOM 2721 C C . HIS A 1 327 ? -4.542 0.870 -19.679 1.00 90.62 327 HIS A C 1
ATOM 2723 O O . HIS A 1 327 ? -3.665 0.049 -19.412 1.00 90.62 327 HIS A O 1
ATOM 2729 N N . GLU A 1 328 ? -4.818 1.233 -20.934 1.00 89.81 328 GLU A N 1
ATOM 2730 C CA . GLU A 1 328 ? -4.220 0.567 -22.096 1.00 89.81 328 GLU A CA 1
ATOM 2731 C C . GLU A 1 328 ? -2.695 0.742 -22.145 1.00 89.81 328 GLU A C 1
ATOM 2733 O O . GLU A 1 328 ? -1.972 -0.211 -22.434 1.00 89.81 328 GLU A O 1
ATOM 2738 N N . PHE A 1 329 ? -2.178 1.920 -21.773 1.00 89.75 329 PHE A N 1
ATOM 2739 C CA . PHE A 1 329 ? -0.733 2.168 -21.736 1.00 89.75 329 PHE A CA 1
ATOM 2740 C C . PHE A 1 329 ? -0.023 1.275 -20.720 1.00 89.75 329 PHE A C 1
ATOM 2742 O O . PHE A 1 329 ? 1.004 0.669 -21.034 1.00 89.75 329 PHE A O 1
ATOM 2749 N N . LEU A 1 330 ? -0.568 1.174 -19.506 1.00 92.62 330 LEU A N 1
ATOM 2750 C CA . LEU A 1 330 ? 0.018 0.331 -18.470 1.00 92.62 330 LEU A CA 1
ATOM 2751 C C . LEU A 1 330 ? -0.110 -1.147 -18.812 1.00 92.62 330 LEU A C 1
ATOM 2753 O O . LEU A 1 330 ? 0.861 -1.882 -18.668 1.00 92.62 330 LEU A O 1
ATOM 2757 N N . LYS A 1 331 ? -1.270 -1.576 -19.312 1.00 93.31 331 LYS A N 1
ATOM 2758 C CA . LYS A 1 331 ? -1.509 -2.955 -19.741 1.00 93.31 331 LYS A CA 1
ATOM 2759 C C . LYS A 1 331 ? -0.487 -3.404 -20.784 1.00 93.31 331 LYS A C 1
ATOM 2761 O O . LYS A 1 331 ? 0.104 -4.472 -20.629 1.00 93.31 331 LYS A O 1
ATOM 2766 N N . ILE A 1 332 ? -0.221 -2.573 -21.795 1.00 92.69 332 ILE A N 1
ATOM 2767 C CA . ILE A 1 332 ? 0.838 -2.825 -22.783 1.00 92.69 332 ILE A CA 1
ATOM 2768 C C . ILE A 1 332 ? 2.209 -2.868 -22.101 1.00 92.69 332 ILE A C 1
ATOM 2770 O O . ILE A 1 332 ? 2.976 -3.799 -22.338 1.00 92.69 332 ILE A O 1
ATOM 2774 N N . GLY A 1 333 ? 2.516 -1.906 -21.225 1.00 94.56 333 GLY A N 1
ATOM 2775 C CA . GLY A 1 333 ? 3.810 -1.845 -20.545 1.00 94.56 333 GLY A CA 1
ATOM 2776 C C . GLY A 1 333 ? 4.106 -3.061 -19.661 1.00 94.56 333 GLY A C 1
ATOM 2777 O O . GLY A 1 333 ? 5.214 -3.596 -19.704 1.00 94.56 333 GLY A O 1
ATOM 2778 N N . PHE A 1 334 ? 3.120 -3.543 -18.902 1.00 95.00 334 PHE A N 1
ATOM 2779 C CA . PHE A 1 334 ? 3.238 -4.756 -18.086 1.00 95.00 334 PHE A CA 1
ATOM 2780 C C . PHE A 1 334 ? 3.333 -6.021 -18.944 1.00 95.00 334 PHE A C 1
ATOM 2782 O O . PHE A 1 334 ? 4.144 -6.898 -18.643 1.00 95.00 334 PHE A O 1
ATOM 2789 N N . ALA A 1 335 ? 2.568 -6.106 -20.037 1.00 94.44 335 ALA A N 1
ATOM 2790 C CA . ALA A 1 335 ? 2.662 -7.218 -20.983 1.00 94.44 335 ALA A CA 1
ATOM 2791 C C . ALA A 1 335 ? 4.032 -7.269 -21.684 1.00 94.44 335 ALA A C 1
ATOM 2793 O O . ALA A 1 335 ? 4.564 -8.348 -21.931 1.00 94.44 335 ALA A O 1
ATOM 2794 N N . ASN A 1 336 ? 4.626 -6.105 -21.954 1.00 95.50 336 ASN A N 1
ATOM 2795 C CA . ASN A 1 336 ? 5.950 -5.970 -22.554 1.00 95.50 336 ASN A CA 1
ATOM 2796 C C . ASN A 1 336 ? 7.102 -6.107 -21.551 1.00 95.50 336 ASN A C 1
ATOM 2798 O O . ASN A 1 336 ? 8.248 -6.080 -21.979 1.00 95.50 336 ASN A O 1
ATOM 2802 N N . TYR A 1 337 ? 6.841 -6.213 -20.244 1.00 95.81 337 TYR A N 1
ATOM 2803 C CA . TYR A 1 337 ? 7.886 -6.171 -19.214 1.00 95.81 337 TYR A CA 1
ATOM 2804 C C . TYR A 1 337 ? 8.915 -7.299 -19.359 1.00 95.81 337 TYR A C 1
ATOM 2806 O O . TYR A 1 337 ? 10.122 -7.065 -19.244 1.00 95.81 337 TYR A O 1
ATOM 2814 N N . ASP A 1 338 ? 8.417 -8.509 -19.629 1.00 95.75 338 ASP A N 1
ATOM 2815 C CA . ASP A 1 338 ? 9.195 -9.733 -19.781 1.00 95.75 338 ASP A CA 1
ATOM 2816 C C . ASP A 1 338 ? 9.066 -10.283 -21.216 1.00 95.75 338 ASP A C 1
ATOM 2818 O O . ASP A 1 338 ? 8.041 -10.870 -21.571 1.00 95.75 338 ASP A O 1
ATOM 2822 N N . PRO A 1 339 ? 10.105 -10.139 -22.055 1.00 95.94 339 PRO A N 1
ATOM 2823 C CA . PRO A 1 339 ? 10.095 -10.573 -23.442 1.00 95.94 339 PRO A CA 1
ATOM 2824 C C . PRO A 1 339 ? 10.602 -12.016 -23.603 1.00 95.94 339 PRO A C 1
ATOM 2826 O O . PRO A 1 339 ? 10.959 -12.412 -24.716 1.00 95.94 339 PRO A O 1
ATOM 2829 N N . THR A 1 340 ? 10.679 -12.812 -22.526 1.00 95.75 340 THR A N 1
ATOM 2830 C CA . THR A 1 340 ? 11.239 -14.176 -22.546 1.00 95.75 340 THR A CA 1
ATOM 2831 C C . THR A 1 340 ? 10.661 -15.028 -23.678 1.00 95.75 340 THR A C 1
ATOM 2833 O O . THR A 1 340 ? 11.420 -15.657 -24.415 1.00 95.75 340 THR A O 1
ATOM 2836 N N . ASN A 1 341 ? 9.343 -14.984 -23.890 1.00 94.06 341 ASN A N 1
ATOM 2837 C CA . ASN A 1 341 ? 8.652 -15.768 -24.925 1.00 94.06 341 ASN A CA 1
ATOM 2838 C C . ASN A 1 341 ? 9.077 -15.422 -26.365 1.00 94.06 341 ASN A C 1
ATOM 2840 O O . ASN A 1 341 ? 8.894 -16.225 -27.274 1.00 94.06 341 ASN A O 1
ATOM 2844 N N . ILE A 1 342 ? 9.652 -14.238 -26.577 1.00 95.19 342 ILE A N 1
ATOM 2845 C CA . ILE A 1 342 ? 10.196 -13.799 -27.866 1.00 95.19 342 ILE A CA 1
ATOM 2846 C C . ILE A 1 342 ? 11.683 -14.149 -27.937 1.00 95.19 342 ILE A C 1
ATOM 2848 O O . ILE A 1 342 ? 12.150 -14.771 -28.889 1.00 95.19 342 ILE A O 1
ATOM 2852 N N . MET A 1 343 ? 12.437 -13.764 -26.905 1.00 96.00 343 MET A N 1
ATOM 2853 C CA . MET A 1 343 ? 13.900 -13.839 -26.900 1.00 96.00 343 MET A CA 1
ATOM 2854 C C . MET A 1 343 ? 14.449 -15.261 -26.739 1.00 96.00 343 MET A C 1
ATOM 2856 O O . MET A 1 343 ? 15.615 -15.491 -27.064 1.00 96.00 343 MET A O 1
ATOM 2860 N N . LYS A 1 344 ? 13.632 -16.219 -26.282 1.00 96.31 344 LYS A N 1
ATOM 2861 C CA . LYS A 1 344 ? 13.975 -17.650 -26.286 1.00 96.31 344 LYS A CA 1
ATOM 2862 C C . LYS A 1 344 ? 14.140 -18.221 -27.692 1.00 96.31 344 LYS A C 1
ATOM 2864 O O . LYS A 1 344 ? 14.976 -19.098 -27.888 1.00 96.31 344 LYS A O 1
ATOM 2869 N N . ASN A 1 345 ? 13.399 -17.703 -28.671 1.00 95.38 345 ASN A N 1
ATOM 2870 C CA . ASN A 1 345 ? 13.319 -18.308 -30.002 1.00 95.38 345 ASN A CA 1
ATOM 2871 C C . ASN A 1 345 ? 14.629 -18.205 -30.794 1.00 95.38 345 ASN A C 1
ATOM 2873 O O . ASN A 1 345 ? 14.855 -19.001 -31.699 1.00 95.38 345 ASN A O 1
ATOM 2877 N N . CYS A 1 346 ? 15.507 -17.251 -30.460 1.00 96.31 346 CYS A N 1
ATOM 2878 C CA . CYS A 1 346 ? 16.845 -17.166 -31.037 1.00 96.31 346 CYS A CA 1
ATOM 2879 C C . CYS A 1 346 ? 17.801 -16.351 -30.147 1.00 96.31 346 CYS A C 1
ATOM 2881 O O . CYS A 1 346 ? 17.459 -15.266 -29.679 1.00 96.31 346 CYS A O 1
ATOM 2883 N N . GLU A 1 347 ? 19.033 -16.830 -29.957 1.00 96.00 347 GLU A N 1
ATOM 2884 C CA . GLU A 1 347 ? 20.081 -16.188 -29.155 1.00 96.00 347 GLU A CA 1
ATOM 2885 C C . GLU A 1 347 ? 20.511 -14.819 -29.704 1.00 96.00 347 GLU A C 1
ATOM 2887 O O . GLU A 1 347 ? 21.020 -13.985 -28.953 1.00 96.00 347 GLU A O 1
ATOM 2892 N N . TYR A 1 348 ? 20.269 -14.571 -30.996 1.00 96.25 348 TYR A N 1
ATOM 2893 C CA . TYR A 1 348 ? 20.557 -13.300 -31.659 1.00 96.25 348 TYR A CA 1
ATOM 2894 C C . TYR A 1 348 ? 19.418 -12.282 -31.554 1.00 96.25 348 TYR A C 1
ATOM 2896 O O . TYR A 1 348 ? 19.620 -11.137 -31.955 1.00 96.25 348 TYR A O 1
ATOM 2904 N N . LEU A 1 349 ? 18.243 -12.654 -31.030 1.00 96.94 349 LEU A N 1
ATOM 2905 C CA . LEU A 1 349 ? 17.168 -11.695 -30.778 1.00 96.94 349 LEU A CA 1
ATOM 2906 C C . LEU A 1 349 ? 17.478 -10.861 -29.539 1.00 96.94 349 LEU A C 1
ATOM 2908 O O . LEU A 1 349 ? 17.895 -11.379 -28.498 1.00 96.94 349 LEU A O 1
ATOM 2912 N N . PHE A 1 350 ? 17.215 -9.566 -29.657 1.00 96.94 350 PHE A N 1
ATOM 2913 C CA . PHE A 1 350 ? 17.374 -8.599 -28.588 1.00 96.94 350 PHE A CA 1
ATOM 2914 C C . PHE A 1 350 ? 16.237 -7.582 -28.613 1.00 96.94 350 PHE A C 1
ATOM 2916 O O . PHE A 1 350 ? 16.009 -6.921 -29.626 1.00 96.94 350 PHE A O 1
ATOM 2923 N N . VAL A 1 351 ? 15.536 -7.447 -27.488 1.00 96.75 351 VAL A N 1
ATOM 2924 C CA . VAL A 1 351 ? 14.587 -6.354 -27.270 1.00 96.75 351 VAL A CA 1
ATOM 2925 C C . VAL A 1 351 ? 15.347 -5.197 -26.646 1.00 96.75 351 VAL A C 1
ATOM 2927 O O . VAL A 1 351 ? 15.858 -5.323 -25.538 1.00 96.75 351 VAL A O 1
ATOM 2930 N N . HIS A 1 352 ? 15.415 -4.071 -27.345 1.00 95.19 352 HIS A N 1
ATOM 2931 C CA . HIS A 1 352 ? 15.948 -2.829 -26.814 1.00 95.19 352 HIS A CA 1
ATOM 2932 C C . HIS A 1 352 ? 14.795 -1.926 -26.372 1.00 95.19 352 HIS A C 1
ATOM 2934 O O . HIS A 1 352 ? 14.093 -1.325 -27.191 1.00 95.19 352 HIS A O 1
ATOM 2940 N N . TYR A 1 353 ? 14.613 -1.840 -25.056 1.00 94.81 353 TYR A N 1
ATOM 2941 C CA . TYR A 1 353 ? 13.618 -0.976 -24.444 1.00 94.81 353 TYR A CA 1
ATOM 2942 C C . TYR A 1 353 ? 13.983 0.495 -24.593 1.00 94.81 353 TYR A C 1
ATOM 2944 O O . TYR A 1 353 ? 15.125 0.903 -24.368 1.00 94.81 353 TYR A O 1
ATOM 2952 N N . ARG A 1 354 ? 12.972 1.285 -24.941 1.00 90.94 354 ARG A N 1
ATOM 2953 C CA . ARG A 1 354 ? 13.052 2.736 -25.115 1.00 90.94 354 ARG A CA 1
ATOM 2954 C C . ARG A 1 354 ? 11.877 3.383 -24.401 1.00 90.94 354 ARG A C 1
ATOM 2956 O O . ARG A 1 354 ? 10.918 3.751 -25.077 1.00 90.94 354 ARG A O 1
ATOM 2963 N N . PRO A 1 355 ? 11.915 3.440 -23.061 1.00 90.88 355 PRO A N 1
ATOM 2964 C CA . PRO A 1 355 ? 10.850 4.065 -22.301 1.00 90.88 355 PRO A CA 1
ATOM 2965 C C . PRO A 1 355 ? 10.717 5.532 -22.705 1.00 90.88 355 PRO A C 1
ATOM 2967 O O . PRO A 1 355 ? 11.716 6.209 -22.958 1.00 90.88 355 PRO A O 1
ATOM 2970 N N . GLY A 1 356 ? 9.485 6.025 -22.782 1.00 86.81 356 GLY A N 1
ATOM 2971 C CA . GLY A 1 356 ? 9.218 7.373 -23.272 1.00 86.81 356 GLY A CA 1
ATOM 2972 C C . GLY A 1 356 ? 7.959 7.988 -22.681 1.00 86.81 356 GLY A C 1
ATOM 2973 O O . GLY A 1 356 ? 6.972 7.300 -22.428 1.00 86.81 356 GLY A O 1
ATOM 2974 N N . GLY A 1 357 ? 7.998 9.308 -22.498 1.00 86.81 357 GLY A N 1
ATOM 2975 C CA . GLY A 1 357 ? 6.897 10.089 -21.943 1.00 86.81 357 GLY A CA 1
ATOM 2976 C C . GLY A 1 357 ? 6.851 10.104 -20.414 1.00 86.81 357 GLY A C 1
ATOM 2977 O O . GLY A 1 357 ? 7.610 9.416 -19.728 1.00 86.81 357 GLY A O 1
ATOM 2978 N N . VAL A 1 358 ? 5.927 10.912 -19.888 1.00 86.25 358 VAL A N 1
ATOM 2979 C CA . VAL A 1 358 ? 5.823 11.209 -18.452 1.00 86.25 358 VAL A CA 1
ATOM 2980 C C . VAL A 1 358 ? 5.571 9.955 -17.612 1.00 86.25 358 VAL A C 1
ATOM 2982 O O . VAL A 1 358 ? 6.217 9.783 -16.590 1.00 86.25 358 VAL A O 1
ATOM 2985 N N . PHE A 1 359 ? 4.728 9.024 -18.070 1.00 87.25 359 PHE A N 1
ATOM 2986 C CA . PHE A 1 359 ? 4.390 7.805 -17.321 1.00 87.25 359 PHE A CA 1
ATOM 2987 C C . PHE A 1 359 ? 5.586 6.866 -17.152 1.00 87.25 359 PHE A C 1
ATOM 2989 O O . PHE A 1 359 ? 5.834 6.352 -16.061 1.00 87.25 359 PHE A O 1
ATOM 2996 N N . ALA A 1 360 ? 6.355 6.677 -18.226 1.00 89.44 360 ALA A N 1
ATOM 2997 C CA . ALA A 1 360 ? 7.550 5.845 -18.219 1.00 89.44 360 ALA A CA 1
ATOM 2998 C C . ALA A 1 360 ? 8.629 6.412 -17.295 1.00 89.44 360 ALA A C 1
ATOM 3000 O O . ALA A 1 360 ? 9.267 5.665 -16.556 1.00 89.44 360 ALA A O 1
ATOM 3001 N N . GLN A 1 361 ? 8.790 7.737 -17.300 1.00 88.12 361 GLN A N 1
ATOM 3002 C CA . GLN A 1 361 ? 9.718 8.437 -16.417 1.00 88.12 361 GLN A CA 1
ATOM 3003 C C . GLN A 1 361 ? 9.246 8.398 -14.960 1.00 88.12 361 GLN A C 1
ATOM 3005 O O . GLN A 1 361 ? 10.022 8.000 -14.098 1.00 88.12 361 GLN A O 1
ATOM 3010 N N . SER A 1 362 ? 7.974 8.707 -14.679 1.00 89.00 362 SER A N 1
ATOM 3011 C CA . SER A 1 362 ? 7.413 8.652 -13.321 1.00 89.00 362 SER A CA 1
ATOM 3012 C C . SER A 1 362 ? 7.596 7.278 -12.688 1.00 89.00 362 SER A C 1
ATOM 3014 O O . SER A 1 362 ? 8.076 7.183 -11.563 1.00 89.00 362 SER A O 1
ATOM 3016 N N . LEU A 1 363 ? 7.275 6.210 -13.423 1.00 90.81 363 LEU A N 1
ATOM 3017 C CA . LEU A 1 363 ? 7.401 4.842 -12.921 1.00 90.81 363 LEU A CA 1
ATOM 3018 C C . LEU A 1 363 ? 8.822 4.298 -12.990 1.00 90.81 363 LEU A C 1
ATOM 3020 O O . LEU A 1 363 ? 9.128 3.349 -12.278 1.00 90.81 363 LEU A O 1
ATOM 3024 N N . ARG A 1 364 ? 9.677 4.865 -13.846 1.00 89.88 364 ARG A N 1
ATOM 3025 C CA . ARG A 1 364 ? 10.991 4.316 -14.203 1.00 89.88 364 ARG A CA 1
ATOM 3026 C C . ARG A 1 364 ? 10.911 2.870 -14.724 1.00 89.88 364 ARG A C 1
ATOM 3028 O O . ARG A 1 364 ? 11.854 2.094 -14.578 1.00 89.88 364 ARG A O 1
ATOM 3035 N N . MET A 1 365 ? 9.785 2.508 -15.343 1.00 93.12 365 MET A N 1
ATOM 3036 C CA . MET A 1 365 ? 9.560 1.179 -15.911 1.00 93.12 365 MET A CA 1
ATOM 3037 C C . MET A 1 365 ? 10.099 1.129 -17.343 1.00 93.12 365 MET A C 1
ATOM 3039 O O . MET A 1 365 ? 9.658 1.890 -18.204 1.00 93.12 365 MET A O 1
ATOM 3043 N N . HIS A 1 366 ? 11.047 0.225 -17.613 1.00 92.69 366 HIS A N 1
ATOM 3044 C CA . HIS A 1 366 ? 11.743 0.148 -18.905 1.00 92.69 366 HIS A CA 1
ATOM 3045 C C . HIS A 1 366 ? 10.818 -0.179 -20.080 1.00 92.69 366 HIS A C 1
ATOM 3047 O O . HIS A 1 366 ? 11.051 0.295 -21.187 1.00 92.69 366 HIS A O 1
ATOM 3053 N N . SER A 1 367 ? 9.774 -0.968 -19.838 1.00 94.12 367 SER A N 1
ATOM 3054 C CA . SER A 1 367 ? 8.831 -1.445 -20.852 1.00 94.12 367 SER A CA 1
ATOM 3055 C C . SER A 1 367 ? 7.639 -0.517 -21.084 1.00 94.12 367 SER A C 1
ATOM 3057 O O . SER A 1 367 ? 6.710 -0.890 -21.797 1.00 94.12 367 SER A O 1
ATOM 3059 N N . LEU A 1 368 ? 7.610 0.661 -20.451 1.00 92.81 368 LEU A N 1
ATOM 3060 C CA . LEU A 1 368 ? 6.491 1.587 -20.582 1.00 92.81 368 LEU A CA 1
ATOM 3061 C C . LEU A 1 368 ? 6.790 2.689 -21.592 1.00 92.81 368 LEU A C 1
ATOM 3063 O O . LEU A 1 368 ? 7.793 3.389 -21.478 1.00 92.81 368 LEU A O 1
ATOM 3067 N N . GLY A 1 369 ? 5.857 2.900 -22.518 1.00 86.31 369 GLY A N 1
ATOM 3068 C CA . GLY A 1 369 ? 5.898 4.006 -23.471 1.00 86.31 369 GLY A CA 1
ATOM 3069 C C . GLY A 1 369 ? 7.075 3.960 -24.452 1.00 86.31 369 GLY A C 1
ATOM 3070 O O . GLY A 1 369 ? 7.923 3.074 -24.422 1.00 86.31 369 GLY A O 1
ATOM 3071 N N . GLY A 1 370 ? 7.123 4.957 -25.336 1.00 86.88 370 GLY A N 1
ATOM 3072 C CA . GLY A 1 370 ? 8.147 5.068 -26.377 1.00 86.88 370 GLY A CA 1
ATOM 3073 C C . GLY A 1 370 ? 8.085 3.961 -27.438 1.00 86.88 370 GLY A C 1
ATOM 3074 O O . GLY A 1 370 ? 7.092 3.252 -27.563 1.00 86.88 370 GLY A O 1
ATOM 3075 N N . MET A 1 371 ? 9.136 3.864 -28.258 1.00 90.88 371 MET A N 1
ATOM 3076 C CA . MET A 1 371 ? 9.212 2.935 -29.392 1.00 90.88 371 MET A CA 1
ATOM 3077 C C . MET A 1 371 ? 10.277 1.874 -29.128 1.00 90.88 371 MET A C 1
ATOM 3079 O O . MET A 1 371 ? 11.460 2.077 -29.407 1.00 90.88 371 MET A O 1
ATOM 3083 N N . HIS A 1 372 ? 9.867 0.751 -28.551 1.00 94.00 372 HIS A N 1
ATOM 3084 C CA . HIS A 1 372 ? 10.754 -0.376 -28.285 1.00 94.00 372 HIS A CA 1
ATOM 3085 C C . HIS A 1 372 ? 11.185 -1.036 -29.592 1.00 94.00 372 HIS A C 1
ATOM 3087 O O . HIS A 1 372 ? 10.402 -1.111 -30.539 1.00 94.00 372 HIS A O 1
ATOM 3093 N N . LEU A 1 373 ? 12.425 -1.521 -29.645 1.00 94.88 373 LEU A N 1
ATOM 3094 C CA . LEU A 1 373 ? 12.975 -2.157 -30.839 1.00 94.88 373 LEU A CA 1
ATOM 3095 C C . LEU A 1 373 ? 13.179 -3.650 -30.614 1.00 94.88 373 LEU A C 1
ATOM 3097 O O . LEU A 1 373 ? 13.758 -4.053 -29.608 1.00 94.88 373 LEU A O 1
ATOM 3101 N N . LEU A 1 374 ? 12.788 -4.455 -31.595 1.00 96.06 374 LEU A N 1
ATOM 3102 C CA . LEU A 1 374 ? 13.234 -5.834 -31.732 1.00 96.06 374 LEU A CA 1
ATOM 3103 C C . LEU A 1 374 ? 14.356 -5.882 -32.768 1.00 96.06 374 LEU A C 1
ATOM 3105 O O . LEU A 1 374 ? 14.191 -5.392 -33.885 1.00 96.06 374 LEU A O 1
ATOM 3109 N N . ILE A 1 375 ? 15.506 -6.436 -32.384 1.00 95.94 375 ILE A N 1
ATOM 3110 C CA . ILE A 1 375 ? 16.741 -6.401 -33.170 1.00 95.94 375 ILE A CA 1
ATOM 3111 C C . ILE A 1 375 ? 17.312 -7.814 -33.301 1.00 95.94 375 ILE A C 1
ATOM 3113 O O . ILE A 1 375 ? 17.443 -8.531 -32.310 1.00 95.94 375 ILE A O 1
ATOM 3117 N N . CYS A 1 376 ? 17.723 -8.195 -34.512 1.00 95.81 376 CYS A N 1
ATOM 3118 C CA . CYS A 1 376 ? 18.631 -9.320 -34.722 1.00 95.81 376 CYS A CA 1
ATOM 3119 C C . CYS A 1 376 ? 20.073 -8.809 -34.637 1.00 95.81 376 CYS A C 1
ATOM 3121 O O . CYS A 1 376 ? 20.543 -8.091 -35.520 1.00 95.81 376 CYS A O 1
ATOM 3123 N N . LEU A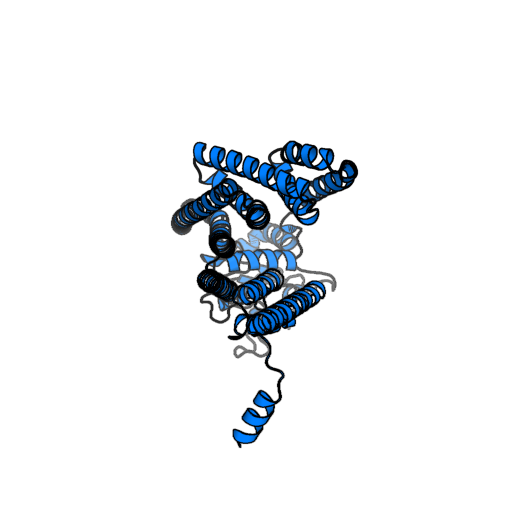 1 377 ? 20.800 -9.184 -33.586 1.00 94.50 377 LEU A N 1
ATOM 3124 C CA . LEU A 1 377 ? 22.171 -8.730 -33.337 1.00 94.50 377 LEU A CA 1
ATOM 3125 C C . LEU A 1 377 ? 23.168 -9.217 -34.402 1.00 94.50 377 LEU A C 1
ATOM 3127 O O . LEU A 1 377 ? 24.173 -8.549 -34.647 1.00 94.50 377 LEU A O 1
ATOM 3131 N N . LYS A 1 378 ? 22.885 -10.355 -35.051 1.00 94.94 378 LYS A N 1
ATOM 3132 C CA . LYS A 1 378 ? 23.745 -10.955 -36.082 1.00 94.94 378 LYS A CA 1
ATOM 3133 C C . LYS A 1 378 ? 23.595 -10.261 -37.437 1.00 94.94 378 LYS A C 1
ATOM 3135 O O . LYS A 1 378 ? 24.586 -9.793 -37.992 1.00 94.94 378 LYS A O 1
ATOM 3140 N N . HIS A 1 379 ? 22.366 -10.144 -37.941 1.00 94.31 379 HIS A N 1
ATOM 3141 C CA . HIS A 1 379 ? 22.087 -9.589 -39.277 1.00 94.31 379 HIS A CA 1
ATOM 3142 C C . HIS A 1 379 ? 21.706 -8.107 -39.275 1.00 94.31 379 HIS A C 1
ATOM 3144 O O . HIS A 1 379 ? 21.611 -7.500 -40.334 1.00 94.31 379 HIS A O 1
ATOM 3150 N N . ARG A 1 380 ? 21.536 -7.500 -38.093 1.00 92.19 380 ARG A N 1
ATOM 3151 C CA . ARG A 1 380 ? 21.208 -6.075 -37.902 1.00 92.19 380 ARG A CA 1
ATOM 3152 C C . ARG A 1 380 ? 19.855 -5.651 -38.490 1.00 92.19 380 ARG A C 1
ATOM 3154 O O . ARG A 1 380 ? 19.655 -4.483 -38.808 1.00 92.19 380 ARG A O 1
ATOM 3161 N N . HIS A 1 381 ? 18.914 -6.586 -38.591 1.00 92.75 381 HIS A N 1
ATOM 3162 C CA . HIS A 1 381 ? 17.506 -6.259 -38.816 1.00 92.75 381 HIS A CA 1
ATOM 3163 C C . HIS A 1 381 ? 16.917 -5.657 -37.542 1.00 92.75 381 HIS A C 1
ATOM 3165 O O . HIS A 1 381 ? 17.160 -6.180 -36.453 1.00 92.75 381 HIS A O 1
ATOM 3171 N N . ALA A 1 382 ? 16.144 -4.584 -37.676 1.00 92.94 382 ALA A N 1
ATOM 3172 C CA . ALA A 1 382 ? 15.473 -3.930 -36.564 1.00 92.94 382 ALA A CA 1
ATOM 3173 C C . ALA A 1 382 ? 14.063 -3.502 -36.972 1.00 92.94 382 ALA A C 1
ATOM 3175 O O . ALA A 1 382 ? 13.863 -2.993 -38.073 1.00 92.94 382 ALA A O 1
ATOM 3176 N N . GLN A 1 383 ? 13.102 -3.679 -36.071 1.00 93.06 383 GLN A N 1
ATOM 3177 C CA . GLN A 1 383 ? 11.735 -3.189 -36.228 1.00 93.06 383 GLN A CA 1
ATOM 3178 C C . GLN A 1 383 ? 11.272 -2.596 -34.899 1.00 93.06 383 GLN A C 1
ATOM 3180 O O . GLN A 1 383 ? 11.633 -3.101 -33.835 1.00 93.06 383 GLN A O 1
ATOM 3185 N N . GLY A 1 384 ? 10.521 -1.499 -34.959 1.00 91.31 384 GLY A N 1
ATOM 3186 C CA . GLY A 1 384 ? 10.049 -0.778 -33.781 1.00 91.31 384 GLY A CA 1
ATOM 3187 C C . GLY A 1 384 ? 8.547 -0.910 -33.573 1.00 91.31 384 GLY A C 1
ATOM 3188 O O . GLY A 1 384 ? 7.794 -1.035 -34.535 1.00 91.31 384 GLY A O 1
ATOM 3189 N N . THR A 1 385 ? 8.109 -0.843 -32.317 1.00 90.38 385 THR A N 1
ATOM 3190 C CA . THR A 1 385 ? 6.693 -0.726 -31.953 1.00 90.38 385 THR A CA 1
ATOM 3191 C C . THR A 1 385 ? 6.525 0.130 -30.702 1.00 90.38 385 THR A C 1
ATOM 3193 O O . THR A 1 385 ? 7.358 0.087 -29.798 1.00 90.38 385 THR A O 1
ATOM 3196 N N . GLY A 1 386 ? 5.438 0.901 -30.643 1.00 88.00 386 GLY A N 1
ATOM 3197 C CA . GLY A 1 386 ? 4.929 1.477 -29.391 1.00 88.00 386 GLY A CA 1
ATOM 3198 C C . GLY A 1 386 ? 3.842 0.620 -28.731 1.00 88.00 386 GLY A C 1
ATOM 3199 O O . GLY A 1 386 ? 3.252 1.036 -27.741 1.00 88.00 386 GLY A O 1
ATOM 3200 N N . ASN A 1 387 ? 3.544 -0.548 -29.306 1.00 90.62 387 ASN A N 1
ATOM 3201 C CA . ASN A 1 387 ? 2.494 -1.469 -28.875 1.00 90.62 387 ASN A CA 1
ATOM 3202 C C . ASN A 1 387 ? 3.112 -2.785 -28.345 1.00 90.62 387 ASN A C 1
ATOM 3204 O O . ASN A 1 387 ? 4.274 -2.821 -27.937 1.00 90.62 387 ASN A O 1
ATOM 3208 N N . LEU A 1 388 ? 2.348 -3.878 -28.320 1.00 92.75 388 LEU A N 1
ATOM 3209 C CA . LEU A 1 388 ? 2.788 -5.182 -27.832 1.00 92.75 388 LEU A CA 1
ATOM 3210 C C . LEU A 1 388 ? 3.974 -5.739 -28.639 1.00 92.75 388 LEU A C 1
ATOM 3212 O O . LEU A 1 388 ? 3.913 -5.892 -29.861 1.00 92.75 388 LEU A O 1
ATOM 3216 N N . LEU A 1 389 ? 5.038 -6.119 -27.930 1.00 94.25 389 LEU A N 1
ATOM 3217 C CA . LEU A 1 389 ? 6.222 -6.769 -28.497 1.00 94.25 389 LEU A CA 1
ATOM 3218 C C . LEU A 1 389 ? 5.889 -8.138 -29.096 1.00 94.25 389 LEU A C 1
ATOM 3220 O O . LEU A 1 389 ? 6.493 -8.535 -30.089 1.00 94.25 389 LEU A O 1
ATOM 3224 N N . SER A 1 390 ? 4.918 -8.849 -28.518 1.00 93.12 390 SER A N 1
ATOM 3225 C CA . SER A 1 390 ? 4.455 -10.139 -29.036 1.00 93.12 390 SER A CA 1
ATOM 3226 C C . SER A 1 390 ? 3.879 -10.006 -30.443 1.00 93.12 390 SER A C 1
ATOM 3228 O O . SER A 1 390 ? 4.242 -10.793 -31.308 1.00 93.12 390 SER A O 1
ATOM 3230 N N . GLN A 1 391 ? 3.070 -8.972 -30.690 1.00 90.88 391 GLN A N 1
ATOM 3231 C CA . GLN A 1 391 ? 2.492 -8.688 -32.007 1.00 90.88 391 GLN A CA 1
ATOM 3232 C C . GLN A 1 391 ? 3.543 -8.215 -33.018 1.00 90.88 391 GLN A C 1
ATOM 3234 O O . GLN A 1 391 ? 3.452 -8.546 -34.197 1.00 90.88 391 GLN A O 1
ATOM 3239 N N . LEU A 1 392 ? 4.553 -7.459 -32.563 1.00 92.25 392 LEU A N 1
ATOM 3240 C CA . LEU A 1 392 ? 5.693 -7.078 -33.402 1.00 92.25 392 LEU A CA 1
ATOM 3241 C C . LEU A 1 392 ? 6.504 -8.307 -33.837 1.00 92.25 392 LEU A C 1
ATOM 3243 O O . LEU A 1 392 ? 6.961 -8.380 -34.978 1.00 92.25 392 LEU A O 1
ATOM 3247 N N . TYR A 1 393 ? 6.710 -9.249 -32.914 1.00 94.25 393 TYR A N 1
ATOM 3248 C CA . TYR A 1 393 ? 7.459 -10.465 -33.188 1.00 94.25 393 TYR A CA 1
ATOM 3249 C C . TYR A 1 393 ? 6.692 -11.414 -34.103 1.00 94.25 393 TYR A C 1
ATOM 3251 O O . TYR A 1 393 ? 7.260 -11.843 -35.098 1.00 94.25 393 TYR A O 1
ATOM 3259 N N . ASP A 1 394 ? 5.438 -11.727 -33.776 1.00 90.44 394 ASP A N 1
ATOM 3260 C CA . ASP A 1 394 ? 4.599 -12.662 -34.519 1.00 90.44 394 ASP A CA 1
ATOM 3261 C C . ASP A 1 394 ? 3.164 -12.119 -34.617 1.00 90.44 394 ASP A C 1
ATOM 3263 O O . ASP A 1 394 ? 2.473 -11.954 -33.610 1.00 90.44 394 ASP A O 1
ATOM 3267 N N . SER A 1 395 ? 2.717 -11.835 -35.842 1.00 80.06 395 SER A N 1
ATOM 3268 C CA . SER A 1 395 ? 1.380 -11.303 -36.131 1.00 80.06 395 SER A CA 1
ATOM 3269 C C . SER A 1 395 ? 0.383 -12.378 -36.577 1.00 80.06 395 SER A C 1
ATOM 3271 O O . SER A 1 395 ? -0.693 -12.054 -37.086 1.00 80.06 395 SER A O 1
ATOM 3273 N N . THR A 1 396 ? 0.702 -13.665 -36.398 1.00 69.38 396 THR A N 1
ATOM 3274 C CA . THR A 1 396 ? -0.225 -14.759 -36.720 1.00 69.38 396 THR A CA 1
ATOM 3275 C C . THR A 1 396 ? -1.545 -14.599 -35.945 1.00 69.38 396 THR A C 1
ATOM 3277 O O . THR A 1 396 ? -1.605 -14.747 -34.729 1.00 69.38 396 THR A O 1
ATOM 3280 N N . GLY A 1 397 ? -2.621 -14.251 -36.665 1.00 62.88 397 GLY A N 1
ATOM 3281 C CA . GLY A 1 397 ? -3.954 -13.998 -36.098 1.00 62.88 397 GLY A CA 1
ATOM 3282 C C . GLY A 1 397 ? -4.378 -12.524 -35.990 1.00 62.88 397 GLY A C 1
ATOM 3283 O O . GLY A 1 397 ? -5.480 -12.267 -35.510 1.00 62.88 397 GLY A O 1
ATOM 3284 N N . SER A 1 398 ? -3.563 -11.560 -36.438 1.00 61.31 398 SER A N 1
ATOM 3285 C CA . SER A 1 398 ? -3.957 -10.145 -36.556 1.00 61.31 398 SER A CA 1
ATOM 3286 C C . SER A 1 398 ? -4.255 -9.736 -38.010 1.00 61.31 398 SER A C 1
ATOM 3288 O O . SER A 1 398 ? -4.021 -10.501 -38.946 1.00 61.31 398 SER A O 1
ATOM 3290 N N . TYR A 1 399 ? -4.787 -8.521 -38.204 1.00 55.38 399 TYR A N 1
ATOM 3291 C CA . TYR A 1 399 ? -5.102 -7.965 -39.529 1.00 55.38 399 TYR A CA 1
ATOM 3292 C C . TYR A 1 399 ? -3.856 -7.740 -40.417 1.00 55.38 399 TYR A C 1
ATOM 3294 O O . TYR A 1 399 ? -3.994 -7.707 -41.637 1.00 55.38 399 TYR A O 1
ATOM 3302 N N . ASP A 1 400 ? -2.654 -7.667 -39.829 1.00 56.44 400 ASP A N 1
ATOM 3303 C CA . ASP A 1 400 ? -1.367 -7.458 -40.519 1.00 56.44 400 ASP A CA 1
ATOM 3304 C C . ASP A 1 400 ? -0.596 -8.780 -40.703 1.00 56.44 400 ASP A C 1
ATOM 3306 O O . ASP A 1 400 ? 0.572 -8.936 -40.319 1.00 56.44 400 ASP A O 1
ATOM 3310 N N . PHE A 1 401 ? -1.278 -9.780 -41.259 1.00 55.00 401 PHE A N 1
ATOM 3311 C CA . PHE A 1 401 ? -0.711 -11.107 -41.481 1.00 55.00 401 PHE A CA 1
ATOM 3312 C C . PHE A 1 401 ? 0.464 -11.050 -42.478 1.00 55.00 401 PHE A C 1
ATOM 3314 O O . PHE A 1 401 ? 0.293 -10.636 -43.623 1.00 55.00 401 PHE A O 1
ATOM 3321 N N . GLY A 1 402 ? 1.655 -11.488 -42.048 1.00 59.31 402 GLY A N 1
ATOM 3322 C CA . GLY A 1 402 ? 2.839 -11.650 -42.906 1.00 59.31 402 GLY A CA 1
ATOM 3323 C C . GLY A 1 402 ? 3.910 -10.553 -42.819 1.00 59.31 402 GLY A C 1
ATOM 3324 O O . GLY A 1 402 ? 4.975 -10.732 -43.400 1.00 59.31 402 GLY A O 1
ATOM 3325 N N . ASN A 1 403 ? 3.682 -9.471 -42.064 1.00 72.62 403 ASN A N 1
ATOM 3326 C CA . ASN A 1 403 ? 4.632 -8.351 -41.921 1.00 72.62 403 ASN A CA 1
ATOM 3327 C C . ASN A 1 403 ? 5.317 -8.270 -40.538 1.00 72.62 403 ASN A C 1
ATOM 3329 O O . ASN A 1 403 ? 5.883 -7.231 -40.183 1.00 72.62 403 ASN A O 1
ATOM 3333 N N . SER A 1 404 ? 5.266 -9.330 -39.724 1.00 88.75 404 SER A N 1
ATOM 3334 C CA . SER A 1 404 ? 5.970 -9.329 -38.433 1.00 88.75 404 SER A CA 1
ATOM 3335 C C . SER A 1 404 ? 7.476 -9.537 -38.596 1.00 88.75 404 SER A C 1
ATOM 3337 O O . SER A 1 404 ? 7.969 -9.973 -39.647 1.00 88.75 404 SER A O 1
ATOM 3339 N N . PHE A 1 405 ? 8.215 -9.282 -37.516 1.00 93.12 405 PHE A N 1
ATOM 3340 C CA . PHE A 1 405 ? 9.654 -9.502 -37.484 1.00 93.12 405 PHE A CA 1
ATOM 3341 C C . PHE A 1 405 ? 10.013 -10.962 -37.781 1.00 93.12 405 PHE A C 1
ATOM 3343 O O . PHE A 1 405 ? 10.981 -11.216 -38.501 1.00 93.12 405 PHE A O 1
ATOM 3350 N N . LYS A 1 406 ? 9.237 -11.918 -37.251 1.00 93.31 406 LYS A N 1
ATOM 3351 C CA . LYS A 1 406 ? 9.479 -13.351 -37.423 1.00 93.31 406 LYS A CA 1
ATOM 3352 C C . LYS A 1 406 ? 9.299 -13.787 -38.872 1.00 93.31 406 LYS A C 1
ATOM 3354 O O . LYS A 1 406 ? 10.212 -14.402 -39.418 1.00 93.31 406 LYS A O 1
ATOM 3359 N N . GLN A 1 407 ? 8.185 -13.416 -39.504 1.00 89.56 407 GLN A N 1
ATOM 3360 C CA . GLN A 1 407 ? 7.947 -13.774 -40.908 1.00 89.56 407 GLN A CA 1
ATOM 3361 C C . GLN A 1 407 ? 8.965 -13.111 -41.842 1.00 89.56 407 GLN A C 1
ATOM 3363 O O . GLN A 1 407 ? 9.442 -13.739 -42.784 1.00 89.56 407 GLN A O 1
ATOM 3368 N N . SER A 1 408 ? 9.350 -11.867 -41.549 1.00 89.62 408 SER A N 1
ATOM 3369 C CA . SER A 1 408 ? 10.273 -11.111 -42.400 1.00 89.62 408 SER A CA 1
ATOM 3370 C C . SER A 1 408 ? 11.731 -11.558 -42.255 1.00 89.62 408 SER A C 1
ATOM 3372 O O . SER A 1 408 ? 12.477 -11.521 -43.230 1.00 89.62 408 SER A O 1
ATOM 3374 N N . ASN A 1 409 ? 12.161 -11.956 -41.049 1.00 91.94 409 ASN A N 1
ATOM 3375 C CA . ASN A 1 409 ? 13.587 -12.103 -40.730 1.00 91.94 409 ASN A CA 1
ATOM 3376 C C . ASN A 1 409 ? 13.973 -13.415 -40.026 1.00 91.94 409 ASN A C 1
ATOM 3378 O O . ASN A 1 409 ? 15.167 -13.696 -39.922 1.00 91.94 409 ASN A O 1
ATOM 3382 N N . CYS A 1 410 ? 13.029 -14.200 -39.494 1.00 92.19 410 CYS A N 1
ATOM 3383 C CA . CYS A 1 410 ? 13.341 -15.393 -38.694 1.00 92.19 410 CYS A CA 1
ATOM 3384 C C . CYS A 1 410 ? 12.943 -16.713 -39.360 1.00 92.19 410 CYS A C 1
ATOM 3386 O O . CYS A 1 410 ? 13.749 -17.638 -39.320 1.00 92.19 410 CYS A O 1
ATOM 3388 N N . ASP A 1 411 ? 11.758 -16.814 -39.972 1.00 90.44 411 ASP A N 1
ATOM 3389 C CA . ASP A 1 411 ? 11.209 -18.100 -40.449 1.00 90.44 411 ASP A CA 1
ATOM 3390 C C . ASP A 1 411 ? 12.109 -18.795 -41.486 1.00 90.44 411 ASP A C 1
ATOM 3392 O O . ASP A 1 411 ? 12.218 -20.017 -41.494 1.00 90.44 411 ASP A O 1
ATOM 3396 N N . ASN A 1 412 ? 12.820 -18.015 -42.307 1.00 89.44 412 ASN A N 1
ATOM 3397 C CA . ASN A 1 412 ? 13.755 -18.519 -43.320 1.00 89.44 412 ASN A CA 1
ATOM 3398 C C . ASN A 1 412 ? 15.238 -18.304 -42.947 1.00 89.44 412 ASN A C 1
ATOM 3400 O O . ASN A 1 412 ? 16.116 -18.394 -43.805 1.00 89.44 412 ASN A O 1
ATOM 3404 N N . CYS A 1 413 ? 15.543 -17.976 -41.687 1.00 94.31 413 CYS A N 1
ATOM 3405 C CA . CYS A 1 413 ? 16.903 -17.662 -41.253 1.00 94.31 413 CYS A CA 1
ATOM 3406 C C . CYS A 1 413 ? 17.698 -18.930 -40.910 1.00 94.31 413 CYS A C 1
ATOM 3408 O O . CYS A 1 413 ? 17.452 -19.577 -39.894 1.00 94.31 413 CYS A O 1
ATOM 3410 N N . THR A 1 414 ? 18.719 -19.244 -41.712 1.00 94.19 414 THR A N 1
ATOM 3411 C CA . THR A 1 414 ? 19.605 -20.410 -41.507 1.00 94.19 414 THR A CA 1
ATOM 3412 C C . THR A 1 414 ? 20.490 -20.305 -40.266 1.00 94.19 414 THR A C 1
ATOM 3414 O O . THR A 1 414 ? 21.051 -21.293 -39.810 1.00 94.19 414 THR A O 1
ATOM 3417 N N . ASP A 1 415 ? 20.634 -19.096 -39.731 1.00 95.38 415 ASP A N 1
ATOM 3418 C CA . ASP A 1 415 ? 21.440 -18.778 -38.556 1.00 95.38 415 ASP A CA 1
ATOM 3419 C C . ASP A 1 415 ? 20.612 -18.736 -37.261 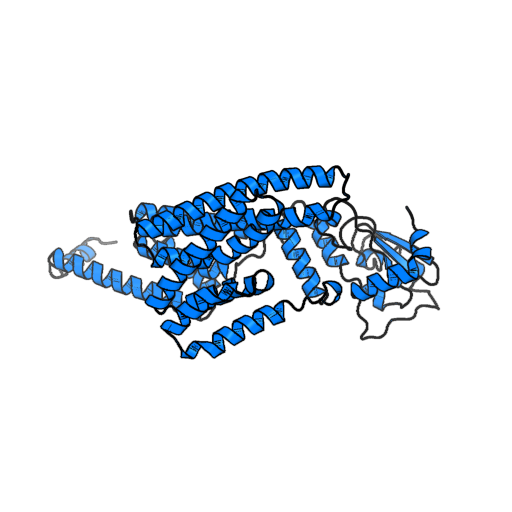1.00 95.38 415 ASP A C 1
ATOM 3421 O O . ASP A 1 415 ? 21.133 -18.360 -36.210 1.00 9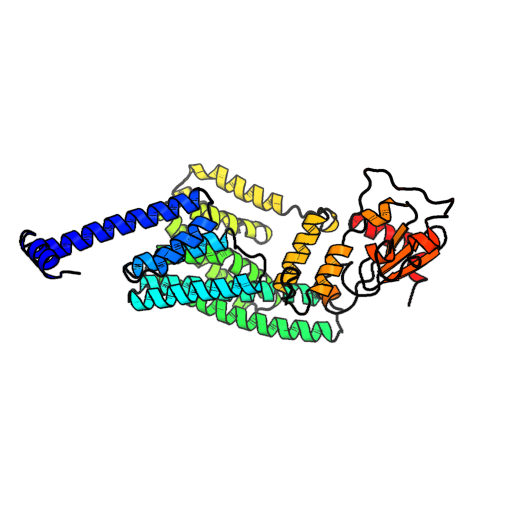5.38 415 ASP A O 1
ATOM 3425 N N . CYS A 1 416 ? 19.316 -19.054 -37.325 1.00 94.00 416 CYS A N 1
ATOM 3426 C CA . CYS A 1 416 ? 18.452 -19.070 -36.156 1.00 94.00 416 CYS A CA 1
ATOM 3427 C C . CYS A 1 416 ? 18.915 -20.150 -35.170 1.00 94.00 416 CYS A C 1
ATOM 3429 O O . CYS A 1 416 ? 18.993 -21.329 -35.514 1.00 94.00 416 CYS A O 1
ATOM 3431 N N . LYS A 1 417 ? 19.216 -19.747 -33.935 1.00 95.25 417 LYS A N 1
ATOM 3432 C CA . LYS A 1 417 ? 19.664 -20.655 -32.879 1.00 95.25 417 LYS A CA 1
ATOM 3433 C C . LYS A 1 417 ? 18.902 -20.369 -31.589 1.00 95.25 417 LYS A C 1
ATOM 3435 O O . LYS A 1 417 ? 19.223 -19.377 -30.938 1.00 95.25 417 LYS A O 1
ATOM 3440 N N . PRO A 1 418 ? 17.902 -21.185 -31.220 1.00 95.25 418 PRO A N 1
ATOM 3441 C CA . PRO A 1 418 ? 17.152 -21.015 -29.979 1.00 95.25 418 PRO A CA 1
ATOM 3442 C C . PRO A 1 418 ? 18.055 -21.004 -28.742 1.00 95.25 418 PRO A C 1
ATOM 3444 O O . PRO A 1 418 ? 19.122 -21.622 -28.727 1.00 95.25 418 PRO A O 1
ATOM 3447 N N . ARG A 1 419 ? 17.625 -20.285 -27.703 1.00 95.62 419 ARG A N 1
ATOM 3448 C CA . ARG A 1 419 ? 18.278 -20.332 -26.389 1.00 95.62 419 ARG A CA 1
ATOM 3449 C C . ARG A 1 419 ? 17.933 -21.643 -25.683 1.00 95.62 419 ARG A C 1
ATOM 3451 O O . ARG A 1 419 ? 16.949 -22.291 -26.019 1.00 95.62 419 ARG A O 1
ATOM 3458 N N . GLU A 1 420 ? 18.733 -22.004 -24.686 1.00 95.31 420 GLU A N 1
ATOM 3459 C CA . GLU A 1 420 ? 18.488 -23.182 -23.847 1.00 95.31 420 GLU A CA 1
ATOM 3460 C C . GLU A 1 420 ? 17.126 -23.104 -23.138 1.00 95.31 420 GLU A C 1
ATOM 3462 O O . GLU A 1 420 ? 16.691 -22.023 -22.729 1.00 95.31 420 GLU A O 1
ATOM 3467 N N . ASP A 1 421 ? 16.478 -24.254 -22.933 1.00 88.81 421 ASP A N 1
ATOM 3468 C CA . ASP A 1 421 ? 15.105 -24.340 -22.410 1.00 88.81 421 ASP A CA 1
ATOM 3469 C C . ASP A 1 421 ? 14.924 -23.631 -21.053 1.00 88.81 421 ASP A C 1
ATOM 3471 O O . ASP A 1 421 ? 13.896 -22.987 -20.804 1.00 88.81 421 ASP A O 1
ATOM 3475 N N . GLY A 1 422 ? 15.954 -23.689 -20.200 1.00 92.19 422 GLY A N 1
ATOM 3476 C CA . GLY A 1 422 ? 15.991 -23.064 -18.875 1.00 92.19 422 GLY A CA 1
ATOM 3477 C C . GLY A 1 422 ? 16.352 -21.576 -18.858 1.00 92.19 422 GLY A C 1
ATOM 3478 O O . GLY A 1 422 ? 16.346 -20.968 -17.791 1.00 92.19 422 GLY A O 1
ATOM 3479 N N . TRP A 1 423 ? 16.670 -20.967 -20.004 1.00 95.50 423 TRP A N 1
ATOM 3480 C CA . TRP A 1 423 ? 16.993 -19.542 -20.056 1.00 95.50 423 TRP A CA 1
ATOM 3481 C C . TRP A 1 423 ? 15.770 -18.693 -19.686 1.00 95.50 423 TRP A C 1
ATOM 3483 O O . TRP A 1 423 ? 14.641 -19.034 -20.025 1.00 95.50 423 TRP A O 1
ATOM 3493 N N . SER A 1 424 ? 15.962 -17.554 -19.031 1.00 94.12 424 SER A N 1
ATOM 3494 C CA . SER A 1 424 ? 14.900 -16.569 -18.819 1.00 94.12 424 SER A CA 1
ATOM 3495 C C . SER A 1 424 ? 15.472 -15.166 -18.904 1.00 94.12 424 SER A C 1
ATOM 3497 O O . SER A 1 424 ? 16.625 -14.919 -18.535 1.00 94.12 424 SER A O 1
ATOM 3499 N N . TRP A 1 425 ? 14.660 -14.231 -19.385 1.00 95.38 425 TRP A N 1
ATOM 3500 C CA . TRP A 1 425 ? 15.030 -12.831 -19.342 1.00 95.38 425 TRP A CA 1
ATOM 3501 C C . TRP A 1 425 ? 15.040 -12.348 -17.887 1.00 95.38 425 TRP A C 1
ATOM 3503 O O . TRP A 1 425 ? 14.213 -12.743 -17.068 1.00 95.38 425 TRP A O 1
ATOM 3513 N N . SER A 1 426 ? 15.990 -11.478 -17.564 1.00 94.62 426 SER A N 1
ATOM 3514 C CA . SER A 1 426 ? 15.971 -10.706 -16.325 1.00 94.62 426 SER A CA 1
ATOM 3515 C C . SER A 1 426 ? 16.464 -9.299 -16.604 1.00 94.62 426 SER A C 1
ATOM 3517 O O . SER A 1 426 ? 17.295 -9.079 -17.493 1.00 94.62 426 SER A O 1
ATOM 3519 N N . LEU A 1 427 ? 16.007 -8.344 -15.799 1.00 94.12 427 LEU A N 1
ATOM 3520 C CA . LEU A 1 427 ? 16.438 -6.959 -15.926 1.00 94.12 427 LEU A CA 1
ATOM 3521 C C . LEU A 1 427 ? 17.956 -6.815 -15.688 1.00 94.12 427 LEU A C 1
ATOM 3523 O O . LEU A 1 427 ? 18.626 -6.044 -16.372 1.00 94.12 427 LEU A O 1
ATOM 3527 N N . LYS A 1 428 ? 18.532 -7.636 -14.796 1.00 94.19 428 LYS A N 1
ATOM 3528 C CA . LYS A 1 428 ? 19.984 -7.713 -14.557 1.00 94.19 428 LYS A CA 1
ATOM 3529 C C . LYS A 1 428 ? 20.757 -8.178 -15.789 1.00 94.19 428 LYS A C 1
ATOM 3531 O O . LYS A 1 428 ? 21.815 -7.629 -16.096 1.00 94.19 428 LYS A O 1
ATOM 3536 N N . TRP A 1 429 ? 20.247 -9.195 -16.484 1.00 94.94 429 TRP A N 1
ATOM 3537 C CA . TRP A 1 429 ? 20.822 -9.658 -17.746 1.00 94.94 429 TRP A CA 1
ATOM 3538 C C . TRP A 1 429 ? 20.724 -8.568 -18.817 1.00 94.94 429 TRP A C 1
ATOM 3540 O O . TRP A 1 429 ? 21.727 -8.244 -19.451 1.00 94.94 429 TRP A O 1
ATOM 3550 N N . TYR A 1 430 ? 19.554 -7.938 -18.950 1.00 95.25 430 TYR A N 1
ATOM 3551 C CA . TYR A 1 430 ? 19.326 -6.867 -19.917 1.00 95.25 430 TYR A CA 1
ATOM 3552 C C . TYR A 1 430 ? 20.313 -5.710 -19.744 1.00 95.25 430 TYR A C 1
ATOM 3554 O O . TYR A 1 430 ? 20.962 -5.325 -20.713 1.00 95.25 430 TYR A O 1
ATOM 3562 N N . SER A 1 431 ? 20.497 -5.204 -18.521 1.00 92.88 431 SER A N 1
ATOM 3563 C CA . SER A 1 431 ? 21.427 -4.097 -18.256 1.00 92.88 431 SER A CA 1
ATOM 3564 C C . SER A 1 431 ? 22.866 -4.411 -18.674 1.00 92.88 431 SER A C 1
ATOM 3566 O O . SER A 1 431 ? 23.558 -3.536 -19.193 1.00 92.88 431 SER A O 1
ATOM 3568 N N . LYS A 1 432 ? 23.317 -5.663 -18.509 1.00 95.00 432 LYS A N 1
ATOM 3569 C CA . LYS A 1 432 ? 24.648 -6.096 -18.963 1.00 95.00 432 LYS A CA 1
ATOM 3570 C C . LYS A 1 432 ? 24.748 -6.139 -20.487 1.00 95.00 432 LYS A C 1
ATOM 3572 O O . LYS A 1 432 ? 25.736 -5.669 -21.047 1.00 95.00 432 LYS A O 1
ATOM 3577 N N . GLU A 1 433 ? 23.736 -6.679 -21.162 1.00 95.44 433 GLU A N 1
ATOM 3578 C CA . GLU A 1 433 ? 23.739 -6.779 -22.624 1.00 95.44 433 GLU A CA 1
ATOM 3579 C C . GLU A 1 433 ? 23.563 -5.416 -23.312 1.00 95.44 433 GLU A C 1
ATOM 3581 O O . GLU A 1 433 ? 24.165 -5.186 -24.358 1.00 95.44 433 GLU A O 1
ATOM 3586 N N . VAL A 1 434 ? 22.817 -4.475 -22.718 1.00 93.94 434 VAL A N 1
ATOM 3587 C CA . VAL A 1 434 ? 22.740 -3.090 -23.219 1.00 93.94 434 VAL A CA 1
ATOM 3588 C C . VAL A 1 434 ? 24.120 -2.444 -23.244 1.00 93.94 434 VAL A C 1
ATOM 3590 O O . VAL A 1 434 ? 24.487 -1.852 -24.258 1.00 93.94 434 VAL A O 1
ATOM 3593 N N . GLU A 1 435 ? 24.901 -2.575 -22.169 1.00 94.12 435 GLU A N 1
ATOM 3594 C CA . GLU A 1 435 ? 26.255 -2.013 -22.135 1.00 94.12 435 GLU A CA 1
ATOM 3595 C C . GLU A 1 435 ? 27.179 -2.741 -23.121 1.00 94.12 435 GLU A C 1
ATOM 3597 O O . GLU A 1 435 ? 27.932 -2.097 -23.850 1.00 94.12 435 GLU A O 1
ATOM 3602 N N . ARG A 1 436 ? 27.059 -4.071 -23.238 1.00 94.94 436 ARG A N 1
ATOM 3603 C CA . ARG A 1 436 ? 27.821 -4.871 -24.210 1.00 94.94 436 ARG A CA 1
ATOM 3604 C C . ARG A 1 436 ? 27.566 -4.452 -25.660 1.00 94.94 436 ARG A C 1
ATOM 3606 O O . ARG A 1 436 ? 28.497 -4.430 -26.461 1.00 94.94 436 ARG A O 1
ATOM 3613 N N . TYR A 1 437 ? 26.318 -4.146 -26.013 1.00 93.31 437 TYR A N 1
ATOM 3614 C CA . TYR A 1 437 ? 25.913 -3.805 -27.382 1.00 93.31 437 TYR A CA 1
ATOM 3615 C C . TYR A 1 437 ? 25.731 -2.304 -27.622 1.00 93.31 437 TYR A C 1
ATOM 3617 O O . TYR A 1 437 ? 25.220 -1.910 -28.672 1.00 93.31 437 TYR A O 1
ATOM 3625 N N . LYS A 1 438 ? 26.178 -1.454 -26.698 1.00 92.38 438 LYS A N 1
ATOM 3626 C CA . LYS A 1 438 ? 25.981 0.001 -26.714 1.00 92.38 438 LYS A CA 1
ATOM 3627 C C . LYS A 1 438 ? 26.300 0.662 -28.053 1.00 92.38 438 LYS A C 1
ATOM 3629 O O . LYS A 1 438 ? 25.478 1.411 -28.577 1.00 92.38 438 LYS A O 1
ATOM 3634 N N . ASP A 1 439 ? 27.440 0.331 -28.658 1.00 91.56 439 ASP A N 1
ATOM 3635 C CA . ASP A 1 439 ? 27.858 0.902 -29.946 1.00 91.56 439 ASP A CA 1
ATOM 3636 C C . ASP A 1 439 ? 26.942 0.510 -31.108 1.00 91.56 439 ASP A C 1
ATOM 3638 O O . ASP A 1 439 ? 26.744 1.291 -32.039 1.00 91.56 439 ASP A O 1
ATOM 3642 N N . LEU A 1 440 ? 26.370 -0.695 -31.071 1.00 90.12 440 LEU A N 1
ATOM 3643 C CA . LEU A 1 440 ? 25.382 -1.135 -32.050 1.00 90.12 440 LEU A CA 1
ATOM 3644 C C . LEU A 1 440 ? 24.038 -0.445 -31.801 1.00 90.12 440 LEU A C 1
ATOM 3646 O O . LEU A 1 440 ? 23.447 0.086 -32.738 1.00 90.12 440 LEU A O 1
ATOM 3650 N N . LEU A 1 441 ? 23.572 -0.424 -30.550 1.00 89.62 441 LEU A N 1
ATOM 3651 C CA . LEU A 1 441 ? 22.285 0.165 -30.168 1.00 89.62 441 LEU A CA 1
ATOM 3652 C C . LEU A 1 441 ? 22.232 1.670 -30.475 1.00 89.62 441 LEU A C 1
ATOM 3654 O O . LEU A 1 441 ? 21.213 2.167 -30.958 1.00 89.62 441 LEU A O 1
ATOM 3658 N N . ASN A 1 442 ? 23.358 2.371 -30.312 1.00 87.75 442 ASN A N 1
ATOM 3659 C CA . ASN A 1 442 ? 23.517 3.786 -30.651 1.00 87.75 442 ASN A CA 1
ATOM 3660 C C . ASN A 1 442 ? 23.363 4.100 -32.148 1.00 87.75 442 ASN A C 1
ATOM 3662 O O . ASN A 1 442 ? 23.171 5.266 -32.492 1.00 87.75 442 ASN A O 1
ATOM 3666 N N . LYS A 1 443 ? 23.440 3.104 -33.042 1.00 87.75 443 LYS A N 1
ATOM 3667 C CA . LYS A 1 443 ? 23.217 3.307 -34.485 1.00 87.75 443 LYS A CA 1
ATOM 3668 C C . LYS A 1 443 ? 21.741 3.434 -34.838 1.00 87.75 443 LYS A C 1
ATOM 3670 O O . LYS A 1 443 ? 21.420 4.023 -35.860 1.00 87.75 443 LYS A O 1
ATOM 3675 N N . TYR A 1 444 ? 20.848 2.936 -33.987 1.00 81.81 444 TYR A N 1
ATOM 3676 C CA . TYR A 1 444 ? 19.403 3.001 -34.200 1.00 81.81 444 TYR A CA 1
ATOM 3677 C C . TYR A 1 444 ? 18.782 4.275 -33.603 1.00 81.81 444 TYR A C 1
ATOM 3679 O O . TYR A 1 444 ? 17.670 4.222 -33.077 1.00 81.81 444 TYR A O 1
ATOM 3687 N N . LYS A 1 445 ? 19.497 5.408 -33.592 1.00 63.88 445 LYS A N 1
ATOM 3688 C CA . LYS A 1 445 ? 18.935 6.697 -33.152 1.00 63.88 445 LYS A CA 1
ATOM 3689 C C . LYS A 1 445 ? 17.896 7.146 -34.182 1.00 63.88 445 LYS A C 1
ATOM 3691 O O . LYS A 1 445 ? 18.255 7.369 -35.333 1.00 63.88 445 LYS A O 1
ATOM 3696 N N . PHE A 1 446 ? 16.640 7.213 -33.755 1.00 52.88 446 PHE A N 1
ATOM 3697 C CA . PHE A 1 446 ? 15.550 7.831 -34.503 1.00 52.88 446 PHE A CA 1
ATOM 3698 C C . PHE A 1 446 ? 15.288 9.209 -33.919 1.00 52.88 446 PHE A C 1
ATOM 3700 O O . PHE A 1 446 ? 15.375 9.313 -32.670 1.00 52.88 446 PHE A O 1
#

Foldseek 3Di:
DDVVVVVVVVVPPPPQPPVNVVVVVVVVLVVVLVVLVVVLVVCVVVLVLVVLLVSLVCQLPDPPRQLVSNLVSLVSNVVSCVVDNPDPQLVVSLVVLVVSLVSLCVSCVVNVDPLSNLLSVLSVLLSVLVLLLLLLLLLLVLLVLDDPPDPLSVVSVVVSVVSLVVNVVSVVVVLVSLVVCVVVVVLVSSLVSCLSCLVVLVSNLVVCVVPPDPVVSVVSVVSSLVSLLSNLLVCLVVVVVVSLLSSLLSQLLCCVVPVCSNVSSVVSNCVRVVVCVVVSVVSNVVSVVVPPDDDLLNDDLVVNLVLLQSSCVSNVNHCSDPPRPNNQQVVQLSLQQWCFVQCQFAVQWDKAFDADDSSCSSSVRRSGADWIWIARNPVGDIDTDRGHPVCQAAVVPHPPHQPHPCNVPNPPDPNGDGDDPPDTDTPNVNVVVCVVCVVSVVVPDD

Radius of gyration: 29.41 Å; chains: 1; bounding box: 87×47×77 Å

pLDDT: mean 90.17, std 10.44, range [40.88, 98.31]

Sequence (446 aa):
MNIKGLKDSVVRYPIISPSTLDKKIEDIGEALYKAYHQQLDNLLSERKYDAVFKRSTEISHSPIVPAKDRFIAVLYYLQAFQIAPYTNIKREIYRENFYICQHLILLAREQKSRIHRLIAFGKSRKAKFKAQLDQLHATHHSVNHFEEKSLERYIFNDQTQIMYRDCCISLQKIIELCNRMTRNQQYHILADFFVDIYASILIFKGIHEARGSKETIDFLDDWHERMSLLVMTYCVLSKDIEKIEKLYFLTATLLKQNPKATQPHRKMILSTFPDFEEALTEIENHVIRLDSQKDFYDLTTEEQKEYFLSMAKNLGMDPDDPQGEYHEFLKIGFANYDPTNIMKNCEYLFVHYRPGGVFAQSLRMHSLGGMHLLICLKHRHAQGTGNLLSQLYDSTGSYDFGNSFKQSNCDNCTDCKPREDGWSWSLKWYSKEVERYKDLLNKYKF

Organism: Klebsiella pneumoniae (NCBI:txid573)

Secondary structure (DSSP, 8-state):
--HHHHHHHHHTS----HHHHHHHHHHHHHHHHHHHHHHHHHHHHTT-HHHHHHHHHHHHT-TTS-HHHHHHHHHHHHHHHHHS-S---HHHHHHHHHHHHHHHHHHHHHT--HHHHHHHHHHHHHHHHHHHHHHHHHHHHHGGGS-TT-HHHHHHHHHHHHHHHHHHHHHHHHHHHHHHHHHTT-HHHHHHHHHHHHHHHHHHHHHHHHHS-HHHHHHHHHHHHHHHHHHHHHHHHHT-HHHHHHHHHHHHGGGGT-TTTTHHHHHHHHHH-GGGHHHHHHHHHHHHHHTS---GGGS-HHHHHHHHHHHHHHTT--TT-TTSTTHHHHHHHHHTS--HHHHTT-TTEEEE----HHHHHHHT-TTSSS-EEEEETTT--EEEESS-HHHHH--TTSSSTT-SHHHHHTTT-TT--PPPTT----HHHHHHHHHHTHHHHGGG--